Protein 9AU3 (pdb70)

Organism: Micromonospora echinospora (NCBI:txid1877)

Sequence (414 aa):
MIIANADGCCTTPYEVARGVTIVRGEGAYVYDAEGRGLIDLSNSFGSSVMLGHQDPVVTEAVLKTVRSGVPAAASLDLQNNHLAEQIAGDLPGDQRVAFFKTGTAATRAAASAARQVTGKRLIASCGYHGYDLMWEFTPPGQPNSEDVLHCYHLPELIDQVLDKHAHELAAVVIIAPDDYIHVSPEYIADLFERCERVGVVTIADEVKHGYRLRQGASVTEASVVADMYTYAKGISNGWPLSCVAGDERFLKPLAEFVVSTLTFEAPSFAAASATLDRLAELDVQAQLAIDGARFVSEAAKMISTRDLPIEMAGTGAAFQFVCAEEVEEVLLPHALAEGLILEPSDQQYPSACFRGEVVDDALERLDRALTTMAAARPDLVGREVTQLDRVNAAFCQMDGLPGRPDGWSLDQCVEYVTAQL

Solvent-accessible surface area: 17304 Å² total; per-residue (Å²): 231,168,114,104,131,62,124,73,87,32,34,35,84,30,4,146,79,55,83,60,94,113,18,89,18,6,46,6,47,13,71,170,49,82,18,0,0,3,0,0,1,40,32,0,26,9,0,4,0,26,104,10,95,68,4,48,88,28,5,66,140,21,88,177,76,57,52,93,37,57,53,26,124,128,46,20,88,82,0,20,106,31,0,21,65,47,8,63,66,98,12,100,28,16,12,22,49,67,12,16,38,0,0,93,3,0,0,19,0,0,29,125,44,39,70,84,118,21,0,2,0,0,2,98,6,8,169,37,111,0,3,88,42,28,25,20,54,97,69,10,88,50,49,0,1,3,0,1,0,1,29,61,7,2,58,77,8,17,123,117,44,24,128,80,3,0,0,0,0,0,16,2,3,49,21,46,15,49,58,129,47,0,7,41,0,0,65,58,0,78,168,75,67,10,13,2,0,0,6,0,20,40,2,1,0,1,54,62,50,0,0,5,0,38,131,10,104,5,88,11,38,0,1,0,0,12,41,0,0,3,12,44,92,69,4,0,0,0,0,0,55,98,148,4,12,143,22,7,79,158,76,95,74,127,102,4,55,32,3,32,0,0,8,0,0,10,12,0,4,62,40,0,61,125,62,84,0,13,51,53,3,52,111,11,0,40,97,0,13,53,55,0,41,118,36,8,83,113,62,78,10,4,8,64,32,19,28,79,2,6,9,0,4,10,5,12,7,118,94,0,23,115,17,0,11,66,38,0,21,76,46,3,0,0,1,4,46,48,23,0,3,5,0,1,6,39,4,77,45,151,25,0,61,31,0,12,96,37,0,42,115,0,0,67,55,0,22,82,60,91,90,95,2,61,43,95,138,17,67,74,92,17,102,6,56,10,1,26,62,3,2,42,0,0,36,10,106,14,129,84,41,48,36,100,92,0,41,107,24,1,60,84,78,98

Foldseek 3Di:
DPPPPCDDLFPDPLCPVFAWDAWFFQWTATPVGDTFGAQCLRVQLAFATPPPVLLVVLLVVLVVVVDFFPPPVVLVVVLQCLQQVQAPDGKGKDKDFAQLLAVVLLQVLLCVLLVAFAEEEEFARDDDQCRDDDFQPDQGPRRYGYQQLAVVSLVVCCVVDLVRHSAYEYADDDFLAHLLSVQSSVVVSVVSPHAYEHEQQNPAQQQALGRPNVVSVDHGQWYKYASNQASPGGMIMIMGDPSSCVVCPPVDDSRSGGPSRSSRRVSSSVVCVVLVQNVQQQVLFQVLQVLLQVLCVVQQFAWHWTDTRQWIDTQGAPVLVVLLQNLLVVLRYHATPLETTGGHSSSDDCVSVSSSVSSSRSSVVSCVVCVVRRNDYGDPVSRQSSCCSHGVGGRYADPPDDVVNRSVVSNVVD

B-factor: mean 28.52, std 14.92, range [12.67, 167.37]

Nearest PDB structures (foldseek):
  9au3-assembly1_A  TM=1.002E+00  e=7.439E-88  Micromonospora echinospora
  6cbn-assembly1_B  TM=9.440E-01  e=1.152E-38  Streptomyces fradiae
  5z8k-assembly1_A  TM=9.292E-01  e=4.100E-38  Micromonospora echinospora
  6ssd-assembly1_A  TM=8.854E-01  e=6.251E-24  Streptomyces kaniharaensis
  2cfb-assembly1_A-2  TM=8.916E-01  e=2.645E-23  Synechococcus elongatus

Radius of gyration: 21.33 Å; Cα contacts (8 Å, |Δi|>4): 852; chains: 1; bounding box: 62×54×46 Å

Structure (mmCIF, N/CA/C/O backbone):
data_9AU3
#
_entry.id   9AU3
#
_cell.length_a   75.142
_cell.length_b   103.052
_cell.length_c   104.133
_cell.angle_alpha   90.00
_cell.angle_beta   90.00
_cell.angle_gamma   90.00
#
_symmetry.space_group_name_H-M   'C 2 2 21'
#
loop_
_entity.id
_entity.type
_entity.pdbx_description
1 polymer "6'-epimerase, C-6' aminotransferas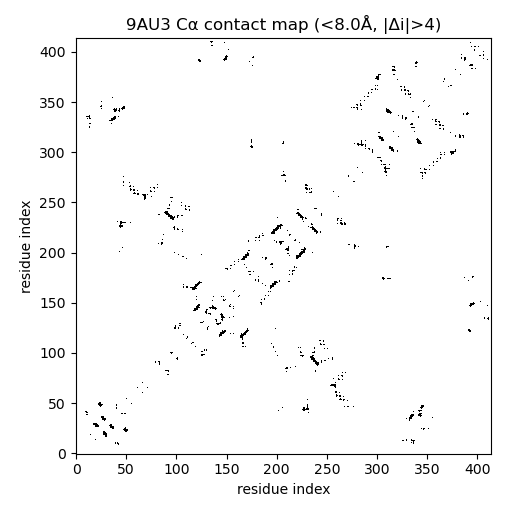e"
2 non-polymer "4'-DEOXY-4'-AMINOPYRIDOXAL-5'-PHOSPHATE"
3 non-polymer GENETICIN
4 non-polymer 'CHLORIDE ION'
5 water water
#
loop_
_atom_site.group_PDB
_atom_site.id
_atom_site.type_symbol
_atom_site.label_atom_id
_atom_site.label_alt_id
_atom_site.label_comp_id
_atom_site.label_asym_id
_atom_site.label_entity_id
_atom_site.label_seq_id
_atom_site.pdbx_PDB_ins_code
_atom_site.Cartn_x
_atom_site.Cartn_y
_atom_site.Cartn_z
_atom_site.occupancy
_atom_site.B_iso_or_equiv
_atom_site.auth_seq_id
_atom_site.auth_comp_id
_atom_site.auth_asym_id
_atom_site.auth_atom_id
_atom_site.pdbx_PDB_model_num
ATOM 1 N N . MET A 1 1 ? 55.082 26.662 10.002 1.00 67.23 1 MET A N 1
ATOM 2 C CA . MET A 1 1 ? 54.122 25.579 9.838 1.00 66.34 1 MET A CA 1
ATOM 3 C C . MET A 1 1 ? 52.741 26.202 9.729 1.00 59.13 1 MET A C 1
ATOM 4 O O . MET A 1 1 ? 52.613 27.426 9.802 1.00 60.41 1 MET A O 1
ATOM 9 N N . ILE A 1 2 ? 51.696 25.392 9.556 1.00 49.91 2 ILE A N 1
ATOM 10 C CA . ILE A 1 2 ? 50.385 25.998 9.361 1.00 41.94 2 ILE A CA 1
ATOM 11 C C . ILE A 1 2 ? 49.635 26.235 10.662 1.00 33.18 2 ILE A C 1
ATOM 12 O O . ILE A 1 2 ? 48.628 26.950 10.641 1.00 28.70 2 ILE A O 1
ATOM 17 N N . ILE A 1 3 ? 50.052 25.620 11.769 1.00 29.18 3 ILE A N 1
ATOM 18 C CA . ILE A 1 3 ? 49.421 25.901 13.056 1.00 27.27 3 ILE A CA 1
ATOM 19 C C . ILE A 1 3 ? 49.978 27.210 13.587 1.00 27.35 3 ILE A C 1
ATOM 20 O O . ILE A 1 3 ? 51.170 27.313 13.901 1.00 30.19 3 ILE A O 1
ATOM 25 N N . ALA A 1 4 ? 49.110 28.205 13.704 1.00 25.16 4 ALA A N 1
ATOM 26 C CA . ALA A 1 4 ? 49.554 29.545 14.046 1.00 25.66 4 ALA A CA 1
ATOM 27 C C . ALA A 1 4 ? 49.928 29.657 15.513 1.00 26.09 4 ALA A C 1
ATOM 28 O O . ALA A 1 4 ? 50.811 30.448 15.854 1.00 29.07 4 ALA A O 1
ATOM 30 N N . ASN A 1 5 ? 49.288 28.875 16.390 1.00 24.30 5 ASN A N 1
ATOM 31 C CA . ASN A 1 5 ? 49.483 29.052 17.827 1.00 24.58 5 ASN A CA 1
ATOM 32 C C . ASN A 1 5 ? 50.182 27.874 18.506 1.00 29.10 5 ASN A C 1
ATOM 33 O O . ASN A 1 5 ? 49.661 27.289 19.458 1.00 28.01 5 ASN A O 1
ATOM 38 N N . ALA A 1 6 ? 51.384 27.534 18.048 1.00 39.31 6 ALA A N 1
ATOM 39 C CA . ALA A 1 6 ? 52.175 26.485 18.681 1.00 49.18 6 ALA A CA 1
ATOM 40 C C . ALA A 1 6 ? 53.215 27.030 19.663 1.00 58.28 6 ALA A C 1
ATOM 41 O O . ALA A 1 6 ? 54.143 26.303 20.036 1.00 59.04 6 ALA A O 1
ATOM 43 N N . ASP A 1 7 ? 53.073 28.283 20.099 1.00 66.09 7 ASP A N 1
ATOM 44 C CA . ASP A 1 7 ? 54.022 28.956 20.978 1.00 73.20 7 ASP A CA 1
ATOM 45 C C . ASP A 1 7 ? 53.419 29.120 22.377 1.00 73.23 7 ASP A C 1
ATOM 46 O O . ASP A 1 7 ? 52.543 28.330 22.771 1.00 73.91 7 ASP A O 1
ATOM 51 N N . GLY A 1 8 ? 53.896 30.116 23.123 1.00 72.04 8 GLY A N 1
ATOM 52 C CA . GLY A 1 8 ? 53.312 30.466 24.408 1.00 70.51 8 GLY A CA 1
ATOM 53 C C . GLY A 1 8 ? 53.377 29.337 25.416 1.00 68.94 8 GLY A C 1
ATOM 54 O O . GLY A 1 8 ? 54.357 28.589 25.499 1.00 69.75 8 GLY A O 1
ATOM 55 N N . CYS A 1 9 ? 52.302 29.211 26.194 1.00 66.20 9 CYS A N 1
ATOM 56 C CA A CYS A 1 9 ? 52.175 28.194 27.232 0.57 64.45 9 CYS A CA 1
ATOM 57 C CA B CYS A 1 9 ? 52.175 28.190 27.227 0.43 64.66 9 CYS A CA 1
ATOM 58 C C . CYS A 1 9 ? 52.055 26.797 26.618 1.00 61.68 9 CYS A C 1
ATOM 59 O O . CYS A 1 9 ? 51.106 26.059 26.896 1.00 61.71 9 CYS A O 1
ATOM 64 N N . THR A 1 10 ? 53.004 26.417 25.769 1.00 55.46 10 THR A N 1
ATOM 65 C CA A THR A 1 10 ? 52.945 25.045 25.292 0.61 52.18 10 THR A CA 1
ATOM 66 C CA B THR A 1 10 ? 52.976 25.046 25.266 0.39 52.11 10 THR A CA 1
ATOM 67 C C . THR A 1 10 ? 53.999 24.215 26.019 1.00 48.04 10 THR A C 1
ATOM 68 O O . THR A 1 10 ? 55.167 24.627 26.110 1.00 46.09 10 THR A O 1
ATOM 75 N N . PRO A 1 11 ? 53.618 23.080 26.600 1.00 42.36 11 PRO A N 1
ATOM 76 C CA . PRO A 1 11 ? 54.564 22.298 27.403 1.00 38.21 11 PRO A CA 1
ATOM 77 C C . PRO A 1 11 ? 55.454 21.415 26.536 1.00 34.38 11 PRO A C 1
ATOM 78 O O . PRO A 1 11 ? 55.258 21.270 25.328 1.00 33.34 11 PRO A O 1
ATOM 82 N N . TYR A 1 12 ? 56.463 20.840 27.193 1.00 32.53 12 TYR A N 1
ATOM 83 C CA . TYR A 1 12 ? 57.394 19.867 26.617 1.00 31.87 12 TYR A CA 1
ATOM 84 C C . TYR A 1 12 ? 58.364 20.474 25.607 1.00 33.89 12 TYR A C 1
ATOM 85 O O . TYR A 1 12 ? 58.880 19.759 24.745 1.00 32.85 12 TYR A O 1
ATOM 94 N N . GLU A 1 13 ? 58.650 21.776 25.714 1.00 36.86 13 GLU A N 1
ATOM 95 C CA . GLU A 1 13 ? 59.564 22.419 24.770 1.00 41.60 13 GLU A CA 1
ATOM 96 C C . GLU A 1 13 ? 60.959 21.798 24.816 1.00 39.08 13 GLU A C 1
ATOM 97 O O . GLU A 1 13 ? 61.657 21.769 23.795 1.00 37.88 13 GLU A O 1
ATOM 103 N N . VAL A 1 14 ? 61.391 21.305 25.982 1.00 38.03 14 VAL A N 1
ATOM 104 C CA . VAL A 1 14 ? 62.718 20.696 26.073 1.00 38.65 14 VAL A CA 1
ATOM 105 C C . VAL A 1 14 ? 62.818 19.453 25.197 1.00 39.43 14 VAL A C 1
ATOM 106 O O . VAL A 1 14 ? 63.922 19.059 24.798 1.00 38.92 14 VAL A O 1
ATOM 110 N N . ALA A 1 15 ? 61.682 18.839 24.865 1.00 40.35 15 ALA A N 1
ATOM 111 C CA . ALA A 1 15 ? 61.642 17.566 24.161 1.00 43.49 15 ALA A CA 1
ATOM 112 C C . ALA A 1 15 ? 61.299 17.718 22.686 1.00 45.39 15 ALA A C 1
ATOM 113 O O . ALA A 1 15 ? 60.992 16.720 22.027 1.00 44.61 15 ALA A O 1
ATOM 115 N N . ARG A 1 16 ? 61.346 18.939 22.151 1.00 47.61 16 ARG A N 1
ATOM 116 C CA . ARG A 1 16 ? 60.976 19.156 20.757 1.00 50.91 16 ARG A CA 1
ATOM 117 C C . ARG A 1 16 ? 61.899 18.432 19.782 1.00 49.76 16 ARG A C 1
ATOM 118 O O . ARG A 1 16 ? 61.552 18.314 18.600 1.00 49.47 16 ARG A O 1
ATOM 126 N N . GLY A 1 17 ? 63.055 17.956 20.239 1.00 48.19 17 GLY A N 1
ATOM 127 C CA . GLY A 1 17 ? 63.962 17.158 19.441 1.00 46.41 17 GLY A CA 1
ATOM 128 C C . GLY A 1 17 ? 63.758 15.662 19.532 1.00 46.02 17 GLY A C 1
ATOM 129 O O . GLY A 1 17 ? 64.513 14.905 18.910 1.00 45.23 17 GLY A O 1
ATOM 130 N N . VAL A 1 18 ? 62.765 15.211 20.304 1.00 46.40 18 VAL A N 1
ATOM 131 C CA . VAL A 1 18 ? 62.371 13.810 20.390 1.00 45.55 18 VAL A CA 1
ATOM 132 C C . VAL A 1 18 ? 60.857 13.726 20.192 1.00 42.93 18 VAL A C 1
ATOM 133 O O . VAL A 1 18 ? 60.167 14.742 20.099 1.00 43.91 18 VAL A O 1
ATOM 137 N N . THR A 1 19 ? 60.342 12.496 20.127 1.00 40.16 19 THR A N 1
ATOM 138 C CA . THR A 1 19 ? 58.931 12.239 19.834 1.00 37.70 19 THR A CA 1
ATOM 139 C C . THR A 1 19 ? 58.305 11.462 20.985 1.00 33.88 19 THR A C 1
ATOM 140 O O . THR A 1 19 ? 58.668 10.305 21.221 1.00 34.55 19 THR A O 1
ATOM 144 N N . ILE A 1 20 ? 57.353 12.083 21.687 1.00 31.06 20 ILE A N 1
ATOM 145 C CA . ILE A 1 20 ? 56.682 11.470 22.833 1.00 29.32 20 ILE A CA 1
ATOM 146 C C . ILE A 1 20 ? 55.382 10.839 22.353 1.00 29.52 20 ILE A C 1
ATOM 147 O O . ILE A 1 20 ? 54.575 11.502 21.683 1.00 31.33 20 ILE A O 1
ATOM 152 N N . VAL A 1 21 ? 55.156 9.572 22.716 1.00 29.01 21 VAL A N 1
ATOM 153 C CA . VAL A 1 21 ? 54.046 8.825 22.123 1.00 30.46 21 VAL A CA 1
ATOM 154 C C . VAL A 1 21 ? 53.105 8.195 23.147 1.00 31.43 21 VAL A C 1
ATOM 155 O O . VAL A 1 21 ? 52.003 7.760 22.796 1.00 31.90 21 VAL A O 1
ATOM 159 N N . ARG A 1 22 ? 53.524 8.112 24.407 1.00 31.22 22 ARG A N 1
ATOM 160 C CA . ARG A 1 22 ? 52.713 7.443 25.414 1.00 31.38 22 ARG A CA 1
ATOM 161 C C . ARG A 1 22 ? 52.960 8.110 26.758 1.00 27.29 22 ARG A C 1
ATOM 162 O O . ARG A 1 22 ? 54.040 8.650 26.999 1.00 26.14 22 ARG A O 1
ATOM 170 N N . GLY A 1 23 ? 51.955 8.081 27.624 1.00 25.02 23 GLY A N 1
ATOM 171 C CA . GLY A 1 23 ? 52.128 8.498 29.010 1.00 23.99 23 GLY A CA 1
ATOM 172 C C . GLY A 1 23 ? 51.447 7.515 29.934 1.00 23.09 23 GLY A C 1
ATOM 173 O O . GLY A 1 23 ? 50.337 7.061 29.658 1.00 23.59 23 GLY A O 1
ATOM 174 N N . GLU A 1 24 ? 52.130 7.179 31.037 1.00 22.88 24 GLU A N 1
ATOM 175 C CA . GLU A 1 24 ? 51.585 6.252 32.029 1.00 24.15 24 GLU A CA 1
ATOM 176 C C . GLU A 1 24 ? 52.164 6.584 33.398 1.00 21.73 24 GLU A C 1
ATOM 177 O O . GLU A 1 24 ? 53.367 6.423 33.618 1.00 21.86 24 GLU A O 1
ATOM 183 N N . GLY A 1 25 ? 51.314 7.034 34.314 1.00 21.61 25 GLY A N 1
ATOM 184 C CA . GLY A 1 25 ? 51.783 7.314 35.668 1.00 20.62 25 GLY A CA 1
ATOM 185 C C . GLY A 1 25 ? 52.719 8.508 35.685 1.00 19.71 25 GLY A C 1
ATOM 186 O O . GLY A 1 25 ? 52.4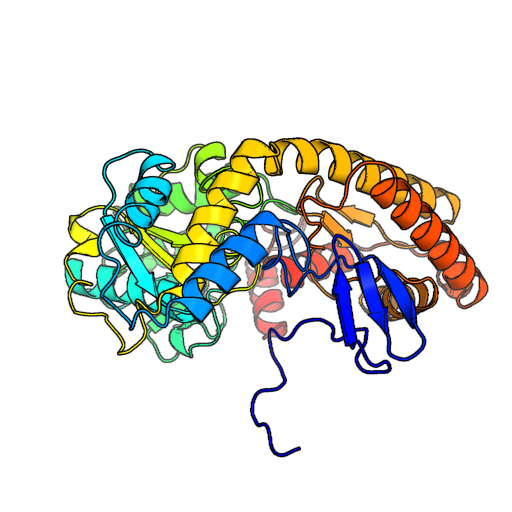08 9.581 35.150 1.00 19.51 25 GLY A O 1
ATOM 187 N N . ALA A 1 26 ? 53.886 8.327 36.311 1.00 19.31 26 ALA A N 1
ATOM 188 C CA . ALA A 1 26 ? 54.909 9.361 36.387 1.00 19.63 26 ALA A CA 1
ATOM 189 C C . ALA A 1 26 ? 55.760 9.456 35.127 1.00 19.23 26 ALA A C 1
ATOM 190 O O . ALA A 1 26 ? 56.641 10.322 35.060 1.00 20.28 26 ALA A O 1
ATOM 192 N N . TYR A 1 27 ? 55.528 8.597 34.136 1.00 20.75 27 TYR A N 1
ATOM 193 C CA . TYR A 1 27 ? 56.436 8.448 33.011 1.00 21.14 27 TYR A CA 1
ATOM 194 C C . TYR A 1 27 ? 55.748 8.782 31.699 1.00 21.54 27 TYR A C 1
ATOM 195 O O . TYR A 1 27 ? 54.543 8.566 31.531 1.00 22.82 27 TYR A O 1
ATOM 204 N N . VAL A 1 28 ? 56.535 9.299 30.761 1.00 21.49 28 VAL A N 1
ATOM 205 C CA . VAL A 1 28 ? 56.141 9.321 29.359 1.00 21.15 28 VAL A CA 1
ATOM 206 C C . VAL A 1 28 ? 57.189 8.533 28.583 1.00 21.97 28 VAL A C 1
ATOM 207 O O . VAL A 1 28 ? 58.304 8.307 29.063 1.00 21.83 28 VAL A O 1
ATOM 211 N N . TYR A 1 29 ? 56.818 8.094 27.381 1.00 23.61 29 TYR A N 1
ATOM 212 C CA . TYR A 1 29 ? 57.671 7.197 26.614 1.00 24.84 29 TYR A CA 1
ATOM 213 C C . TYR A 1 29 ? 57.877 7.762 25.222 1.00 25.55 29 TYR A C 1
ATOM 214 O O . TYR A 1 29 ? 56.930 8.250 24.604 1.00 27.52 29 TYR A O 1
ATOM 223 N N . ASP A 1 30 ? 59.118 7.718 24.742 1.00 25.53 30 ASP A N 1
ATOM 224 C CA . ASP A 1 30 ? 59.397 8.216 23.407 1.00 26.31 30 ASP A CA 1
ATOM 225 C C . ASP A 1 30 ? 59.205 7.117 22.363 1.00 26.21 30 ASP A C 1
ATOM 226 O O . ASP A 1 30 ? 58.907 5.961 22.678 1.00 24.75 30 ASP A O 1
ATOM 231 N N . ALA A 1 31 ? 59.379 7.494 21.094 1.00 27.61 31 ALA A N 1
ATOM 232 C CA . ALA A 1 31 ? 59.153 6.581 19.982 1.00 27.88 31 ALA A CA 1
ATOM 233 C C . ALA A 1 31 ? 60.118 5.406 19.980 1.00 27.67 31 ALA A C 1
ATOM 234 O O . ALA A 1 31 ? 59.839 4.395 19.325 1.00 29.57 31 ALA A O 1
ATOM 236 N N . GLU A 1 32 ? 61.245 5.513 20.678 1.00 26.46 32 GLU A N 1
ATOM 237 C CA . GLU A 1 32 ? 62.174 4.399 20.807 1.00 28.58 32 GLU A CA 1
ATOM 238 C C . GLU A 1 32 ? 61.924 3.569 22.058 1.00 26.15 32 GLU A C 1
ATOM 239 O O . GLU A 1 32 ? 62.730 2.689 22.377 1.00 25.35 32 GLU A O 1
ATOM 245 N N . GLY A 1 33 ? 60.833 3.833 22.771 1.00 25.18 33 GLY A N 1
ATOM 246 C CA . GLY A 1 33 ? 60.480 3.063 23.943 1.00 25.20 33 GLY A CA 1
ATOM 247 C C . GLY A 1 33 ? 61.137 3.494 25.236 1.00 26.35 33 GLY A C 1
ATOM 248 O O . GLY A 1 33 ? 60.916 2.844 26.269 1.00 27.26 33 GLY A O 1
ATOM 249 N N . ARG A 1 34 ? 61.941 4.554 25.221 1.00 25.55 34 ARG A N 1
ATOM 250 C CA . ARG A 1 34 ? 62.609 4.998 26.435 1.00 26.52 34 ARG A CA 1
ATOM 251 C C . ARG A 1 34 ? 61.607 5.682 27.359 1.00 25.07 34 ARG A C 1
ATOM 252 O O . ARG A 1 34 ? 60.807 6.513 26.920 1.00 25.61 34 ARG A O 1
ATOM 260 N N . GLY A 1 35 ? 61.662 5.344 28.644 1.00 25.48 35 GLY A N 1
ATOM 261 C CA . GLY A 1 35 ? 60.832 5.997 29.639 1.00 25.11 35 GLY A CA 1
ATOM 262 C C . GLY A 1 35 ? 61.511 7.227 30.219 1.00 24.08 35 GLY A C 1
ATOM 263 O O . GLY A 1 35 ? 62.702 7.212 30.530 1.00 26.16 35 GLY A O 1
ATOM 264 N N . LEU A 1 36 ? 60.730 8.291 30.372 1.00 21.78 36 LEU A N 1
ATOM 265 C CA . LEU A 1 36 ? 61.208 9.539 30.951 1.00 20.68 36 LEU A CA 1
ATOM 266 C C . LEU A 1 36 ? 60.313 9.919 32.115 1.00 20.95 36 LEU A C 1
ATOM 267 O O . LEU A 1 36 ? 59.085 9.872 32.002 1.00 21.10 36 LEU A O 1
ATOM 272 N N . ILE A 1 37 ? 60.926 10.301 33.230 1.00 19.21 37 ILE A N 1
ATOM 273 C CA . ILE A 1 37 ? 60.160 10.854 34.336 1.00 19.19 37 ILE A CA 1
ATOM 274 C C . ILE A 1 37 ? 59.679 12.240 33.940 1.00 19.07 37 ILE A C 1
ATOM 275 O O . ILE A 1 37 ? 60.465 13.088 33.508 1.00 19.36 37 ILE A O 1
ATOM 280 N N . ASP A 1 38 ? 58.382 12.462 34.049 1.00 18.51 38 ASP A N 1
ATOM 281 C CA . ASP A 1 38 ? 57.752 13.680 33.560 1.00 18.65 38 ASP A CA 1
ATOM 282 C C . ASP A 1 38 ? 57.532 14.629 34.730 1.00 18.59 38 ASP A C 1
ATOM 283 O O . ASP A 1 38 ? 56.715 14.351 35.612 1.00 20.01 38 ASP A O 1
ATOM 288 N N . LEU A 1 39 ? 58.252 15.753 34.740 1.00 17.36 39 LEU A N 1
ATOM 289 C CA . LEU A 1 39 ? 57.986 16.816 35.705 1.00 18.02 39 LEU A CA 1
ATOM 290 C C . LEU A 1 39 ? 57.305 18.020 35.057 1.00 17.23 39 LEU A C 1
ATOM 291 O O . LEU A 1 39 ? 57.140 19.061 35.709 1.00 17.84 39 LEU A O 1
ATOM 296 N N . SER A 1 40 ? 56.874 17.894 33.798 1.00 17.05 40 SER A N 1
ATOM 297 C CA . SER A 1 40 ? 55.972 18.888 33.226 1.00 18.37 40 SER A CA 1
ATOM 298 C C . SER A 1 40 ? 54.515 18.532 33.494 1.00 17.66 40 SER A C 1
ATOM 299 O O . SER A 1 40 ? 53.752 19.364 33.994 1.00 17.33 40 SER A O 1
ATOM 302 N N . ASN A 1 41 ? 54.116 17.298 33.174 1.00 17.45 41 ASN A N 1
ATOM 303 C CA . ASN A 1 41 ? 52.750 16.824 33.420 1.00 17.72 41 ASN A CA 1
ATOM 304 C C . ASN A 1 41 ? 51.726 17.746 32.767 1.00 18.94 41 ASN A C 1
ATOM 305 O O . ASN A 1 41 ? 50.740 18.172 33.374 1.00 18.24 41 ASN A O 1
ATOM 310 N N . SER A 1 42 ? 51.978 18.062 31.502 1.00 21.71 42 SER A N 1
ATOM 311 C CA . SER A 1 42 ? 51.162 19.029 30.769 1.00 25.00 42 SER A CA 1
ATOM 312 C C . SER A 1 42 ? 51.040 20.349 31.533 1.00 24.24 42 SER A C 1
ATOM 313 O O . SER A 1 42 ? 49.941 20.849 31.792 1.00 24.18 42 SER A O 1
ATOM 316 N N . PHE A 1 43 ? 52.197 20.911 31.903 1.00 24.53 43 PHE A N 1
ATOM 317 C CA . PHE A 1 43 ? 52.260 22.169 32.653 1.00 25.21 43 PHE A CA 1
ATOM 318 C C . PHE A 1 43 ? 51.439 22.093 33.940 1.00 23.41 43 PHE A C 1
ATOM 319 O O . PHE A 1 43 ? 50.774 23.052 34.333 1.00 24.12 43 PHE A O 1
ATOM 327 N N . GLY A 1 44 ? 51.457 20.935 34.592 1.00 19.08 44 GLY A N 1
ATOM 328 C CA . GLY A 1 44 ? 50.764 20.787 35.858 1.00 17.52 44 GLY A CA 1
ATOM 329 C C . GLY A 1 44 ? 49.292 20.451 35.764 1.00 16.75 44 GLY A C 1
ATOM 330 O O . GLY A 1 44 ? 48.615 20.424 36.795 1.00 17.94 44 GLY A O 1
ATOM 331 N N . SER A 1 45 ? 48.757 20.219 34.564 1.00 16.47 45 SER A N 1
ATOM 332 C CA A SER A 1 45 ? 47.361 19.806 34.444 0.46 16.28 45 SER A CA 1
ATOM 333 C CA B SER A 1 45 ? 47.364 19.819 34.457 0.54 16.24 45 SER A CA 1
ATOM 334 C C . SER A 1 45 ? 47.146 18.373 34.882 1.00 16.69 45 SER A C 1
ATOM 335 O O . SER A 1 45 ? 46.031 18.016 35.270 1.00 17.74 45 SER A O 1
ATOM 340 N N . VAL A 1 46 ? 48.180 17.549 34.831 1.00 17.24 46 VAL A N 1
ATOM 341 C CA . VAL A 1 46 ? 48.089 16.148 35.224 1.00 17.83 46 VAL A CA 1
ATOM 342 C C . VAL A 1 46 ? 48.571 16.070 36.674 1.00 18.67 46 VAL A C 1
ATOM 343 O O . VAL A 1 46 ? 49.769 15.959 36.966 1.00 20.14 46 VAL A O 1
ATOM 347 N N . MET A 1 47 ? 47.622 16.165 37.610 1.00 17.62 47 MET A N 1
ATOM 348 C CA . MET A 1 47 ? 47.919 16.074 39.042 1.00 17.99 47 MET A CA 1
ATOM 349 C C . MET A 1 47 ? 47.953 14.650 39.571 1.00 17.78 47 MET A C 1
ATOM 350 O O . MET A 1 47 ? 48.531 14.420 40.640 1.00 18.44 47 MET A O 1
ATOM 355 N N . LEU A 1 48 ? 47.324 13.698 38.879 1.00 18.82 48 LEU A N 1
ATOM 356 C CA . LEU A 1 48 ? 47.261 12.325 39.362 1.00 18.42 48 LEU A CA 1
ATOM 357 C C . LEU A 1 48 ? 48.266 11.418 38.686 1.00 21.03 48 LEU A C 1
ATOM 358 O O . LEU A 1 48 ? 48.664 10.412 39.275 1.00 24.82 48 LEU A O 1
ATOM 363 N N . GLY A 1 49 ? 48.682 11.755 37.472 1.00 20.37 49 GLY A N 1
ATOM 364 C CA . GLY A 1 49 ? 49.476 10.857 36.657 1.00 20.11 49 GLY A CA 1
ATOM 365 C C . GLY A 1 49 ? 48.771 10.566 35.350 1.00 18.65 49 GLY A C 1
ATOM 366 O O . GLY A 1 49 ? 47.534 10.624 35.273 1.00 18.83 49 GLY A O 1
ATOM 367 N N . HIS A 1 50 ? 49.539 10.258 34.311 1.00 18.42 50 HIS A N 1
ATOM 368 C CA . HIS A 1 50 ? 48.947 9.952 33.015 1.00 18.37 50 HIS A CA 1
ATOM 369 C C . HIS A 1 50 ? 48.169 8.645 33.078 1.00 20.56 50 HIS A C 1
ATOM 370 O O . HIS A 1 50 ? 48.585 7.684 33.725 1.00 21.81 50 HIS A O 1
ATOM 377 N N . GLN A 1 51 ? 47.039 8.603 32.372 1.00 21.92 51 GLN A N 1
ATOM 378 C CA . GLN A 1 51 ? 46.130 7.445 32.381 1.00 24.92 51 GLN A CA 1
ATOM 379 C C . GLN A 1 51 ? 45.818 6.962 33.795 1.00 23.27 51 GLN A C 1
ATOM 380 O O . GLN A 1 51 ? 45.910 5.766 34.084 1.00 25.14 51 GLN A O 1
ATOM 386 N N . ASP A 1 52 ? 45.449 7.874 34.684 1.00 20.82 52 ASP A N 1
ATOM 387 C CA . ASP A 1 52 ? 45.023 7.426 36.005 1.00 20.59 52 ASP A CA 1
ATOM 388 C C . ASP A 1 52 ? 43.885 6.423 35.829 1.00 20.92 52 ASP A C 1
ATOM 389 O O . ASP A 1 52 ? 42.929 6.705 35.096 1.00 21.29 52 ASP A O 1
ATOM 394 N N . PRO A 1 53 ? 43.962 5.240 36.438 1.00 22.32 53 PRO A N 1
ATOM 395 C CA . PRO A 1 53 ? 42.965 4.203 36.119 1.00 23.28 53 PRO A CA 1
ATOM 396 C C . PRO A 1 53 ? 41.543 4.587 36.479 1.00 23.18 53 PRO A C 1
ATOM 397 O O . PRO A 1 53 ? 40.607 4.215 35.754 1.00 23.08 53 PRO A O 1
ATOM 401 N N . VAL A 1 54 ? 41.350 5.345 37.559 1.00 23.59 54 VAL A N 1
ATOM 402 C CA . VAL A 1 54 ? 39.996 5.704 37.963 1.00 23.21 54 VAL A CA 1
ATOM 403 C C . VAL A 1 54 ? 39.434 6.804 37.072 1.00 21.42 54 VAL A C 1
ATOM 404 O O . VAL A 1 54 ? 38.278 6.728 36.623 1.00 21.59 54 VAL A O 1
ATOM 408 N N . VAL A 1 55 ? 40.240 7.828 36.781 1.00 21.06 55 VAL A N 1
ATOM 409 C CA . VAL A 1 55 ? 39.803 8.862 35.846 1.00 20.09 55 VAL A CA 1
ATOM 410 C C . VAL A 1 55 ? 39.505 8.246 34.486 1.00 20.38 55 VAL A C 1
ATOM 411 O O . VAL A 1 55 ? 38.480 8.549 33.862 1.00 20.39 55 VAL A O 1
ATOM 415 N N . THR A 1 56 ? 40.388 7.357 34.014 1.00 21.46 56 THR A N 1
ATOM 416 C CA . THR A 1 56 ? 40.212 6.769 32.687 1.00 23.15 56 THR A CA 1
ATOM 417 C C . THR A 1 56 ? 38.940 5.934 32.610 1.00 23.04 56 THR A C 1
ATOM 418 O O . THR A 1 56 ? 38.191 6.025 31.631 1.00 22.98 56 THR A O 1
ATOM 422 N N . GLU A 1 57 ? 38.670 5.119 33.633 1.00 23.88 57 GLU A N 1
ATOM 423 C CA . GLU A 1 57 ? 37.437 4.335 33.623 1.00 26.79 57 GLU A CA 1
ATOM 424 C C . GLU A 1 57 ? 36.200 5.225 33.610 1.00 24.58 57 GLU A C 1
ATOM 425 O O . GLU A 1 57 ? 35.226 4.934 32.906 1.00 25.35 57 GLU A O 1
ATOM 431 N N . ALA A 1 58 ? 36.217 6.320 34.370 1.00 21.72 58 ALA A N 1
ATOM 432 C CA . ALA A 1 58 ? 35.063 7.211 34.384 1.00 22.52 58 ALA A CA 1
ATOM 433 C C . ALA A 1 58 ? 34.853 7.851 33.018 1.00 21.91 58 ALA A C 1
ATOM 434 O O . ALA A 1 58 ? 33.721 7.929 32.520 1.00 21.59 58 ALA A O 1
ATOM 436 N N . VAL A 1 59 ? 35.938 8.292 32.381 1.00 21.40 59 VAL A N 1
ATOM 437 C CA . VAL A 1 59 ? 35.823 8.895 31.057 1.00 21.97 59 VAL A CA 1
ATOM 438 C C . VAL A 1 59 ? 35.332 7.869 30.047 1.00 23.13 59 VAL A C 1
ATOM 439 O O . VAL A 1 59 ? 34.431 8.145 29.245 1.00 23.57 59 VAL A O 1
ATOM 443 N N . LEU A 1 60 ? 35.912 6.666 30.073 1.00 25.37 60 LEU A N 1
ATOM 444 C CA . LEU A 1 60 ? 35.544 5.649 29.092 1.00 27.96 60 LEU A CA 1
ATOM 445 C C . LEU A 1 60 ? 34.071 5.281 29.198 1.00 28.17 60 LEU A C 1
ATOM 446 O O . LEU A 1 60 ? 33.386 5.132 28.179 1.00 28.69 60 LEU A O 1
ATOM 451 N N . LYS A 1 61 ? 33.567 5.105 30.423 1.00 27.68 61 LYS A N 1
ATOM 452 C CA . LYS A 1 61 ? 32.154 4.783 30.592 1.00 28.23 61 LYS A CA 1
ATOM 453 C C . LYS A 1 61 ? 31.280 5.908 30.054 1.00 26.40 61 LYS A C 1
ATOM 454 O O . LYS A 1 61 ? 30.242 5.665 29.424 1.00 27.58 61 LYS A O 1
ATOM 460 N N . THR A 1 62 ? 31.708 7.149 30.258 1.00 24.43 62 THR A N 1
ATOM 461 C CA . THR A 1 62 ? 30.942 8.287 29.775 1.00 23.03 62 THR A CA 1
ATOM 462 C C . THR A 1 62 ? 30.950 8.355 28.253 1.00 22.76 62 THR A C 1
ATOM 463 O O . THR A 1 62 ? 29.900 8.565 27.632 1.00 23.27 62 THR A O 1
ATOM 467 N N . VAL A 1 63 ? 32.117 8.156 27.635 1.00 23.11 63 VAL A N 1
ATOM 468 C CA . VAL A 1 63 ? 32.198 8.137 26.174 1.00 23.64 63 VAL A CA 1
ATOM 469 C C . VAL A 1 63 ? 31.332 7.022 25.600 1.00 25.24 63 VAL A C 1
ATOM 470 O O . VAL A 1 63 ? 30.591 7.225 24.630 1.00 25.78 63 VAL A O 1
ATOM 474 N N . ARG A 1 64 ? 31.397 5.834 26.200 1.00 26.45 64 ARG A N 1
ATOM 475 C CA . ARG A 1 64 ? 30.675 4.685 25.673 1.00 29.81 64 ARG A CA 1
ATOM 476 C C . ARG A 1 64 ? 29.172 4.797 25.869 1.00 29.99 64 ARG A C 1
ATOM 477 O O . ARG A 1 64 ? 28.422 4.114 25.167 1.00 32.93 64 ARG A O 1
ATOM 485 N N . SER A 1 65 ? 28.716 5.629 26.806 1.00 27.99 65 SER A N 1
ATOM 486 C CA . SER A 1 65 ? 27.288 5.880 26.942 1.00 27.23 65 SER A CA 1
ATOM 487 C C . SER A 1 65 ? 26.764 6.806 25.855 1.00 26.64 65 SER A C 1
ATOM 488 O O . SER A 1 65 ? 25.558 6.798 25.580 1.00 27.29 65 SER A O 1
ATOM 491 N N . GLY A 1 66 ? 27.634 7.616 25.254 1.00 26.68 66 GLY A N 1
ATOM 492 C CA . GLY A 1 66 ? 27.223 8.591 24.263 1.00 25.43 66 GLY A CA 1
ATOM 493 C C . GLY A 1 66 ? 26.341 9.702 24.776 1.00 24.54 66 GLY A C 1
ATOM 494 O O . GLY A 1 66 ? 25.753 10.429 23.967 1.00 23.22 66 GLY A O 1
ATOM 495 N N . VAL A 1 67 ? 26.245 9.872 26.091 1.00 25.03 67 VAL A N 1
ATOM 496 C CA . VAL A 1 67 ? 25.317 10.871 26.632 1.00 25.58 67 VAL A CA 1
ATOM 497 C C . VAL A 1 67 ? 25.706 12.256 26.121 1.00 24.21 67 VAL A C 1
ATOM 498 O O . VAL A 1 67 ? 26.893 12.636 26.181 1.00 24.01 67 VAL A O 1
ATOM 502 N N . PRO A 1 68 ? 24.779 13.029 25.575 1.00 23.33 68 PRO A N 1
ATOM 503 C CA . PRO A 1 68 ? 25.143 14.309 24.968 1.00 23.79 68 PRO A CA 1
ATOM 504 C C . PRO A 1 68 ? 25.342 15.400 26.010 1.00 22.52 68 PRO A C 1
ATOM 505 O O . PRO A 1 68 ? 25.139 15.209 27.211 1.00 23.79 68 PRO A O 1
ATOM 509 N N . ALA A 1 69 ? 25.793 16.551 25.523 1.00 22.04 69 ALA A N 1
ATOM 510 C CA . ALA A 1 69 ? 26.160 17.643 26.412 1.00 21.77 69 ALA A CA 1
ATOM 511 C C . ALA A 1 69 ? 24.931 18.174 27.139 1.00 22.24 69 ALA A C 1
ATOM 512 O O . ALA A 1 69 ? 23.835 18.240 26.576 1.00 24.60 69 ALA A O 1
ATOM 514 N N . ALA A 1 70 ? 25.119 18.530 28.409 1.00 23.27 70 ALA A N 1
ATOM 515 C CA . ALA A 1 70 ? 24.122 19.185 29.251 1.00 25.90 70 ALA A CA 1
ATOM 516 C C . ALA A 1 70 ? 23.014 18.258 29.737 1.00 28.81 70 ALA A C 1
ATOM 517 O O . ALA A 1 70 ? 22.011 18.743 30.281 1.00 33.05 70 ALA A O 1
ATOM 519 N N . ALA A 1 71 ? 23.163 16.941 29.574 1.00 27.06 71 ALA A N 1
ATOM 520 C CA . ALA A 1 71 ? 22.153 15.991 30.025 1.00 25.58 71 ALA A CA 1
ATOM 521 C C . ALA A 1 71 ? 22.433 15.415 31.404 1.00 27.29 71 ALA A C 1
ATOM 522 O O . ALA A 1 71 ? 21.504 14.921 32.050 1.00 30.11 71 ALA A O 1
ATOM 524 N N . SER A 1 72 ? 23.675 15.471 31.874 1.00 27.48 72 SER A N 1
ATOM 525 C CA . SER A 1 72 ? 24.057 14.809 33.121 1.00 29.12 72 SER A CA 1
ATOM 526 C C . SER A 1 72 ? 23.999 15.804 34.280 1.00 31.05 72 SER A C 1
ATOM 527 O O . SER A 1 72 ? 25.006 16.171 34.890 1.00 30.95 72 SER A O 1
ATOM 530 N N . LEU A 1 73 ? 22.766 16.220 34.586 1.00 34.64 73 LEU A N 1
ATOM 531 C CA . LEU A 1 73 ? 22.548 17.280 35.568 1.00 38.67 73 LEU A CA 1
ATOM 532 C C . LEU A 1 73 ? 23.077 16.892 36.942 1.00 35.15 73 LEU A C 1
ATOM 533 O O . LEU A 1 73 ? 23.673 17.721 37.641 1.00 34.42 73 LEU A O 1
ATOM 538 N N . ASP A 1 74 ? 22.862 15.639 37.352 1.00 33.93 74 ASP A N 1
ATOM 539 C CA . ASP A 1 74 ? 23.340 15.199 38.657 1.00 34.83 74 ASP A CA 1
ATOM 540 C C . ASP A 1 74 ? 24.856 15.305 38.745 1.00 30.50 74 ASP A C 1
ATOM 541 O O . ASP A 1 74 ? 25.392 15.808 39.737 1.00 30.48 74 ASP A O 1
ATOM 546 N N . LEU A 1 75 ? 25.561 14.860 37.703 1.00 27.52 75 LEU A N 1
ATOM 547 C CA . LEU A 1 75 ? 27.022 14.895 37.712 1.00 24.26 75 LEU A CA 1
ATOM 548 C C . LEU A 1 75 ? 27.549 16.325 37.724 1.00 23.10 75 LEU A C 1
ATOM 549 O O . LEU A 1 75 ? 28.486 16.644 38.466 1.00 22.04 75 LEU A O 1
ATOM 554 N N . GLN A 1 76 ? 26.960 17.198 36.911 1.00 24.41 76 GLN A N 1
ATOM 555 C CA . GLN A 1 76 ? 27.395 18.588 36.855 1.00 24.31 76 GLN A CA 1
ATOM 556 C C . GLN A 1 76 ? 27.190 19.273 38.199 1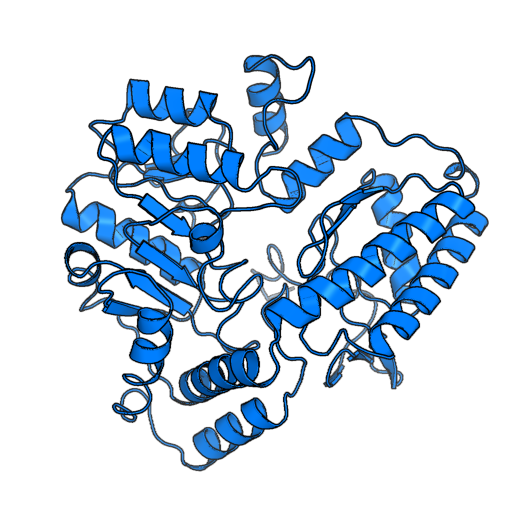.00 23.15 76 GLN A C 1
ATOM 557 O O . GLN A 1 76 ? 28.086 19.959 38.707 1.00 21.96 76 GLN A O 1
ATOM 563 N N . ASN A 1 77 ? 26.006 19.105 38.791 1.00 23.76 77 ASN A N 1
ATOM 564 C CA A ASN A 1 77 ? 25.763 19.712 40.094 0.59 23.52 77 ASN A CA 1
ATOM 565 C CA B ASN A 1 77 ? 25.744 19.693 40.103 0.41 22.63 77 ASN A CA 1
ATOM 566 C C . ASN A 1 77 ? 26.653 19.101 41.162 1.00 21.91 77 ASN A C 1
ATOM 567 O O . ASN A 1 77 ? 27.097 19.802 42.076 1.00 21.09 77 ASN A O 1
ATOM 576 N N . HIS A 1 78 ? 26.917 17.801 41.068 1.00 22.05 78 HIS A N 1
ATOM 577 C CA . HIS A 1 78 ? 27.778 17.164 42.050 1.00 20.90 78 HIS A CA 1
ATOM 578 C C . HIS A 1 78 ? 29.170 17.776 42.034 1.00 19.58 78 HIS A C 1
ATOM 579 O O . HIS A 1 78 ? 29.721 18.101 43.088 1.00 18.93 78 HIS A O 1
ATOM 586 N N . LEU A 1 79 ? 29.750 17.959 40.840 1.00 18.66 79 LEU A N 1
ATOM 587 C CA . LEU A 1 79 ? 31.073 18.577 40.752 1.00 16.78 79 LEU A CA 1
ATOM 588 C C . LEU A 1 79 ? 31.057 19.991 41.314 1.00 17.20 79 LEU A C 1
ATOM 589 O O . LEU A 1 79 ? 31.978 20.391 42.038 1.00 17.17 79 LEU A O 1
ATOM 594 N N . ALA A 1 80 ? 30.003 20.755 41.019 1.00 17.33 80 ALA A N 1
ATOM 595 C CA . ALA A 1 80 ? 29.892 22.095 41.584 1.00 17.41 80 ALA A CA 1
ATOM 596 C C . ALA A 1 80 ? 29.885 22.046 43.107 1.00 16.78 80 ALA A C 1
ATOM 597 O O . ALA A 1 80 ? 30.542 22.867 43.759 1.00 17.33 80 ALA A O 1
ATOM 599 N N . GLU A 1 81 ? 29.153 21.080 43.685 1.00 18.29 81 GLU A N 1
ATOM 600 C CA . GLU A 1 81 ? 29.129 20.909 45.138 1.00 19.10 81 GLU A CA 1
ATOM 601 C C . GLU A 1 81 ? 30.507 20.545 45.683 1.00 19.03 81 GLU A C 1
ATOM 602 O O . GLU A 1 81 ? 30.900 21.003 46.769 1.00 19.79 81 GLU A O 1
ATOM 608 N N . GLN A 1 82 ? 31.229 19.674 44.979 1.00 18.54 82 GLN A N 1
ATOM 609 C CA . GLN A 1 82 ? 32.568 19.294 45.420 1.00 18.61 82 GLN A CA 1
ATOM 610 C C . GLN A 1 82 ? 33.457 20.528 45.523 1.00 18.55 82 GLN A C 1
ATOM 611 O O . GLN A 1 82 ? 34.154 20.737 46.530 1.00 18.52 82 GLN A O 1
ATOM 617 N N . ILE A 1 83 ? 33.429 21.363 44.484 1.00 16.93 83 ILE A N 1
ATOM 618 C CA . ILE A 1 83 ? 34.273 22.551 44.426 1.00 16.01 83 ILE A CA 1
ATOM 619 C C . ILE A 1 83 ? 33.849 23.572 45.478 1.00 16.79 83 ILE A C 1
ATOM 620 O O . ILE A 1 83 ? 34.677 24.091 46.230 1.00 17.38 83 ILE A O 1
ATOM 625 N N . ALA A 1 84 ? 32.554 23.873 45.556 1.00 16.55 84 ALA A N 1
ATOM 626 C CA . ALA A 1 84 ? 32.100 24.880 46.506 1.00 17.40 84 ALA A CA 1
ATOM 627 C C . ALA A 1 84 ? 32.362 24.444 47.941 1.00 18.13 84 ALA A C 1
ATOM 628 O O . ALA A 1 84 ? 32.668 25.281 48.803 1.00 18.85 84 ALA A O 1
ATOM 630 N N . GLY A 1 85 ? 32.260 23.140 48.213 1.00 18.89 85 GLY A N 1
ATOM 631 C CA . GLY A 1 85 ? 32.417 22.645 49.570 1.00 19.67 85 GLY A CA 1
ATOM 632 C C . GLY A 1 85 ? 33.822 22.757 50.120 1.00 19.44 85 GLY A C 1
ATOM 633 O O . GLY A 1 85 ? 34.007 22.666 51.339 1.00 21.87 85 GLY A O 1
ATOM 634 N N . ASP A 1 86 ? 34.815 22.949 49.259 1.00 17.21 86 ASP A N 1
ATOM 635 C CA . ASP A 1 86 ? 36.192 23.113 49.701 1.00 17.34 86 ASP A CA 1
ATOM 636 C C . ASP A 1 86 ? 36.575 24.571 49.925 1.00 17.65 86 ASP A C 1
ATOM 637 O O . ASP A 1 86 ? 37.725 24.848 50.279 1.00 19.15 86 ASP A O 1
ATOM 642 N N . LEU A 1 87 ? 35.649 25.511 49.721 1.00 17.92 87 LEU A N 1
ATOM 643 C CA . LEU A 1 87 ? 35.917 26.930 49.915 1.00 17.09 87 LEU A CA 1
ATOM 644 C C . LEU A 1 87 ? 35.092 27.460 51.074 1.00 17.85 87 LEU A C 1
ATOM 645 O O . LEU A 1 87 ? 33.925 27.086 51.229 1.00 18.24 87 LEU A O 1
ATOM 650 N N . PRO A 1 88 ? 35.656 28.337 51.895 1.00 17.81 88 PRO A N 1
ATOM 651 C CA . PRO A 1 88 ? 34.871 28.886 53.007 1.00 18.67 88 PRO A CA 1
ATOM 652 C C . PRO A 1 88 ? 33.833 29.862 52.471 1.00 18.82 88 PRO A C 1
ATOM 653 O O . PRO A 1 88 ? 34.130 30.713 51.631 1.00 19.32 88 PRO A O 1
ATOM 657 N N . GLY A 1 89 ? 32.605 29.721 52.942 1.00 18.40 89 GLY A N 1
ATOM 658 C CA . GLY A 1 89 ? 31.524 30.572 52.497 1.00 19.91 89 GLY A CA 1
ATOM 659 C C . GLY A 1 89 ? 30.553 29.828 51.599 1.00 21.13 89 GLY A C 1
ATOM 660 O O . GLY A 1 89 ? 30.589 28.603 51.458 1.00 22.59 89 GLY A O 1
ATOM 661 N N . ASP A 1 90 ? 29.663 30.599 50.994 1.00 21.71 90 ASP A N 1
ATOM 662 C CA . ASP A 1 90 ? 28.574 30.071 50.178 1.00 23.26 90 ASP A CA 1
ATOM 663 C C . ASP A 1 90 ? 28.879 30.431 48.724 1.00 25.67 90 ASP A C 1
ATOM 664 O O . ASP A 1 90 ? 28.648 31.566 48.294 1.00 33.30 90 ASP A O 1
ATOM 669 N N . GLN A 1 91 ? 29.394 29.477 47.960 1.00 19.96 91 GLN A N 1
ATOM 670 C CA . GLN A 1 91 ? 29.753 29.756 46.575 1.00 18.08 91 GLN A CA 1
ATOM 671 C C . GLN A 1 91 ? 28.778 29.128 45.592 1.00 19.40 91 GLN A C 1
ATOM 672 O O . GLN A 1 91 ? 28.165 28.091 45.861 1.00 21.50 91 GLN A O 1
ATOM 678 N N . ARG A 1 92 ? 28.666 29.770 44.436 1.00 18.55 92 ARG A N 1
ATOM 679 C CA . ARG A 1 92 ? 28.132 29.164 43.228 1.00 17.35 92 ARG A CA 1
ATOM 680 C C . ARG A 1 92 ? 29.296 28.963 42.269 1.00 16.49 92 ARG A C 1
ATOM 681 O O . ARG A 1 92 ? 30.368 29.540 42.452 1.00 16.77 92 ARG A O 1
ATOM 689 N N . VAL A 1 93 ? 29.102 28.111 41.264 1.00 16.15 93 VAL A N 1
ATOM 690 C CA . VAL A 1 93 ? 30.192 27.709 40.374 1.00 16.65 93 VAL A CA 1
ATOM 691 C C . VAL A 1 93 ? 29.741 27.860 38.928 1.00 15.90 93 VAL A C 1
ATOM 692 O O . VAL A 1 93 ? 28.690 27.336 38.546 1.00 18.51 93 VAL A O 1
ATOM 696 N N . ALA A 1 94 ? 30.539 28.556 38.123 1.00 14.38 94 ALA A N 1
ATOM 697 C CA . ALA A 1 94 ? 30.302 28.668 36.686 1.00 15.24 94 ALA A CA 1
ATOM 698 C C . ALA A 1 94 ? 31.436 27.959 35.957 1.00 14.68 94 ALA A C 1
ATOM 699 O O . ALA A 1 94 ? 32.607 28.212 36.247 1.00 15.12 94 ALA A O 1
ATOM 701 N N . PHE A 1 95 ? 31.098 27.076 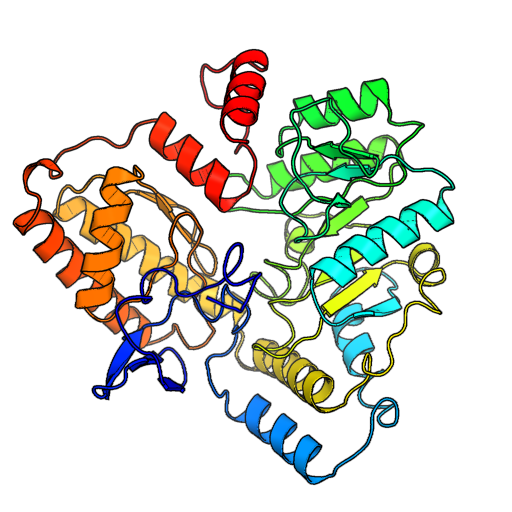35.021 1.00 14.58 95 PHE A N 1
ATOM 702 C CA . PHE A 1 95 ? 32.099 26.242 34.364 1.00 14.19 95 PHE A CA 1
ATOM 703 C C . PHE A 1 95 ? 32.511 26.804 33.012 1.00 14.24 95 PHE A C 1
ATOM 704 O O . PHE A 1 95 ? 31.683 27.348 32.274 1.00 15.00 95 PHE A O 1
ATOM 712 N N . PHE A 1 96 ? 33.797 26.638 32.692 1.00 13.75 96 PHE A N 1
ATOM 713 C CA . PHE A 1 96 ? 34.396 27.047 31.430 1.00 13.30 96 PHE A CA 1
ATOM 714 C C . PHE A 1 96 ? 35.317 25.929 30.961 1.00 12.67 96 PHE A C 1
ATOM 715 O O . PHE A 1 96 ? 35.415 24.870 31.595 1.00 13.56 96 PHE A O 1
ATOM 723 N N . LYS A 1 97 ? 35.987 26.142 29.826 1.00 13.41 97 LYS A N 1
ATOM 724 C CA . LYS A 1 97 ? 36.813 25.090 29.252 1.00 13.18 97 LYS A CA 1
ATOM 725 C C . LYS A 1 97 ? 38.312 25.337 29.377 1.00 14.19 97 LYS A C 1
ATOM 726 O O . LYS A 1 97 ? 39.086 24.388 29.206 1.00 18.02 97 LYS A O 1
ATOM 732 N N . THR A 1 98 ? 38.737 26.568 29.660 1.00 13.55 98 THR A N 1
ATOM 733 C CA . THR A 1 98 ? 40.145 26.901 29.857 1.00 13.30 98 THR A CA 1
ATOM 734 C C . THR A 1 98 ? 40.277 27.877 31.019 1.00 12.88 98 THR A C 1
ATOM 735 O O . THR A 1 98 ? 39.320 28.557 31.412 1.00 13.89 98 THR A O 1
ATOM 739 N N . GLY A 1 99 ? 41.490 27.952 31.567 1.00 13.40 99 GLY A N 1
ATOM 740 C CA . GLY A 1 99 ? 41.755 28.933 32.612 1.00 13.82 99 GLY A CA 1
ATOM 741 C C . GLY A 1 99 ? 41.567 30.365 32.142 1.00 14.28 99 GLY A C 1
ATOM 742 O O . GLY A 1 99 ? 41.051 31.206 32.888 1.00 14.67 99 GLY A O 1
ATOM 743 N N . THR A 1 100 ? 41.975 30.668 30.894 1.00 13.21 100 THR A N 1
ATOM 744 C CA . THR A 1 100 ? 41.797 32.016 30.360 1.00 13.05 100 THR A CA 1
ATOM 745 C C . THR A 1 100 ? 40.318 32.396 30.310 1.00 13.28 100 THR A C 1
ATOM 746 O O . THR A 1 100 ? 39.943 33.532 30.644 1.00 14.42 100 THR A O 1
ATOM 750 N N . ALA A 1 101 ? 39.458 31.460 29.905 1.00 13.12 101 ALA A N 1
ATOM 751 C CA . ALA A 1 101 ? 38.034 31.761 29.875 1.00 13.36 101 ALA A CA 1
ATOM 752 C C . ALA A 1 101 ? 37.525 32.040 31.283 1.00 13.85 101 ALA A C 1
ATOM 753 O O . ALA A 1 101 ? 36.745 32.971 31.498 1.00 14.08 101 ALA A O 1
ATOM 755 N N . ALA A 1 102 ? 37.997 31.271 32.264 1.00 13.65 102 ALA A N 1
ATOM 756 C CA . ALA A 1 102 ? 37.534 31.474 33.630 1.00 14.25 102 ALA A CA 1
ATOM 757 C C . ALA A 1 102 ? 37.985 32.824 34.189 1.00 13.58 102 ALA A C 1
ATOM 758 O O . ALA A 1 102 ? 37.208 33.513 34.863 1.00 13.85 102 ALA A O 1
ATOM 760 N N . THR A 1 103 ? 39.246 33.208 33.964 1.00 13.09 103 THR A N 1
ATOM 761 C CA . THR A 1 103 ? 39.706 34.471 34.533 1.00 13.43 103 THR A CA 1
ATOM 762 C C . THR A 1 103 ? 39.062 35.664 33.834 1.00 13.36 103 THR A C 1
ATOM 763 O O . THR A 1 103 ? 38.712 36.651 34.495 1.00 14.68 103 THR A O 1
ATOM 767 N N . ARG A 1 104 ? 38.883 35.602 32.502 1.00 13.41 104 ARG A N 1
ATOM 768 C CA . ARG A 1 104 ? 38.156 36.683 31.837 1.00 14.07 104 ARG A CA 1
ATOM 769 C C . ARG A 1 104 ? 36.710 36.747 32.324 1.00 13.51 104 ARG A C 1
ATOM 770 O O . ARG A 1 104 ? 36.155 37.837 32.496 1.00 15.37 104 ARG A O 1
ATOM 778 N N . ALA A 1 105 ? 36.081 35.592 32.557 1.00 13.66 105 ALA A N 1
ATOM 779 C CA . ALA A 1 105 ? 34.708 35.615 33.055 1.00 14.36 105 ALA A CA 1
ATOM 780 C C . ALA A 1 105 ? 34.636 36.209 34.456 1.00 14.56 105 ALA A C 1
ATOM 781 O O . ALA A 1 105 ? 33.717 36.973 34.758 1.00 15.83 105 ALA A O 1
ATOM 783 N N . ALA A 1 106 ? 35.580 35.857 35.334 1.00 14.28 106 ALA A N 1
ATOM 784 C CA . ALA A 1 106 ? 35.597 36.454 36.670 1.00 14.69 106 ALA A CA 1
ATOM 785 C C . ALA A 1 106 ? 35.743 37.970 36.587 1.00 15.44 106 ALA A C 1
ATOM 786 O O . ALA A 1 106 ? 35.044 38.715 37.293 1.00 14.78 106 ALA A O 1
ATOM 788 N N . ALA A 1 107 ? 36.635 38.450 35.710 1.00 15.25 107 ALA A N 1
ATOM 789 C CA . ALA A 1 107 ? 36.799 39.891 35.547 1.00 15.13 107 ALA A CA 1
ATOM 790 C C . ALA A 1 107 ? 35.528 40.524 35.008 1.00 15.56 107 ALA A C 1
ATOM 791 O O . ALA A 1 107 ? 35.124 41.601 35.464 1.00 16.30 107 ALA A O 1
ATOM 793 N N . SER A 1 108 ? 34.886 39.867 34.030 1.00 16.08 108 SER A N 1
ATOM 794 C CA . SER A 1 108 ? 33.630 40.370 33.480 1.00 16.35 108 SER A CA 1
ATOM 795 C C . SER A 1 108 ? 32.539 40.442 34.536 1.00 16.60 108 SER A C 1
ATOM 796 O O . SER A 1 108 ? 31.755 41.396 34.551 1.00 17.77 108 SER A O 1
ATOM 799 N N . ALA A 1 109 ? 32.455 39.431 35.407 1.00 17.10 109 ALA A N 1
ATOM 800 C CA . ALA A 1 109 ? 31.475 39.469 36.486 1.00 17.68 109 ALA A CA 1
ATOM 801 C C . ALA A 1 109 ? 31.698 40.679 37.381 1.00 16.58 109 ALA A C 1
ATOM 802 O O . ALA A 1 109 ? 30.740 41.367 37.755 1.00 17.84 109 ALA A O 1
ATOM 804 N N . ALA A 1 110 ? 32.955 40.944 37.755 1.00 15.88 110 ALA A N 1
ATOM 805 C CA . ALA A 1 110 ? 33.246 42.101 38.600 1.00 15.74 110 ALA A CA 1
ATOM 806 C C . ALA A 1 110 ? 32.858 43.401 37.909 1.00 17.29 110 ALA A C 1
ATOM 807 O O . ALA A 1 110 ? 32.300 44.305 38.540 1.00 19.11 110 ALA A O 1
ATOM 809 N N . ARG A 1 111 ? 33.144 43.510 36.608 1.00 17.08 111 ARG A N 1
ATOM 810 C CA . ARG A 1 111 ? 32.751 44.697 35.855 1.00 16.41 111 ARG A CA 1
ATOM 811 C C . ARG A 1 111 ? 31.233 44.854 35.823 1.00 17.86 111 ARG A C 1
ATOM 812 O O . ARG A 1 111 ? 30.714 45.961 36.005 1.00 19.91 111 ARG A O 1
ATOM 820 N N . GLN A 1 112 ? 30.502 43.752 35.612 1.00 18.89 112 GLN A N 1
ATOM 821 C CA . GLN A 1 112 ? 29.041 43.829 35.592 1.00 20.11 112 GLN A CA 1
ATOM 822 C C . GLN A 1 112 ? 28.476 44.297 36.930 1.00 20.43 112 GLN A C 1
ATOM 823 O O . GLN A 1 112 ? 27.583 45.152 36.970 1.00 22.38 112 GLN A O 1
ATOM 829 N N . VAL A 1 113 ? 28.984 43.757 38.037 1.00 20.00 113 VAL A N 1
ATOM 830 C CA . VAL A 1 113 ? 28.426 44.083 39.346 1.00 21.57 113 VAL A CA 1
ATOM 831 C C . VAL A 1 113 ? 28.772 45.514 39.740 1.00 23.33 113 VAL A C 1
ATOM 832 O O . VAL A 1 113 ? 27.921 46.261 40.242 1.00 25.00 113 VAL A O 1
ATOM 836 N N . THR A 1 114 ? 30.032 45.912 39.549 1.00 22.22 114 THR A N 1
ATOM 837 C CA . THR A 1 114 ? 30.484 47.212 40.039 1.00 22.02 114 THR A CA 1
ATOM 838 C C . THR A 1 114 ? 30.171 48.349 39.078 1.00 22.78 114 THR A C 1
ATOM 839 O O . THR A 1 114 ? 30.167 49.512 39.498 1.00 24.43 114 THR A O 1
ATOM 843 N N . GLY A 1 115 ? 29.940 48.046 37.801 1.00 22.16 115 GLY A N 1
ATOM 844 C CA . GLY A 1 115 ? 29.826 49.080 36.797 1.00 23.31 115 GLY A CA 1
ATOM 845 C C . GLY A 1 115 ? 31.115 49.804 36.487 1.00 23.95 115 GLY A C 1
ATOM 846 O O . GLY A 1 115 ? 31.078 50.846 35.822 1.00 26.20 115 GLY A O 1
ATOM 847 N N . LYS A 1 116 ? 32.252 49.297 36.955 1.00 21.83 116 LYS A N 1
ATOM 848 C CA . LYS A 1 116 ? 33.553 49.886 36.687 1.00 22.55 116 LYS A CA 1
ATOM 849 C C . LYS A 1 116 ? 34.301 49.026 35.679 1.00 21.66 116 LYS A C 1
ATOM 850 O O . LYS A 1 116 ? 33.937 47.879 35.418 1.00 22.43 116 LYS A O 1
ATOM 856 N N . ARG A 1 117 ? 35.365 49.586 35.114 1.00 21.61 117 ARG A N 1
ATOM 857 C CA . ARG A 1 117 ? 36.072 48.918 34.028 1.00 21.94 117 ARG A CA 1
ATOM 858 C C . ARG A 1 117 ? 37.502 48.526 34.367 1.00 21.40 117 ARG A C 1
ATOM 859 O O . ARG A 1 117 ? 37.926 47.414 34.038 1.00 21.26 117 ARG A O 1
ATOM 867 N N . LEU A 1 118 ? 38.255 49.401 35.026 1.00 20.20 118 LEU A N 1
ATOM 868 C CA . LEU A 1 118 ? 39.672 49.161 35.255 1.00 20.84 118 LEU A CA 1
ATOM 869 C C . LEU A 1 118 ? 39.871 47.949 36.162 1.00 20.42 118 LEU A C 1
ATOM 870 O O . LEU A 1 118 ? 39.137 47.753 37.134 1.00 22.08 118 LEU A O 1
ATOM 875 N N . ILE A 1 119 ? 40.872 47.132 35.840 1.00 18.82 119 ILE A N 1
ATOM 876 C CA . ILE A 1 119 ? 41.237 45.961 36.636 1.00 19.14 119 ILE A CA 1
ATOM 877 C C . ILE A 1 119 ? 42.720 46.056 36.945 1.00 18.84 119 ILE A C 1
ATOM 878 O O . ILE A 1 119 ? 43.514 46.424 36.071 1.00 20.60 119 ILE A O 1
ATOM 883 N N . ALA A 1 120 ? 43.100 45.724 38.181 1.00 18.83 120 ALA A N 1
ATOM 884 C CA . ALA A 1 120 ? 44.506 45.609 38.547 1.00 19.27 120 ALA A CA 1
ATOM 885 C C . ALA A 1 120 ? 44.862 44.139 38.700 1.00 17.41 120 ALA A C 1
ATOM 886 O O . ALA A 1 120 ? 44.012 43.315 39.052 1.00 17.10 120 ALA A O 1
ATOM 888 N N . SER A 1 121 ? 46.128 43.809 38.434 1.00 17.16 121 SER A N 1
ATOM 889 C CA . SER A 1 121 ? 46.493 42.407 38.300 1.00 16.66 121 SER A CA 1
ATOM 890 C C . SER A 1 121 ? 47.903 42.148 38.819 1.00 17.35 121 SER A C 1
ATOM 891 O O . SER A 1 121 ? 48.802 42.977 38.650 1.00 18.45 121 SER A O 1
ATOM 894 N N . CYS A 1 122 ? 48.089 40.973 39.420 1.00 16.99 122 CYS A N 1
ATOM 895 C CA . CYS A 1 122 ? 49.411 40.397 39.651 1.00 16.49 122 CYS A CA 1
ATOM 896 C C . CYS A 1 122 ? 49.419 39.006 39.042 1.00 16.47 122 CYS A C 1
ATOM 897 O O . CYS A 1 122 ? 48.520 38.204 39.316 1.00 17.40 122 CYS A O 1
ATOM 900 N N . GLY A 1 123 ? 50.432 38.715 38.234 1.00 16.25 123 GLY A N 1
ATOM 901 C CA . GLY A 1 123 ? 50.612 37.390 37.669 1.00 16.03 123 GLY A CA 1
ATOM 902 C C . GLY A 1 123 ? 50.002 37.245 36.281 1.00 16.24 123 GLY A C 1
ATOM 903 O O . GLY A 1 123 ? 49.414 38.167 35.703 1.00 16.33 123 GLY A O 1
ATOM 904 N N . TYR A 1 124 ? 50.145 36.030 35.762 1.00 15.86 124 TYR A N 1
ATOM 905 C CA . TYR A 1 124 ? 49.659 35.666 34.437 1.00 15.54 124 TYR A CA 1
ATOM 906 C C . TYR A 1 124 ? 48.283 35.022 34.574 1.00 15.44 124 TYR A C 1
ATOM 907 O O . TYR A 1 124 ? 48.117 34.060 35.329 1.00 17.56 124 TYR A O 1
ATOM 916 N N . HIS A 1 125 ? 47.303 35.526 33.823 1.00 15.60 125 HIS A N 1
ATOM 917 C CA . HIS A 1 125 ? 45.945 34.993 33.908 1.00 14.65 125 HIS A CA 1
ATOM 918 C C . HIS A 1 125 ? 45.459 34.354 32.619 1.00 14.49 125 HIS A C 1
ATOM 919 O O . HIS A 1 125 ? 44.283 33.979 32.545 1.00 14.50 125 HIS A O 1
ATOM 926 N N . GLY A 1 126 ? 46.320 34.212 31.611 1.00 15.27 126 GLY A N 1
ATOM 927 C CA . GLY A 1 126 ? 45.935 33.538 30.393 1.00 15.52 126 GLY A CA 1
ATOM 928 C C . GLY A 1 126 ? 46.306 34.344 29.170 1.00 15.72 126 GLY A C 1
ATOM 929 O O . GLY A 1 126 ? 46.946 35.398 29.254 1.00 16.37 126 GLY A O 1
ATOM 930 N N . TYR A 1 127 ? 45.889 33.845 28.007 1.00 14.69 127 TYR A N 1
ATOM 931 C CA . TYR A 1 127 ? 46.424 34.342 26.737 1.00 15.87 127 TYR A CA 1
ATOM 932 C C . TYR A 1 127 ? 45.653 35.538 26.183 1.00 16.96 127 TYR A C 1
ATOM 933 O O . TYR A 1 127 ? 46.135 36.192 25.251 1.00 17.75 127 TYR A O 1
ATOM 942 N N . ASP A 1 128 ? 44.452 35.799 26.688 1.00 14.88 128 ASP A N 1
ATOM 943 C CA . ASP A 1 128 ? 43.618 36.875 26.164 1.00 14.58 128 ASP A CA 1
ATOM 944 C C . ASP A 1 128 ? 44.362 38.208 26.222 1.00 16.55 128 ASP A C 1
ATOM 945 O O . ASP A 1 128 ? 45.177 38.449 27.120 1.00 17.66 128 ASP A O 1
ATOM 950 N N . LEU A 1 129 ? 44.064 39.095 25.260 1.00 16.55 129 LEU A N 1
ATOM 951 C CA . LEU A 1 129 ? 44.715 40.403 25.248 1.00 18.09 129 LEU A CA 1
ATOM 952 C C . LEU A 1 129 ? 44.469 41.194 26.529 1.00 18.05 129 LEU A C 1
ATOM 953 O O . LEU A 1 129 ? 45.272 42.057 26.881 1.00 18.39 129 LEU A O 1
ATOM 958 N N . MET A 1 130 ? 43.373 40.925 27.239 1.00 16.64 130 MET A N 1
ATOM 959 C CA . MET A 1 130 ? 43.156 41.603 28.509 1.00 16.49 130 MET A CA 1
ATOM 960 C C . MET A 1 130 ? 44.243 41.289 29.522 1.00 15.86 130 MET A C 1
ATOM 961 O O . MET A 1 130 ? 44.472 42.089 30.439 1.00 18.15 130 MET A O 1
ATOM 966 N N . TRP A 1 131 ? 44.952 40.175 29.355 1.00 16.16 131 TRP A N 1
ATOM 967 C CA . TRP A 1 131 ? 45.987 39.775 30.296 1.00 15.89 131 TRP A CA 1
ATOM 968 C C . TRP A 1 131 ? 47.393 40.079 29.794 1.00 17.03 131 TRP A C 1
ATOM 969 O O . TRP A 1 131 ? 48.371 39.718 30.465 1.00 17.56 131 TRP A O 1
ATOM 980 N N . GLU A 1 132 ? 47.515 40.760 28.658 1.00 17.36 132 GLU A N 1
ATOM 981 C CA . GLU A 1 132 ? 48.824 41.100 28.118 1.00 18.45 132 GLU A CA 1
ATOM 982 C C . GLU A 1 132 ? 49.529 42.090 29.045 1.00 18.49 132 GLU A C 1
ATOM 983 O O . GLU A 1 132 ? 48.970 43.120 29.423 1.00 19.08 132 GLU A O 1
ATOM 989 N N . PHE A 1 133 ? 50.766 41.776 29.409 1.00 17.81 133 PHE A N 1
ATOM 990 C CA . PHE A 1 133 ? 51.494 42.592 30.371 1.00 19.86 133 PHE A CA 1
ATOM 991 C C . PHE A 1 133 ? 51.940 43.904 29.734 1.00 20.71 133 PHE A C 1
ATOM 992 O O . PHE A 1 133 ? 52.467 43.927 28.615 1.00 21.22 133 PHE A O 1
ATOM 1000 N N . THR A 1 134 ? 51.763 44.994 30.466 1.00 20.58 134 THR A N 1
ATOM 1001 C CA . THR A 1 134 ? 52.298 46.301 30.118 1.00 20.57 134 THR A CA 1
ATOM 1002 C C . THR A 1 134 ? 53.056 46.826 31.329 1.00 21.26 134 THR A C 1
ATOM 1003 O O . THR A 1 134 ? 52.897 46.301 32.439 1.00 21.18 134 THR A O 1
ATOM 1007 N N . PRO A 1 135 ? 53.909 47.835 31.154 1.00 22.28 135 PRO A N 1
ATOM 1008 C CA . PRO A 1 135 ? 54.725 48.325 32.280 1.00 23.48 135 PRO A CA 1
ATOM 1009 C C . PRO A 1 135 ? 53.858 48.889 33.391 1.00 22.97 135 PRO A C 1
ATOM 1010 O O . PRO A 1 135 ? 52.701 49.275 33.153 1.00 22.61 135 PRO A O 1
ATOM 1014 N N . PRO A 1 136 ? 54.384 48.927 34.619 1.00 23.71 136 PRO A N 1
ATOM 1015 C CA . PRO A 1 136 ? 53.640 49.500 35.747 1.00 24.84 136 PRO A CA 1
ATOM 1016 C C . PRO A 1 136 ? 53.047 50.862 35.416 1.00 25.96 136 PRO A C 1
ATOM 1017 O O . PRO A 1 136 ? 53.708 51.729 34.837 1.00 26.91 136 PRO A O 1
ATOM 1021 N N . GLY A 1 137 ? 51.785 51.045 35.795 1.00 25.86 137 GLY A N 1
ATOM 1022 C CA . GLY A 1 137 ? 51.104 52.307 35.607 1.00 26.26 137 GLY A CA 1
ATOM 1023 C C . GLY A 1 137 ? 50.558 52.549 34.218 1.00 26.19 137 GLY A C 1
ATOM 1024 O O . GLY A 1 137 ? 49.949 53.601 33.984 1.00 27.45 137 GLY A O 1
ATOM 1025 N N . GLN A 1 138 ? 50.750 51.616 33.291 1.00 23.63 138 GLN A N 1
ATOM 1026 C CA . GLN A 1 138 ? 50.273 51.772 31.923 1.00 23.50 138 GLN A CA 1
ATOM 1027 C C . GLN A 1 138 ? 49.155 50.775 31.661 1.00 22.13 138 GLN A C 1
ATOM 1028 O O . GLN A 1 138 ? 49.421 49.568 31.561 1.00 22.16 138 GLN A O 1
ATOM 1034 N N . PRO A 1 139 ? 47.901 51.207 31.577 1.00 21.67 139 PRO A N 1
ATOM 1035 C CA . PRO A 1 139 ? 46.820 50.251 31.321 1.00 21.77 139 PRO A CA 1
ATOM 1036 C C . PRO A 1 139 ? 46.972 49.662 29.929 1.00 20.46 139 PRO A C 1
ATOM 1037 O O . PRO A 1 139 ? 47.358 50.354 28.982 1.00 22.83 139 PRO A O 1
ATOM 1041 N N . ASN A 1 140 ? 46.693 48.366 29.813 1.00 19.50 140 ASN A N 1
ATOM 1042 C CA . ASN A 1 140 ? 46.784 47.706 28.516 1.00 19.09 140 ASN A CA 1
ATOM 1043 C C . ASN A 1 140 ? 45.538 48.020 27.686 1.00 19.97 140 ASN A C 1
ATOM 1044 O O . ASN A 1 140 ? 44.686 48.820 28.082 1.00 20.37 140 ASN A O 1
ATOM 1049 N N . SER A 1 141 ? 45.410 47.368 26.526 1.00 19.17 141 SER A N 1
ATOM 1050 C CA . SER A 1 141 ? 44.348 47.712 25.582 1.00 19.21 141 SER A CA 1
ATOM 1051 C C . SER A 1 141 ? 42.962 47.388 26.110 1.00 20.50 141 SER A C 1
ATOM 1052 O O . SER A 1 141 ? 41.972 47.886 25.557 1.00 21.82 141 SER A O 1
ATOM 1055 N N . GLU A 1 142 ? 42.868 46.569 27.158 1.00 18.93 142 GLU A N 1
ATOM 1056 C CA . GLU A 1 142 ? 41.598 46.201 27.759 1.00 18.83 142 GLU A CA 1
ATOM 1057 C C . GLU A 1 142 ? 41.452 46.773 29.164 1.00 18.38 142 GLU A C 1
ATOM 1058 O O . GLU A 1 142 ? 40.659 46.257 29.958 1.00 19.69 142 GLU A O 1
ATOM 1064 N N . ASP A 1 143 ? 42.237 47.805 29.497 1.00 18.95 143 ASP A N 1
ATOM 1065 C CA . ASP A 1 143 ? 42.101 48.540 30.758 1.00 19.06 143 ASP A CA 1
ATOM 1066 C C . ASP A 1 143 ? 42.496 47.696 31.971 1.00 18.49 143 ASP A C 1
ATOM 1067 O O . ASP A 1 143 ? 41.845 47.734 33.022 1.00 19.27 143 ASP A O 1
ATOM 1072 N N . VAL A 1 144 ? 43.591 46.957 31.834 1.00 19.04 144 VAL A N 1
ATOM 1073 C CA . VAL A 1 144 ? 44.161 46.178 32.927 1.00 18.61 144 VAL A CA 1
ATOM 1074 C C . VAL A 1 144 ? 45.528 46.754 33.262 1.00 19.10 144 VAL A C 1
ATOM 1075 O O . VAL A 1 144 ? 46.349 46.974 32.363 1.00 19.86 144 VAL A O 1
ATOM 1079 N N . LEU A 1 145 ? 45.758 47.005 34.553 1.00 18.72 145 LEU A N 1
ATOM 1080 C CA . LEU A 1 145 ? 47.022 47.494 35.084 1.00 19.05 145 LEU A CA 1
ATOM 1081 C C . LEU A 1 145 ? 47.743 46.341 35.772 1.00 18.96 145 LEU A C 1
ATOM 1082 O O . LEU A 1 145 ? 47.114 45.507 36.433 1.00 20.97 145 LEU A O 1
ATOM 1087 N N . HIS A 1 146 ? 49.065 46.299 35.624 1.00 19.14 146 HIS A N 1
ATOM 1088 C CA . HIS A 1 146 ? 49.878 45.195 36.128 1.00 18.85 146 HIS A CA 1
ATOM 1089 C C . HIS A 1 146 ? 50.807 45.683 37.230 1.00 18.68 146 HIS A C 1
ATOM 1090 O O . HIS A 1 146 ? 51.496 46.695 37.061 1.00 20.25 146 HIS A O 1
ATOM 1097 N N . CYS A 1 147 ? 50.821 44.965 38.360 1.00 18.08 147 CYS A N 1
ATOM 1098 C CA . CYS A 1 147 ? 51.520 45.419 39.556 1.00 19.11 147 CYS A CA 1
ATOM 1099 C C . CYS A 1 147 ? 52.682 44.525 39.956 1.00 19.24 147 CYS A C 1
ATOM 1100 O O . CYS A 1 147 ? 53.393 44.850 40.920 1.00 20.20 147 CYS A O 1
ATOM 1103 N N . TYR A 1 148 ? 52.890 43.410 39.255 1.00 19.36 148 TYR A N 1
ATOM 1104 C CA . TYR A 1 148 ? 54.113 42.617 39.373 1.00 18.47 148 TYR A CA 1
ATOM 1105 C C . TYR A 1 148 ? 54.355 42.112 40.790 1.00 18.93 148 TYR A C 1
ATOM 1106 O O . TYR A 1 148 ? 55.500 41.907 41.194 1.00 20.40 148 TYR A O 1
ATOM 1115 N N . HIS A 1 149 ? 53.272 41.865 41.531 1.00 18.38 149 HIS A N 1
ATOM 1116 C CA . HIS A 1 149 ? 53.306 41.328 42.890 1.00 18.74 149 HIS A CA 1
ATOM 1117 C C . HIS A 1 149 ? 53.956 42.259 43.901 1.00 19.04 149 HIS A C 1
ATOM 1118 O O . HIS A 1 149 ? 54.218 41.826 45.022 1.00 20.70 149 HIS A O 1
ATOM 1125 N N . LEU A 1 150 ? 54.211 43.534 43.550 1.00 20.20 150 LEU A N 1
ATOM 1126 C CA . LEU A 1 150 ? 54.889 44.414 44.509 1.00 21.34 150 LEU A CA 1
ATOM 1127 C C . LEU A 1 150 ? 53.861 45.191 45.325 1.00 23.07 150 LEU A C 1
ATOM 1128 O O . LEU A 1 150 ? 52.994 45.860 44.741 1.00 23.55 150 LEU A O 1
ATOM 1133 N N . PRO A 1 151 ? 53.929 45.144 46.659 1.00 23.14 151 PRO A N 1
ATOM 1134 C CA . PRO A 1 151 ? 52.974 45.927 47.458 1.00 25.17 151 PRO A CA 1
ATOM 1135 C C . PRO A 1 151 ? 53.019 47.415 47.164 1.00 27.03 151 PRO A C 1
ATOM 1136 O O . PRO A 1 151 ? 51.966 48.062 47.192 1.00 27.82 151 PRO A O 1
ATOM 1140 N N . GLU A 1 152 ? 54.194 47.977 46.841 1.00 27.88 152 GLU A N 1
ATOM 1141 C CA . GLU A 1 152 ? 54.242 49.402 46.524 1.00 30.90 152 GLU A CA 1
ATOM 1142 C C . GLU A 1 152 ? 53.537 49.713 45.210 1.00 28.66 152 GLU A C 1
ATOM 1143 O O . GLU A 1 152 ? 52.963 50.794 45.068 1.00 29.67 152 GLU A O 1
ATOM 1149 N N . LEU A 1 153 ? 53.553 48.788 44.246 1.00 25.97 153 LEU A N 1
ATOM 1150 C CA . LEU A 1 153 ? 52.841 49.051 42.999 1.00 25.54 153 LEU A CA 1
ATOM 1151 C C . LEU A 1 153 ? 51.342 48.854 43.161 1.00 25.81 153 LEU A C 1
ATOM 1152 O O . LEU A 1 153 ? 50.555 49.574 42.537 1.00 25.90 153 LEU A O 1
ATOM 1157 N N . ILE A 1 154 ? 50.930 47.895 43.990 1.00 26.25 154 ILE A N 1
ATOM 1158 C CA . ILE A 1 154 ? 49.525 47.807 44.373 1.00 26.16 154 ILE A CA 1
ATOM 1159 C C . ILE A 1 154 ? 49.089 49.102 45.050 1.00 28.23 154 ILE A C 1
ATOM 1160 O O . ILE A 1 154 ? 48.032 49.660 44.742 1.00 29.47 154 ILE A O 1
ATOM 1165 N N . ASP A 1 155 ? 49.921 49.621 45.955 1.00 29.78 155 ASP A N 1
ATOM 1166 C CA . ASP A 1 155 ? 49.575 50.861 46.646 1.00 32.67 155 ASP A CA 1
ATOM 1167 C C . ASP A 1 155 ? 49.421 52.027 45.678 1.00 32.73 155 ASP A C 1
ATOM 1168 O O . ASP A 1 155 ? 48.526 52.863 45.848 1.00 33.08 155 ASP A O 1
ATOM 1173 N N . GLN A 1 156 ? 50.289 52.115 44.667 1.00 32.73 156 GLN A N 1
ATOM 1174 C CA . GLN A 1 156 ? 50.158 53.187 43.682 1.00 34.93 156 GLN A CA 1
ATOM 1175 C C . GLN A 1 156 ? 48.842 53.083 42.929 1.00 32.86 156 GLN A C 1
ATOM 1176 O O . GLN A 1 156 ? 48.139 54.083 42.743 1.00 33.39 156 GLN A O 1
ATOM 1182 N N . VAL A 1 157 ? 48.492 51.879 42.478 1.00 30.66 157 VAL A N 1
ATOM 1183 C CA . VAL A 1 157 ? 47.261 51.740 41.710 1.00 29.10 157 VAL A CA 1
ATOM 1184 C C . VAL A 1 157 ? 46.053 52.035 42.588 1.00 29.34 157 VAL A C 1
ATOM 1185 O O . VAL A 1 157 ? 45.082 52.653 42.139 1.00 29.37 157 VAL A O 1
ATOM 1189 N N . LEU A 1 158 ? 46.112 51.642 43.867 1.00 28.92 158 LEU A N 1
ATOM 1190 C CA . LEU A 1 158 ? 45.027 51.955 44.787 1.00 30.48 158 LEU A CA 1
ATOM 1191 C C . LEU A 1 158 ? 44.980 53.448 45.097 1.00 33.63 158 LEU A C 1
ATOM 1192 O O . LEU A 1 158 ? 43.896 54.034 45.179 1.00 32.89 158 LEU A O 1
ATOM 1197 N N . ASP A 1 159 ? 46.144 54.081 45.272 1.00 37.49 159 ASP A N 1
ATOM 1198 C CA . ASP A 1 159 ? 46.171 55.524 45.499 1.00 41.88 159 ASP A CA 1
ATOM 1199 C C . ASP A 1 159 ? 45.536 56.283 44.338 1.00 42.30 159 ASP A C 1
ATOM 1200 O O . ASP A 1 159 ? 44.773 57.233 44.551 1.00 41.79 159 ASP A O 1
ATOM 1205 N N . LYS A 1 160 ? 45.832 55.873 43.104 1.00 41.71 160 LYS A N 1
ATOM 1206 C CA . LYS A 1 160 ? 45.331 56.570 41.926 1.00 42.74 160 LYS A CA 1
ATOM 1207 C C . LYS A 1 160 ? 43.945 56.108 41.491 1.00 40.95 160 LYS A C 1
ATOM 1208 O O . LYS A 1 160 ? 43.185 56.911 40.937 1.00 41.03 160 LYS A O 1
ATOM 1214 N N . HIS A 1 161 ? 43.587 54.840 41.725 1.00 38.55 161 HIS A N 1
ATOM 1215 C CA . HIS A 1 161 ? 42.398 54.277 41.094 1.00 37.93 161 HIS A CA 1
ATOM 1216 C C . HIS A 1 161 ? 41.485 53.467 42.010 1.00 37.94 161 HIS A C 1
ATOM 1217 O O . HIS A 1 161 ? 40.568 52.819 41.496 1.00 37.85 161 HIS A O 1
ATOM 1224 N N . ALA A 1 162 ? 41.695 53.466 43.333 1.00 39.44 162 ALA A N 1
ATOM 1225 C CA . ALA A 1 162 ? 40.900 52.585 44.197 1.00 40.67 162 ALA A CA 1
ATOM 1226 C C . ALA A 1 162 ? 39.406 52.729 43.934 1.00 42.12 162 ALA A C 1
ATOM 1227 O O . ALA A 1 162 ? 38.678 51.730 43.866 1.00 42.32 162 ALA A O 1
ATOM 1229 N N . HIS A 1 163 ? 38.940 53.968 43.755 1.00 43.70 163 HIS A N 1
ATOM 1230 C CA . HIS A 1 163 ? 37.537 54.273 43.493 1.00 47.53 163 HIS A CA 1
ATOM 1231 C C . HIS A 1 163 ? 37.080 53.822 42.114 1.00 44.90 163 HIS A C 1
ATOM 1232 O O . HIS A 1 163 ? 35.874 53.835 41.843 1.00 45.05 163 HIS A O 1
ATOM 1239 N N . GLU A 1 164 ? 38.008 53.425 41.249 1.00 41.83 164 GLU A N 1
ATOM 1240 C CA . GLU A 1 164 ? 37.738 53.159 39.846 1.00 38.38 164 GLU A CA 1
ATOM 1241 C C . GLU A 1 164 ? 37.870 51.689 39.484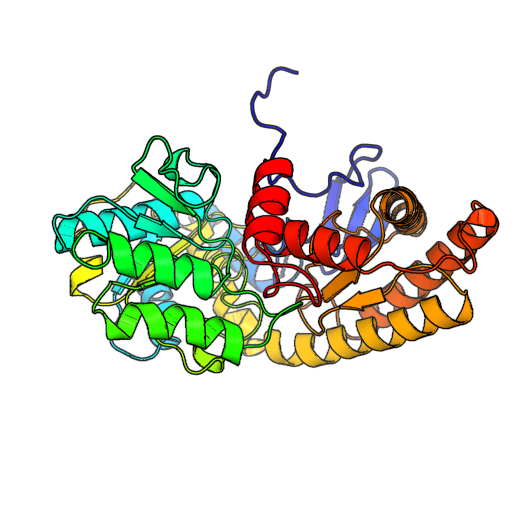 1.00 31.51 164 GLU A C 1
ATOM 1242 O O . GLU A 1 164 ? 37.534 51.312 38.355 1.00 30.19 164 GLU A O 1
ATOM 1248 N N . LEU A 1 165 ? 38.365 50.854 40.392 1.00 28.60 165 LEU A N 1
ATOM 1249 C CA . LEU A 1 165 ? 38.736 49.490 40.048 1.00 25.07 165 LEU A CA 1
ATOM 1250 C C . LEU A 1 165 ? 37.529 48.574 40.175 1.00 22.52 165 LEU A C 1
ATOM 1251 O O . LEU A 1 165 ? 36.878 48.538 41.224 1.00 23.34 165 LEU A O 1
ATOM 1256 N N . ALA A 1 166 ? 37.253 47.815 39.113 1.00 20.92 166 ALA A N 1
ATOM 1257 C CA . ALA A 1 166 ? 36.250 46.761 39.204 1.00 20.54 166 ALA A CA 1
ATOM 1258 C C . ALA A 1 166 ? 36.736 45.617 40.082 1.00 19.06 166 ALA A C 1
ATOM 1259 O O . ALA A 1 166 ? 35.943 45.012 40.811 1.00 19.45 166 ALA A O 1
ATOM 1261 N N . ALA A 1 167 ? 38.031 45.306 40.029 1.00 18.66 167 ALA A N 1
ATOM 1262 C CA . ALA A 1 167 ? 38.564 44.182 40.788 1.00 17.86 167 ALA A CA 1
ATOM 1263 C C . ALA A 1 167 ? 40.083 44.192 40.718 1.00 17.77 167 ALA A C 1
ATOM 1264 O O . ALA A 1 167 ? 40.682 44.841 39.852 1.00 19.10 167 ALA A O 1
ATOM 1266 N N . VAL A 1 168 ? 40.696 43.462 41.651 1.00 15.99 168 VAL A N 1
ATOM 1267 C CA A VAL A 1 168 ? 42.097 43.063 41.567 0.48 16.45 168 VAL A CA 1
ATOM 1268 C CA B VAL A 1 168 ? 42.093 43.064 41.555 0.52 16.70 168 VAL A CA 1
ATOM 1269 C C . VAL A 1 168 ? 42.127 41.548 41.419 1.00 16.71 168 VAL A C 1
ATOM 1270 O O . VAL A 1 168 ? 41.396 40.839 42.121 1.00 18.09 168 VAL A O 1
ATOM 1277 N N . ILE A 1 169 ? 42.939 41.052 40.487 1.00 15.33 169 ILE A N 1
ATOM 1278 C CA . ILE A 1 169 ? 43.088 39.616 40.270 1.00 14.23 169 ILE A CA 1
ATOM 1279 C C . ILE A 1 169 ? 44.539 39.246 40.544 1.00 15.15 169 ILE A C 1
ATOM 1280 O O . ILE A 1 169 ? 45.460 39.829 39.953 1.00 16.55 169 ILE A O 1
ATOM 1285 N N . ILE A 1 170 ? 44.747 38.321 41.481 1.00 14.12 170 ILE A N 1
ATOM 1286 C CA . ILE A 1 170 ? 46.087 37.954 41.939 1.00 15.42 170 ILE A CA 1
ATOM 1287 C C . ILE A 1 170 ? 46.274 36.458 41.753 1.00 15.41 170 ILE A C 1
ATOM 1288 O O . ILE A 1 170 ? 45.490 35.656 42.283 1.00 15.63 170 ILE A O 1
ATOM 1293 N N . ALA A 1 171 ? 47.309 36.080 40.994 1.00 15.20 171 ALA A N 1
ATOM 1294 C CA . ALA A 1 171 ? 47.759 34.693 40.945 1.00 16.26 171 ALA A CA 1
ATOM 1295 C C . ALA A 1 171 ? 48.762 34.488 42.073 1.00 16.28 171 ALA A C 1
ATOM 1296 O O . ALA A 1 171 ? 49.846 35.092 42.041 1.00 18.20 171 ALA A O 1
ATOM 1298 N N . PRO A 1 172 ? 48.449 33.697 43.091 1.00 16.37 172 PRO A N 1
ATOM 1299 C CA . PRO A 1 172 ? 49.380 33.551 44.211 1.00 17.17 172 PRO A CA 1
ATOM 1300 C C . PRO A 1 172 ? 50.561 32.683 43.807 1.00 17.48 172 PRO A C 1
ATOM 1301 O O . PRO A 1 172 ? 50.513 31.910 42.852 1.00 18.06 172 PRO A O 1
ATOM 1305 N N . ASP A 1 173 ? 51.645 32.832 44.550 1.00 17.17 173 ASP A N 1
ATOM 1306 C CA A ASP A 1 173 ? 52.817 31.985 44.372 0.66 16.88 173 ASP A CA 1
ATOM 1307 C CA B ASP A 1 173 ? 52.795 31.955 44.392 0.34 17.17 173 ASP A CA 1
ATOM 1308 C C . ASP A 1 173 ? 53.606 31.995 45.671 1.00 16.98 173 ASP A C 1
ATOM 1309 O O . ASP A 1 173 ? 53.591 32.986 46.399 1.00 19.49 173 ASP A O 1
ATOM 1318 N N . TYR A 1 174 ? 54.303 30.890 45.941 1.00 16.59 174 TYR A N 1
ATOM 1319 C CA . TYR A 1 174 ? 54.943 30.730 47.243 1.00 17.78 174 TYR A CA 1
ATOM 1320 C C . TYR A 1 174 ? 56.355 30.170 47.158 1.00 17.00 174 TYR A C 1
ATOM 1321 O O . TYR A 1 174 ? 56.925 29.799 48.202 1.00 18.06 174 TYR A O 1
ATOM 1330 N N . ILE A 1 175 ? 56.953 30.112 45.971 1.00 17.84 175 ILE A N 1
ATOM 1331 C CA . ILE A 1 175 ? 58.332 29.646 45.868 1.00 17.90 175 ILE A CA 1
ATOM 1332 C C . ILE A 1 175 ? 59.304 30.711 46.354 1.00 18.62 175 ILE A C 1
ATOM 1333 O O . ILE A 1 175 ? 60.240 30.425 47.114 1.00 19.94 175 ILE A O 1
ATOM 1338 N N . HIS A 1 176 ? 59.097 31.953 45.922 1.00 18.76 176 HIS A N 1
ATOM 1339 C CA . HIS A 1 176 ? 60.035 33.033 46.176 1.00 19.54 176 HIS A CA 1
ATOM 1340 C C . HIS A 1 176 ? 59.515 34.076 47.148 1.00 20.36 176 HIS A C 1
ATOM 1341 O O . HIS A 1 176 ? 60.275 34.982 47.517 1.00 22.35 176 HIS A O 1
ATOM 1348 N N . VAL A 1 177 ? 58.244 33.988 47.548 1.00 19.44 177 VAL A N 1
ATOM 1349 C CA . VAL A 1 177 ? 57.647 34.860 48.549 1.00 19.88 177 VAL A CA 1
ATOM 1350 C C . VAL A 1 177 ? 56.847 33.981 49.498 1.00 19.62 177 VAL A C 1
ATOM 1351 O O . VAL A 1 177 ? 56.510 32.837 49.183 1.00 20.49 177 VAL A O 1
ATOM 1355 N N . SER A 1 178 ? 56.524 34.542 50.664 1.00 20.23 178 SER A N 1
ATOM 1356 C CA . SER A 1 178 ? 55.827 33.813 51.718 1.00 20.59 178 SER A CA 1
ATOM 1357 C C . SER A 1 178 ? 54.315 33.905 51.550 1.00 19.59 178 SER A C 1
ATOM 1358 O O . SER A 1 178 ? 53.803 34.782 50.849 1.00 19.14 178 SER A O 1
ATOM 1361 N N . PRO A 1 179 ? 53.561 33.011 52.203 1.00 19.49 179 PRO A N 1
ATOM 1362 C CA . PRO A 1 179 ? 52.096 33.179 52.228 1.00 19.82 179 PRO A CA 1
ATOM 1363 C C . PRO A 1 179 ? 51.668 34.516 52.809 1.00 18.70 179 PRO A C 1
ATOM 1364 O O . PRO A 1 179 ? 50.678 35.102 52.351 1.00 19.23 179 PRO A O 1
ATOM 1368 N N . GLU A 1 180 ? 52.399 35.017 53.812 1.00 20.18 180 GLU A N 1
ATOM 1369 C CA . GLU A 1 180 ? 52.076 36.308 54.410 1.00 21.54 180 GLU A CA 1
ATOM 1370 C C . GLU A 1 180 ? 52.245 37.442 53.404 1.00 20.25 180 GLU A C 1
ATOM 1371 O O . GLU A 1 180 ? 51.456 38.395 53.386 1.00 20.71 180 GLU A O 1
ATOM 1377 N N . TYR A 1 181 ? 53.277 37.359 52.563 1.00 19.13 181 TYR A N 1
ATOM 1378 C CA . TYR A 1 181 ? 53.477 38.346 51.512 1.00 18.98 181 TYR A CA 1
ATOM 1379 C C . TYR A 1 181 ? 52.288 38.362 50.556 1.00 19.27 181 TYR A C 1
ATOM 1380 O O . TYR A 1 181 ? 51.779 39.431 50.192 1.00 19.39 181 TYR A O 1
ATOM 1389 N N . ILE A 1 182 ? 51.831 37.177 50.141 1.00 17.67 182 ILE A N 1
ATOM 1390 C CA . ILE A 1 182 ? 50.684 37.085 49.234 1.00 18.12 182 ILE A CA 1
ATOM 1391 C C . ILE A 1 182 ? 49.437 37.624 49.917 1.00 17.76 182 ILE A C 1
ATOM 1392 O O . ILE A 1 182 ? 48.663 38.390 49.320 1.00 18.50 182 ILE A O 1
ATOM 1397 N N . ALA A 1 183 ? 49.223 37.241 51.183 1.00 17.62 183 ALA A N 1
ATOM 1398 C CA . ALA A 1 183 ? 48.037 37.705 51.900 1.00 18.48 183 ALA A CA 1
ATOM 1399 C C . ALA A 1 183 ? 47.997 39.224 51.965 1.00 19.67 183 ALA A C 1
ATOM 1400 O O . ALA A 1 183 ? 46.929 39.831 51.830 1.00 20.15 183 ALA A O 1
ATOM 1402 N N . ASP A 1 184 ? 49.159 39.856 52.153 1.00 19.55 184 ASP A N 1
ATOM 1403 C CA . ASP A 1 184 ? 49.219 41.311 52.219 1.00 20.62 184 ASP A CA 1
ATOM 1404 C C . ASP A 1 184 ? 48.738 41.958 50.917 1.00 21.13 184 ASP A C 1
ATOM 1405 O O . ASP A 1 184 ? 48.106 43.022 50.947 1.00 21.02 184 ASP A O 1
ATOM 1410 N N . LEU A 1 185 ? 49.027 41.340 49.763 1.00 19.07 185 LEU A N 1
ATOM 1411 C CA . LEU A 1 185 ? 48.544 41.895 48.498 1.00 18.83 185 LEU A CA 1
ATOM 1412 C C . LEU A 1 185 ? 47.019 41.917 48.471 1.00 20.33 185 LEU A C 1
ATOM 1413 O O . LEU A 1 185 ? 46.407 42.918 48.077 1.00 21.42 185 LEU A O 1
ATOM 1418 N N . PHE A 1 186 ? 46.387 40.815 48.889 1.00 18.98 186 PHE A N 1
ATOM 1419 C CA . PHE A 1 186 ? 44.929 40.771 48.943 1.00 18.85 186 PHE A CA 1
ATOM 1420 C C . PHE A 1 186 ? 44.390 41.755 49.967 1.00 18.75 186 PHE A C 1
ATOM 1421 O O . PHE A 1 186 ? 43.404 42.453 49.709 1.00 19.69 186 PHE A O 1
ATOM 1429 N N . GLU A 1 187 ? 45.003 41.799 51.153 1.00 19.74 187 GLU A N 1
ATOM 1430 C CA . GLU A 1 187 ? 44.449 42.622 52.225 1.00 22.24 187 GLU A CA 1
ATOM 1431 C C . GLU A 1 187 ? 44.488 44.109 51.894 1.00 21.66 187 GLU A C 1
ATOM 1432 O O . GLU A 1 187 ? 43.561 44.849 52.244 1.00 22.19 187 GLU A O 1
ATOM 1438 N N . ARG A 1 188 ? 45.547 44.571 51.227 1.00 20.13 188 ARG A N 1
ATOM 1439 C CA . ARG A 1 188 ? 45.601 45.978 50.832 1.00 22.61 188 ARG A CA 1
ATOM 1440 C C . ARG A 1 188 ? 44.400 46.355 49.973 1.00 22.45 188 ARG A C 1
ATOM 1441 O O . ARG A 1 188 ? 43.868 47.466 50.085 1.00 23.32 188 ARG A O 1
ATOM 1449 N N . CYS A 1 189 ? 43.959 45.440 49.111 1.00 21.98 189 CYS A N 1
ATOM 1450 C CA . CYS A 1 189 ? 42.822 45.709 48.242 1.00 22.92 189 CYS A CA 1
ATOM 1451 C C . CYS A 1 189 ? 41.504 45.611 49.000 1.00 22.46 189 CYS A C 1
ATOM 1452 O O . CYS A 1 189 ? 40.608 46.442 48.800 1.00 22.09 189 CYS A O 1
ATOM 1455 N N . GLU A 1 190 ? 41.366 44.595 49.860 1.00 23.56 190 GLU A N 1
ATOM 1456 C CA . GLU A 1 190 ? 40.171 44.460 50.692 1.00 25.88 190 GLU A CA 1
ATOM 1457 C C . GLU A 1 190 ? 39.912 45.723 51.500 1.00 24.59 190 GLU A C 1
ATOM 1458 O O . GLU A 1 190 ? 38.761 46.158 51.640 1.00 25.23 190 GLU A O 1
ATOM 1464 N N . ARG A 1 191 ? 40.968 46.301 52.078 1.00 23.30 191 ARG A N 1
ATOM 1465 C CA . ARG A 1 191 ? 40.785 47.416 53.001 1.00 25.84 191 ARG A CA 1
ATOM 1466 C C . ARG A 1 191 ? 40.193 48.638 52.326 1.00 23.94 191 ARG A C 1
ATOM 1467 O O . ARG A 1 191 ? 39.550 49.458 52.987 1.00 25.38 191 ARG A O 1
ATOM 1475 N N . VAL A 1 192 ? 40.404 48.790 51.022 1.00 23.54 192 VAL A N 1
ATOM 1476 C CA . VAL A 1 192 ? 39.832 49.903 50.284 1.00 24.41 192 VAL A CA 1
ATOM 1477 C C . VAL A 1 192 ? 38.553 49.506 49.556 1.00 24.99 192 VAL A C 1
ATOM 1478 O O . VAL A 1 192 ? 38.015 50.297 48.774 1.00 28.03 192 VAL A O 1
ATOM 1482 N N . GLY A 1 193 ? 38.061 48.288 49.785 1.00 23.16 193 GLY A N 1
ATOM 1483 C CA . GLY A 1 193 ? 36.772 47.880 49.267 1.00 23.17 193 GLY A CA 1
ATOM 1484 C C . GLY A 1 193 ? 36.759 47.373 47.846 1.00 23.77 193 GLY A C 1
ATOM 1485 O O . GLY A 1 193 ? 35.701 47.385 47.214 1.00 26.47 193 GLY A O 1
ATOM 1486 N N . VAL A 1 194 ? 37.888 46.925 47.323 1.00 22.48 194 VAL A N 1
ATOM 1487 C CA . VAL A 1 194 ? 37.967 46.471 45.938 1.00 22.54 194 VAL A CA 1
ATOM 1488 C C . VAL A 1 194 ? 37.721 44.968 45.885 1.00 20.36 194 VAL A C 1
ATOM 1489 O O . VAL A 1 194 ? 38.264 44.205 46.698 1.00 21.86 194 VAL A O 1
ATOM 1493 N N . VAL A 1 195 ? 36.909 44.539 44.910 1.00 18.47 195 VAL A N 1
ATOM 1494 C CA . VAL A 1 195 ? 36.650 43.116 44.698 1.00 17.29 195 VAL A CA 1
ATOM 1495 C C . VAL A 1 195 ? 37.953 42.368 44.428 1.00 17.59 195 VAL A C 1
ATOM 1496 O O . VAL A 1 195 ? 38.833 42.847 43.695 1.00 17.41 195 VAL A O 1
ATOM 1500 N N . THR A 1 196 ? 38.088 41.180 45.019 1.00 16.69 196 THR A N 1
ATOM 1501 C CA . THR A 1 196 ? 39.280 40.362 44.827 1.00 17.09 196 THR A CA 1
ATOM 1502 C C . THR A 1 196 ? 38.963 39.053 44.112 1.00 16.52 196 THR A C 1
ATOM 1503 O O . THR A 1 196 ? 37.947 38.399 44.394 1.00 17.26 196 THR A O 1
ATOM 1507 N N . ILE A 1 197 ? 39.859 38.674 43.198 1.00 15.22 197 ILE A N 1
ATOM 1508 C CA . ILE A 1 197 ? 39.809 37.395 42.499 1.00 14.13 197 ILE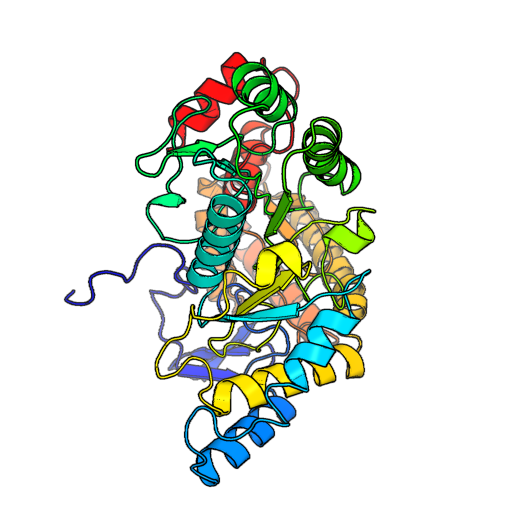 A CA 1
ATOM 1509 C C . ILE A 1 197 ? 41.113 36.673 42.785 1.00 13.94 197 ILE A C 1
ATOM 1510 O O . ILE A 1 197 ? 42.191 37.195 42.468 1.00 15.09 197 ILE A O 1
ATOM 1515 N N . ALA A 1 198 ? 41.024 35.496 43.400 1.00 14.06 198 ALA A N 1
ATOM 1516 C CA . ALA A 1 198 ? 42.196 34.647 43.603 1.00 14.00 198 ALA A CA 1
ATOM 1517 C C . ALA A 1 198 ? 42.294 33.733 42.389 1.00 13.67 198 ALA A C 1
ATOM 1518 O O . ALA A 1 198 ? 41.436 32.866 42.184 1.00 14.37 198 ALA A O 1
ATOM 1520 N N . ASP A 1 199 ? 43.315 33.949 41.557 1.00 13.72 199 ASP A N 1
ATOM 1521 C CA . ASP A 1 199 ? 43.501 33.129 40.360 1.00 14.10 199 ASP A CA 1
ATOM 1522 C C . ASP A 1 199 ? 44.265 31.872 40.756 1.00 14.68 199 ASP A C 1
ATOM 1523 O O . ASP A 1 199 ? 45.503 31.853 40.796 1.00 14.91 199 ASP A O 1
ATOM 1528 N N . GLU A 1 200 ? 43.505 30.817 41.063 1.00 14.16 200 GLU A N 1
ATOM 1529 C CA . GLU A 1 200 ? 44.030 29.532 41.498 1.00 13.42 200 GLU A CA 1
ATOM 1530 C C . GLU A 1 200 ? 44.180 28.547 40.338 1.00 14.34 200 GLU A C 1
ATOM 1531 O O . GLU A 1 200 ? 44.218 27.334 40.561 1.00 14.59 200 GLU A O 1
ATOM 1537 N N . VAL A 1 201 ? 44.290 29.040 39.099 1.00 14.18 201 VAL A N 1
ATOM 1538 C CA . VAL A 1 201 ? 44.362 28.126 37.963 1.00 15.17 201 VAL A CA 1
ATOM 1539 C C . VAL A 1 201 ? 45.570 27.210 38.085 1.00 16.47 201 VAL A C 1
ATOM 1540 O O . VAL A 1 201 ? 45.489 26.018 37.777 1.00 16.54 201 VAL A O 1
ATOM 1544 N N . LYS A 1 202 ? 46.702 27.745 38.555 1.00 15.81 202 LYS A N 1
ATOM 1545 C CA . LYS A 1 202 ? 47.909 26.937 38.695 1.00 15.76 202 LYS A CA 1
ATOM 1546 C C . LYS A 1 202 ? 47.920 26.140 39.999 1.00 15.61 202 LYS A C 1
ATOM 1547 O O . LYS A 1 202 ? 48.230 24.946 39.990 1.00 16.85 202 LYS A O 1
ATOM 1553 N N . HIS A 1 203 ? 47.579 26.773 41.130 1.00 15.05 203 HIS A N 1
ATOM 1554 C CA . HIS A 1 203 ? 47.817 26.146 42.427 1.00 16.04 203 HIS A CA 1
ATOM 1555 C C . HIS A 1 203 ? 46.592 25.505 43.056 1.00 15.34 203 HIS A C 1
ATOM 1556 O O . HIS A 1 203 ? 46.747 24.750 44.024 1.00 16.11 203 HIS A O 1
ATOM 1563 N N . GLY A 1 204 ? 45.401 25.766 42.535 1.00 15.94 204 GLY A N 1
ATOM 1564 C CA . GLY A 1 204 ? 44.210 25.197 43.133 1.00 15.57 204 GLY A CA 1
ATOM 1565 C C . GLY A 1 204 ? 44.213 23.692 42.990 1.00 17.19 204 GLY A C 1
ATOM 1566 O O . GLY A 1 204 ? 44.383 23.168 41.879 1.00 19.39 204 GLY A O 1
ATOM 1567 N N . TYR A 1 205 ? 44.055 22.988 44.110 1.00 15.11 205 TYR A N 1
ATOM 1568 C CA . TYR A 1 205 ? 44.096 21.529 44.196 1.00 15.14 205 TYR A CA 1
ATOM 1569 C C . TYR A 1 205 ? 45.488 20.945 44.003 1.00 16.46 205 TYR A C 1
ATOM 1570 O O . TYR A 1 205 ? 45.628 19.714 44.011 1.00 18.64 205 TYR A O 1
ATOM 1579 N N . ARG A 1 206 ? 46.521 21.774 43.867 1.00 17.17 206 ARG A N 1
ATOM 1580 C CA . ARG A 1 206 ? 47.895 21.297 43.796 1.00 17.67 206 ARG A CA 1
ATOM 1581 C C . ARG A 1 206 ? 48.567 21.322 45.164 1.00 18.32 206 ARG A C 1
ATOM 1582 O O . ARG A 1 206 ? 49.209 20.348 45.559 1.00 19.28 206 ARG A O 1
ATOM 1590 N N . LEU A 1 207 ? 48.429 22.429 45.894 1.00 18.84 207 LEU A N 1
ATOM 1591 C CA . LEU A 1 207 ? 49.107 22.592 47.176 1.00 18.84 207 LEU A CA 1
ATOM 1592 C C . LEU A 1 207 ? 48.273 22.078 48.346 1.00 18.85 207 LEU A C 1
ATOM 1593 O O . LEU A 1 207 ? 48.841 21.696 49.380 1.00 21.17 207 LEU A O 1
ATOM 1598 N N . ARG A 1 208 ? 46.948 22.054 48.193 1.00 18.94 208 ARG A N 1
ATOM 1599 C CA . ARG A 1 208 ? 46.023 21.501 49.178 1.00 17.93 208 ARG A CA 1
ATOM 1600 C C . ARG A 1 208 ? 44.714 21.202 48.452 1.00 17.71 208 ARG A C 1
ATOM 1601 O O . ARG A 1 208 ? 44.566 21.514 47.274 1.00 17.15 208 ARG A O 1
ATOM 1609 N N . GLN A 1 209 ? 43.763 20.582 49.162 1.00 17.05 209 GLN A N 1
ATOM 1610 C CA . GLN A 1 209 ? 42.475 20.196 48.572 1.00 17.28 209 GLN A CA 1
ATOM 1611 C C . GLN A 1 209 ? 41.528 21.401 48.583 1.00 18.00 209 GLN A C 1
ATOM 1612 O O . GLN A 1 209 ? 40.588 21.507 49.376 1.00 19.58 209 GLN A O 1
ATOM 1618 N N . GLY A 1 210 ? 41.799 22.324 47.672 1.00 16.31 210 GLY A N 1
ATOM 1619 C CA . GLY A 1 210 ? 41.082 23.580 47.588 1.00 15.99 210 GLY A CA 1
ATOM 1620 C C . GLY A 1 210 ? 42.029 24.678 47.137 1.00 15.60 210 GLY A C 1
ATOM 1621 O O . GLY A 1 210 ? 43.042 24.408 46.495 1.00 15.54 210 GLY A O 1
ATOM 1622 N N . ALA A 1 211 ? 41.681 25.918 47.476 1.00 15.47 211 ALA A N 1
ATOM 1623 C CA . ALA A 1 211 ? 42.468 27.070 47.060 1.00 15.08 211 ALA A CA 1
ATOM 1624 C C . ALA A 1 211 ? 43.719 27.203 47.914 1.00 15.13 211 ALA A C 1
ATOM 1625 O O . ALA A 1 211 ? 43.671 27.071 49.139 1.00 16.17 211 ALA A O 1
ATOM 1627 N N . SER A 1 212 ? 44.848 27.489 47.265 1.00 14.72 212 SER A N 1
ATOM 1628 C CA . SER A 1 212 ? 46.066 27.707 48.038 1.00 15.12 212 SER A CA 1
ATOM 1629 C C . SER A 1 212 ? 45.912 28.882 48.997 1.00 16.05 212 SER A C 1
ATOM 1630 O O . SER A 1 212 ? 46.382 28.821 50.139 1.00 17.29 212 SER A O 1
ATOM 1633 N N . VAL A 1 213 ? 45.213 29.942 48.575 1.00 16.10 213 VAL A N 1
ATOM 1634 C CA . VAL A 1 213 ? 45.156 31.147 49.404 1.00 16.03 213 VAL A CA 1
ATOM 1635 C C . VAL A 1 213 ? 44.424 30.904 50.718 1.00 16.32 213 VAL A C 1
ATOM 1636 O O . VAL A 1 213 ? 44.630 31.655 51.678 1.00 16.93 213 VAL A O 1
ATOM 1640 N N . THR A 1 214 ? 43.556 29.886 50.783 1.00 16.00 214 THR A N 1
ATOM 1641 C CA . THR A 1 214 ? 42.855 29.585 52.030 1.00 17.53 214 THR A CA 1
ATOM 1642 C C . THR A 1 214 ? 43.847 29.312 53.155 1.00 18.83 214 THR A C 1
ATOM 1643 O O . THR A 1 214 ? 43.641 29.745 54.296 1.00 19.29 214 THR A O 1
ATOM 1647 N N . GLU A 1 215 ? 44.933 28.601 52.849 1.00 20.61 215 GLU A N 1
ATOM 1648 C CA . GLU A 1 215 ? 45.937 28.285 53.857 1.00 22.88 215 GLU A CA 1
ATOM 1649 C C . GLU A 1 215 ? 46.829 29.476 54.168 1.00 22.08 215 GLU A C 1
ATOM 1650 O O . GLU A 1 215 ? 47.496 29.482 55.209 1.00 24.99 215 GLU A O 1
ATOM 1656 N N . ALA A 1 216 ? 46.819 30.493 53.315 1.00 21.23 216 ALA A N 1
ATOM 1657 C CA . ALA A 1 216 ? 47.478 31.768 53.577 1.00 22.08 216 ALA A CA 1
ATOM 1658 C C . ALA A 1 216 ? 46.587 32.728 54.356 1.00 21.65 216 ALA A C 1
ATOM 1659 O O . ALA A 1 216 ? 46.904 33.918 54.447 1.00 22.06 216 ALA A O 1
ATOM 1661 N N . SER A 1 217 ? 45.468 32.238 54.895 1.00 19.71 217 SER A N 1
ATOM 1662 C CA . SER A 1 217 ? 44.542 33.042 55.693 1.00 20.32 217 SER A CA 1
ATOM 1663 C C . SER A 1 217 ? 43.869 34.138 54.875 1.00 20.70 217 SER A C 1
ATOM 1664 O O . SER A 1 217 ? 43.567 35.215 55.395 1.00 22.48 217 SER A O 1
ATOM 1667 N N . VAL A 1 218 ? 43.634 33.857 53.594 1.00 18.45 218 VAL A N 1
ATOM 1668 C CA . VAL A 1 218 ? 43.002 34.781 52.663 1.00 18.50 218 VAL A CA 1
ATOM 1669 C C . VAL A 1 218 ? 41.648 34.210 52.282 1.00 17.93 218 VAL A C 1
ATOM 1670 O O . VAL A 1 218 ? 41.496 32.989 52.160 1.00 18.36 218 VAL A O 1
ATOM 1674 N N . VAL A 1 219 ? 40.666 35.089 52.100 1.00 16.71 219 VAL A N 1
ATOM 1675 C CA . VAL A 1 219 ? 39.442 34.754 51.388 1.00 16.77 219 VAL A CA 1
ATOM 1676 C C . VAL A 1 219 ? 39.292 35.759 50.252 1.00 18.63 219 VAL A C 1
ATOM 1677 O O . VAL A 1 219 ? 39.764 36.898 50.341 1.00 21.69 219 VAL A O 1
ATOM 1681 N N . ALA A 1 220 ? 38.666 35.327 49.165 1.00 16.11 220 ALA A N 1
ATOM 1682 C CA . ALA A 1 220 ? 38.467 36.186 48.006 1.00 17.08 220 ALA A CA 1
ATOM 1683 C C . ALA A 1 220 ? 37.009 36.125 47.581 1.00 17.27 220 ALA A C 1
ATOM 1684 O O . ALA A 1 220 ? 36.282 35.190 47.930 1.00 18.07 220 ALA A O 1
ATOM 1686 N N . ASP A 1 221 ? 36.580 37.139 46.825 1.00 16.53 221 ASP A N 1
ATOM 1687 C CA . ASP A 1 221 ? 35.209 37.158 46.330 1.00 16.98 221 ASP A CA 1
ATOM 1688 C C . ASP A 1 221 ? 34.977 36.099 45.269 1.00 16.77 221 ASP A C 1
ATOM 1689 O O . ASP A 1 221 ? 33.868 35.547 45.177 1.00 17.00 221 ASP A O 1
ATOM 1694 N N . MET A 1 222 ? 35.989 35.827 44.447 1.00 15.26 222 MET A N 1
ATOM 1695 C CA . MET A 1 222 ? 35.914 34.782 43.436 1.00 14.92 222 MET A CA 1
ATOM 1696 C C . MET A 1 222 ? 37.247 34.060 43.373 1.00 14.00 222 MET A C 1
ATOM 1697 O O . MET A 1 222 ? 38.299 34.639 43.663 1.00 15.79 222 MET A O 1
ATOM 1702 N N . TYR A 1 223 ? 37.185 32.792 42.975 1.00 14.44 223 TYR A N 1
ATOM 1703 C CA . TYR A 1 223 ? 38.346 31.931 42.773 1.00 13.79 223 TYR A CA 1
ATOM 1704 C C . TYR A 1 223 ? 38.227 31.301 41.396 1.00 13.48 223 TYR A C 1
ATOM 1705 O O . TYR A 1 223 ? 37.127 30.952 40.964 1.00 15.03 223 TYR A O 1
ATOM 1714 N N . THR A 1 224 ? 39.347 31.160 40.696 1.00 13.26 224 THR A N 1
ATOM 1715 C CA . THR A 1 224 ? 39.346 30.485 39.401 1.00 13.26 224 THR A CA 1
ATOM 1716 C C . THR A 1 224 ? 40.240 29.255 39.478 1.00 13.66 224 THR A C 1
ATOM 1717 O O . THR A 1 224 ? 41.340 29.312 40.041 1.00 14.73 224 THR A O 1
ATOM 1721 N N . TYR A 1 225 ? 39.771 28.144 38.915 1.00 13.05 225 TYR A N 1
ATOM 1722 C CA . TYR A 1 225 ? 40.515 26.892 38.917 1.00 13.37 225 TYR A CA 1
ATOM 1723 C C . TYR A 1 225 ? 40.590 26.356 37.495 1.00 13.36 225 TYR A C 1
ATOM 1724 O O . TYR A 1 225 ? 39.703 26.618 36.676 1.00 14.00 225 TYR A O 1
ATOM 1733 N N . ALA A 1 226 ? 41.623 25.553 37.221 1.00 13.74 226 ALA A N 1
ATOM 1734 C CA . ALA A 1 226 ? 41.656 24.756 35.992 1.00 14.37 226 ALA A CA 1
ATOM 1735 C C . ALA A 1 226 ? 42.615 23.563 36.088 1.00 16.77 226 ALA A C 1
ATOM 1736 O O . ALA A 1 226 ? 42.185 22.404 36.018 1.00 18.94 226 ALA A O 1
ATOM 1738 N N . LYS A 1 227 ? 43.917 23.824 36.240 1.00 18.60 227 LYS A N 1
ATOM 1739 C CA . LYS A 1 227 ? 44.912 22.757 36.106 1.00 18.78 227 LYS A CA 1
ATOM 1740 C C . LYS A 1 227 ? 44.688 21.621 37.101 1.00 19.91 227 LYS A C 1
ATOM 1741 O O . LYS A 1 227 ? 44.813 20.446 36.746 1.00 22.01 227 LYS A O 1
ATOM 1747 N N . GLY A 1 228 ? 44.365 21.944 38.353 1.00 19.56 228 GLY A N 1
ATOM 1748 C CA . GLY A 1 228 ? 44.333 20.899 39.363 1.00 20.13 228 GLY A CA 1
ATOM 1749 C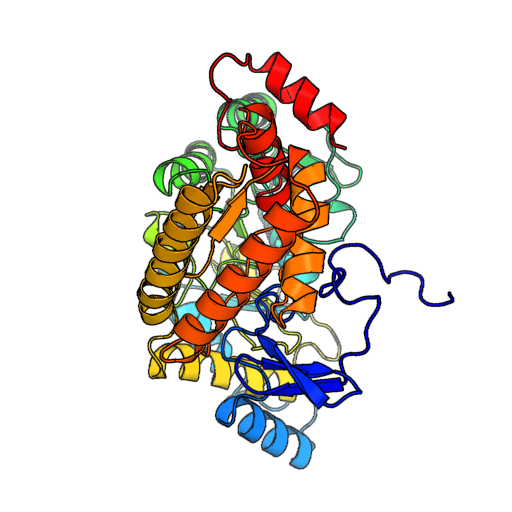 C . GLY A 1 228 ? 43.109 20.013 39.342 1.00 19.66 228 GLY A C 1
ATOM 1750 O O . GLY A 1 228 ? 43.121 18.937 39.946 1.00 21.42 228 GLY A O 1
ATOM 1751 N N . ILE A 1 229 ? 42.051 20.416 38.640 1.00 17.88 229 ILE A N 1
ATOM 1752 C CA . ILE A 1 229 ? 40.751 19.811 38.884 1.00 17.34 229 ILE A CA 1
ATOM 1753 C C . ILE A 1 229 ? 40.403 18.664 37.948 1.00 17.40 229 ILE A C 1
ATOM 1754 O O . ILE A 1 229 ? 39.439 17.939 38.231 1.00 18.20 229 ILE A O 1
ATOM 1759 N N . SER A 1 230 ? 41.149 18.455 36.853 1.00 17.27 230 SER A N 1
ATOM 1760 C CA . SER A 1 230 ? 40.611 17.575 35.822 1.00 18.07 230 SER A CA 1
ATOM 1761 C C . SER A 1 230 ? 41.629 16.660 35.152 1.00 17.28 230 SER A C 1
ATOM 1762 O O . SER A 1 230 ? 41.285 16.014 34.153 1.00 17.26 230 SER A O 1
ATOM 1765 N N . ASN A 1 231 ? 42.853 16.580 35.667 1.00 16.33 231 ASN A N 1
ATOM 1766 C CA . ASN A 1 231 ? 43.858 15.620 35.203 1.00 16.23 231 ASN A CA 1
ATOM 1767 C C . ASN A 1 231 ? 44.086 15.651 33.693 1.00 16.76 231 ASN A C 1
ATOM 1768 O O . ASN A 1 231 ? 44.243 14.609 33.056 1.00 18.31 231 ASN A O 1
ATOM 1773 N N . GLY A 1 232 ? 44.123 16.850 33.114 1.00 17.89 232 GLY A N 1
ATOM 1774 C CA . GLY A 1 232 ? 44.421 17.001 31.701 1.00 18.55 232 GLY A CA 1
ATOM 1775 C C . GLY A 1 232 ? 43.217 17.112 30.792 1.00 17.80 232 GLY A C 1
ATOM 1776 O O . GLY A 1 232 ? 43.392 17.196 29.569 1.00 17.96 232 GLY A O 1
ATOM 1777 N N . TRP A 1 233 ? 42.002 17.105 31.345 1.00 17.36 233 TRP A N 1
ATOM 1778 C CA . TRP A 1 233 ? 40.779 17.300 30.577 1.00 16.68 233 TRP A CA 1
ATOM 1779 C C . TRP A 1 233 ? 40.370 18.769 30.633 1.00 15.85 233 TRP A C 1
ATOM 1780 O O . TRP A 1 233 ? 40.607 19.444 31.642 1.00 17.37 233 TRP A O 1
ATOM 1791 N N . PRO A 1 234 ? 39.802 19.317 29.549 1.00 15.96 234 PRO A N 1
ATOM 1792 C CA . PRO A 1 234 ? 39.598 20.772 29.471 1.00 16.62 234 PRO A CA 1
ATOM 1793 C C . PRO A 1 234 ? 38.387 21.254 30.254 1.00 17.49 234 PRO A C 1
ATOM 1794 O O . PRO A 1 234 ? 37.281 21.358 29.710 1.00 17.63 234 PRO A O 1
ATOM 1798 N N . LEU A 1 235 ? 38.592 21.570 31.531 1.00 16.41 235 LEU A N 1
ATOM 1799 C CA . LEU A 1 235 ? 37.515 22.098 32.349 1.00 15.44 235 LEU A CA 1
ATOM 1800 C C . LEU A 1 235 ? 38.104 23.094 33.334 1.00 14.70 235 LEU A C 1
ATOM 1801 O O . LEU A 1 235 ? 39.191 22.884 33.882 1.00 17.04 235 LEU A O 1
ATOM 1806 N N . SER A 1 236 ? 37.383 24.180 33.552 1.00 14.04 236 SER A N 1
ATOM 1807 C CA . SER A 1 236 ? 37.794 25.218 34.485 1.00 13.58 236 SER A CA 1
ATOM 1808 C C . SER A 1 236 ? 36.546 25.784 35.142 1.00 13.15 236 SER A C 1
ATOM 1809 O O . SER A 1 236 ? 35.418 25.449 34.766 1.00 14.43 236 SER A O 1
ATOM 1812 N N . CYS A 1 237 ? 36.736 26.661 36.127 1.00 13.46 237 CYS A N 1
ATOM 1813 C CA . CYS A 1 237 ? 35.552 27.260 36.727 1.00 14.57 237 CYS A CA 1
ATOM 1814 C C . CYS A 1 237 ? 35.878 28.583 37.399 1.00 13.27 237 CYS A C 1
ATOM 1815 O O . CYS A 1 237 ? 37.033 28.876 37.725 1.00 14.03 237 CYS A O 1
ATOM 1818 N N . VAL A 1 238 ? 34.825 29.375 37.599 1.00 13.89 238 VAL A N 1
ATOM 1819 C CA . VAL A 1 238 ? 34.794 30.473 38.563 1.00 14.00 238 VAL A CA 1
ATOM 1820 C C . VAL A 1 238 ? 33.929 30.000 39.724 1.00 13.88 238 VAL A C 1
ATOM 1821 O O . VAL A 1 238 ? 32.784 29.586 39.518 1.00 15.11 238 VAL A O 1
ATOM 1825 N N . ALA A 1 239 ? 34.462 30.042 40.942 1.00 14.44 239 ALA A N 1
ATOM 1826 C CA . ALA A 1 239 ? 33.678 29.736 42.131 1.00 15.25 239 ALA A CA 1
ATOM 1827 C C . ALA A 1 239 ? 33.674 30.983 42.993 1.00 15.69 239 ALA A C 1
ATOM 1828 O O . ALA A 1 239 ? 34.737 31.540 43.268 1.00 17.04 239 ALA A O 1
ATOM 1830 N N . GLY A 1 240 ? 32.495 31.432 43.410 1.00 16.52 240 GLY A N 1
ATOM 1831 C CA . GLY A 1 240 ? 32.480 32.675 44.157 1.00 17.70 240 GLY A CA 1
ATOM 1832 C C . GLY A 1 240 ? 31.114 33.013 44.709 1.00 18.28 240 GLY A C 1
ATOM 1833 O O . GLY A 1 240 ? 30.133 32.275 44.547 1.00 18.33 240 GLY A O 1
ATOM 1834 N N . ASP A 1 241 ? 31.064 34.174 45.344 1.00 18.54 241 ASP A N 1
ATOM 1835 C CA . ASP A 1 241 ? 29.860 34.593 46.039 1.00 19.52 241 ASP A CA 1
ATOM 1836 C C . ASP A 1 241 ? 28.731 34.820 45.035 1.00 20.66 241 ASP A C 1
ATOM 1837 O O . ASP A 1 241 ? 28.955 35.192 43.878 1.00 20.73 241 ASP A O 1
ATOM 1842 N N . GLU A 1 242 ? 27.504 34.565 45.491 1.00 21.31 242 GLU A N 1
ATOM 1843 C CA . GLU A 1 242 ? 26.336 34.580 44.611 1.00 24.01 242 GLU A CA 1
ATOM 1844 C C . GLU A 1 242 ? 26.209 35.891 43.845 1.00 22.28 242 GLU A C 1
ATOM 1845 O O . GLU A 1 242 ? 25.819 35.896 42.674 1.00 22.54 242 GLU A O 1
ATOM 1851 N N . ARG A 1 243 ? 26.511 37.015 44.498 1.00 21.46 243 ARG A N 1
ATOM 1852 C CA . ARG A 1 243 ? 26.385 38.325 43.866 1.00 24.40 243 ARG A CA 1
ATOM 1853 C C . ARG A 1 243 ? 27.225 38.424 42.599 1.00 21.52 243 ARG A C 1
ATOM 1854 O O . ARG A 1 243 ? 26.818 39.067 41.624 1.00 22.16 243 ARG A O 1
ATOM 1862 N N . PHE A 1 244 ? 28.386 37.780 42.586 1.00 19.51 244 PHE A N 1
ATOM 1863 C CA . PHE A 1 244 ? 29.281 37.833 41.440 1.00 20.32 244 PHE A CA 1
ATOM 1864 C C . PHE A 1 244 ? 29.009 36.733 40.433 1.00 20.91 244 PHE A C 1
ATOM 1865 O O . PHE A 1 244 ? 29.317 36.899 39.247 1.00 23.24 244 PHE A O 1
ATOM 1873 N N . LEU A 1 245 ? 28.412 35.632 40.866 1.00 19.31 245 LEU A N 1
ATOM 1874 C CA . LEU A 1 245 ? 28.177 34.514 39.968 1.00 19.43 245 LEU A CA 1
ATOM 1875 C C . LEU A 1 245 ? 26.865 34.645 39.203 1.00 20.69 245 LEU A C 1
ATOM 1876 O O . LEU A 1 245 ? 26.745 34.104 38.096 1.00 22.28 245 LEU A O 1
ATOM 1881 N N . LYS A 1 246 ? 25.880 35.352 39.759 1.00 22.21 246 LYS A N 1
ATOM 1882 C CA . LYS A 1 246 ? 24.625 35.564 39.039 1.00 24.48 246 LYS A CA 1
ATOM 1883 C C . LYS A 1 246 ? 24.814 36.229 37.675 1.00 24.53 246 LYS A C 1
ATOM 1884 O O . LYS A 1 246 ? 24.149 35.798 36.713 1.00 24.47 246 LYS A O 1
ATOM 1890 N N . PRO A 1 247 ? 25.685 37.233 37.508 1.00 25.17 247 PRO A N 1
ATOM 1891 C CA . PRO A 1 247 ? 25.914 37.797 36.166 1.00 25.86 247 PRO A CA 1
ATOM 1892 C C . PRO A 1 247 ? 26.524 36.824 35.163 1.00 23.54 247 PRO A C 1
ATOM 1893 O O . PRO A 1 247 ? 26.569 37.150 33.968 1.00 24.22 247 PRO A O 1
ATOM 1897 N N . LEU A 1 248 ? 26.998 35.656 35.587 1.00 21.02 248 LEU A N 1
ATOM 1898 C CA . LEU A 1 248 ? 27.553 34.676 34.661 1.00 20.59 248 LEU A CA 1
ATOM 1899 C C . LEU A 1 248 ? 26.522 33.647 34.195 1.00 21.49 248 LEU A C 1
ATOM 1900 O O . LEU A 1 248 ? 26.895 32.662 33.543 1.00 19.98 248 LEU A O 1
ATOM 1905 N N . ALA A 1 249 ? 25.235 33.885 34.466 1.00 22.22 249 ALA A N 1
ATOM 1906 C CA . ALA A 1 249 ? 24.196 32.896 34.175 1.00 22.34 249 ALA A CA 1
ATOM 1907 C C . ALA A 1 249 ? 24.179 32.487 32.705 1.00 22.66 249 ALA A C 1
ATOM 1908 O O . ALA A 1 249 ? 23.914 31.322 32.383 1.00 23.41 249 ALA A O 1
ATOM 1910 N N . GLU A 1 250 ? 24.446 33.426 31.796 1.00 23.22 250 GLU A N 1
ATOM 1911 C CA . GLU A 1 250 ? 24.381 33.169 30.363 1.00 24.78 250 GLU A CA 1
ATOM 1912 C C . GLU A 1 250 ? 25.752 32.949 29.739 1.00 21.77 250 GLU A C 1
ATOM 1913 O O . GLU A 1 250 ? 25.863 32.927 28.507 1.00 22.69 250 GLU A O 1
ATOM 1919 N N . PHE A 1 251 ? 26.797 32.780 30.555 1.00 18.56 251 PHE A N 1
ATOM 1920 C CA . PHE A 1 251 ? 28.159 32.588 30.047 1.00 17.13 251 PHE A CA 1
ATOM 1921 C C . PHE A 1 251 ? 28.356 31.105 29.729 1.00 17.59 251 PHE A C 1
ATOM 1922 O O . PHE A 1 251 ? 29.089 30.374 30.402 1.00 18.64 251 PHE A O 1
ATOM 1930 N N . VAL A 1 252 ? 27.677 30.658 28.671 1.00 17.74 252 VAL A N 1
ATOM 1931 C CA A VAL A 1 252 ? 27.638 29.245 28.319 0.59 19.04 252 VAL A CA 1
ATOM 1932 C CA B VAL A 1 252 ? 27.594 29.246 28.310 0.41 18.37 252 VAL A CA 1
ATOM 1933 C C . VAL A 1 252 ? 28.010 29.063 26.856 1.00 18.17 252 VAL A C 1
ATOM 1934 O O . VAL A 1 252 ? 27.652 29.878 25.998 1.00 19.57 252 VAL A O 1
ATOM 1941 N N . SER A 1 253 ? 28.737 27.985 26.586 1.00 17.23 253 SER A N 1
ATOM 1942 C CA . SER A 1 253 ? 29.069 27.528 25.247 1.00 17.02 253 SER A CA 1
ATOM 1943 C C . SER A 1 253 ? 28.313 26.237 24.976 1.00 17.37 253 SER A C 1
ATOM 1944 O O . SER A 1 253 ? 27.848 25.558 25.897 1.00 18.92 253 SER A O 1
ATOM 1947 N N . THR A 1 254 ? 28.210 25.897 23.690 1.00 17.61 254 THR A N 1
ATOM 1948 C CA . THR A 1 254 ? 27.536 24.666 23.289 1.00 19.65 254 THR A CA 1
ATOM 1949 C C . THR A 1 254 ? 28.047 23.456 24.061 1.00 18.97 254 THR A C 1
ATOM 1950 O O . THR A 1 254 ? 27.261 22.584 24.453 1.00 20.08 254 THR A O 1
ATOM 1954 N N . LEU A 1 255 ? 29.360 23.381 24.297 1.00 17.50 255 LEU A N 1
ATOM 1955 C CA . LEU A 1 255 ? 29.961 22.226 24.958 1.00 18.07 255 LEU A CA 1
ATOM 1956 C C . LEU A 1 255 ? 30.481 22.540 26.359 1.00 17.28 255 LEU A C 1
ATOM 1957 O O . LEU A 1 255 ? 31.339 21.810 26.875 1.00 17.86 255 LEU A O 1
ATOM 1962 N N . THR A 1 256 ? 29.962 23.592 27.005 1.00 16.73 256 THR A N 1
ATOM 1963 C CA . THR A 1 256 ? 30.326 23.831 28.402 1.00 16.94 256 THR A CA 1
ATOM 1964 C C . THR A 1 256 ? 30.132 22.572 29.230 1.00 17.20 256 THR A C 1
ATOM 1965 O O . THR A 1 256 ? 30.950 22.253 30.107 1.00 18.01 256 THR A O 1
ATOM 1969 N N . PHE A 1 257 ? 29.062 21.835 28.953 1.00 17.90 257 PHE A N 1
ATOM 1970 C CA . PHE A 1 257 ? 28.670 20.679 29.743 1.00 18.08 257 PHE A CA 1
ATOM 1971 C C . PHE A 1 257 ? 28.831 19.360 28.986 1.00 19.67 257 PHE A C 1
ATOM 1972 O O . PHE A 1 257 ? 28.082 18.407 29.231 1.00 21.28 257 PHE A O 1
ATOM 1980 N N . GLU A 1 258 ? 29.797 19.276 28.065 1.00 19.50 258 GLU A N 1
ATOM 1981 C CA . GLU A 1 258 ? 30.149 17.955 27.552 1.00 19.02 258 GLU A CA 1
ATOM 1982 C C . GLU A 1 258 ? 30.557 17.042 28.709 1.00 18.46 258 GLU A C 1
ATOM 1983 O O . GLU A 1 258 ? 31.225 17.457 29.669 1.00 19.19 258 GLU A O 1
ATOM 1989 N N . ALA A 1 259 ? 30.114 15.805 28.637 1.00 18.00 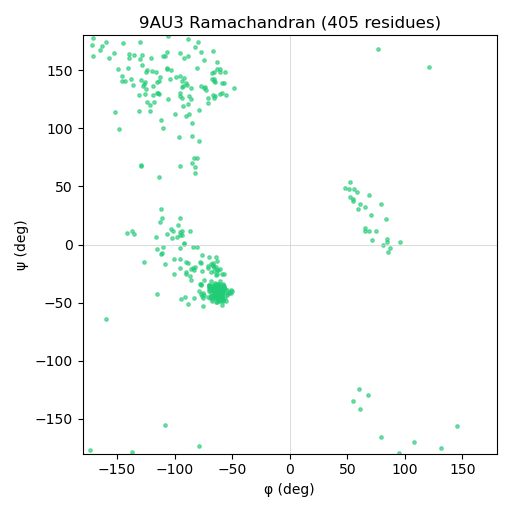259 ALA A N 1
ATOM 1990 C CA . ALA A 1 259 ? 30.163 14.906 29.790 1.00 16.83 259 ALA A CA 1
ATOM 1991 C C . ALA A 1 259 ? 31.544 14.350 30.124 1.00 17.19 259 ALA A C 1
ATOM 1992 O O . ALA A 1 259 ? 31.875 14.265 31.318 1.00 17.09 259 ALA A O 1
ATOM 1994 N N . PRO A 1 260 ? 32.365 13.935 29.141 1.00 17.59 260 PRO A N 1
ATOM 1995 C CA . PRO A 1 260 ? 33.665 13.339 29.506 1.00 17.48 260 PRO A CA 1
ATOM 1996 C C . PRO A 1 260 ? 34.501 14.191 30.449 1.00 16.54 260 PRO A C 1
ATOM 1997 O O . PRO A 1 260 ? 35.081 13.651 31.407 1.00 17.06 260 PRO A O 1
ATOM 2001 N N . SER A 1 261 ? 34.564 15.512 30.237 1.00 16.73 261 SER A N 1
ATOM 2002 C CA . SER A 1 261 ? 35.401 16.336 31.109 1.00 16.40 261 SER A CA 1
ATOM 2003 C C . SER A 1 261 ? 34.822 16.437 32.512 1.00 15.74 261 SER A C 1
ATOM 2004 O O . SER A 1 261 ? 35.575 16.512 33.489 1.00 16.66 261 SER A O 1
ATOM 2007 N N . PHE A 1 262 ? 33.490 16.456 32.639 1.00 16.05 262 PHE A N 1
ATOM 2008 C CA . PHE A 1 262 ? 32.890 16.452 33.974 1.00 16.29 262 PHE A CA 1
ATOM 2009 C C . PHE A 1 262 ? 33.166 15.143 34.697 1.00 17.06 262 PHE A C 1
ATOM 2010 O O . PHE A 1 262 ? 33.431 15.140 35.906 1.00 17.90 262 PHE A O 1
ATOM 2018 N N . ALA A 1 263 ? 33.095 14.019 33.984 1.00 17.51 263 ALA A N 1
ATOM 2019 C CA . ALA A 1 263 ? 33.405 12.741 34.612 1.00 17.54 263 ALA A CA 1
ATOM 2020 C C . ALA A 1 263 ? 34.853 12.707 35.075 1.00 16.95 263 ALA A C 1
ATOM 2021 O O . ALA A 1 263 ? 35.156 12.239 36.183 1.00 17.86 263 ALA A O 1
ATOM 2023 N N . ALA A 1 264 ? 35.765 13.210 34.241 1.00 16.43 264 ALA A N 1
ATOM 2024 C CA . ALA A 1 264 ? 37.178 13.266 34.606 1.00 16.83 264 ALA A CA 1
ATOM 2025 C C . ALA A 1 264 ? 37.402 14.143 35.829 1.00 16.37 264 ALA A C 1
ATOM 2026 O O . ALA A 1 264 ? 38.131 13.760 36.754 1.00 17.30 264 ALA A O 1
ATOM 2028 N N . ALA A 1 265 ? 36.762 15.313 35.867 1.00 15.56 265 ALA A N 1
ATOM 2029 C CA . ALA A 1 265 ? 37.001 16.244 36.964 1.00 15.33 265 ALA A CA 1
ATOM 2030 C C . ALA A 1 265 ? 36.449 15.719 38.282 1.00 15.53 265 ALA A C 1
ATOM 2031 O O . ALA A 1 265 ? 37.101 15.838 39.322 1.00 16.07 265 ALA A O 1
ATOM 2033 N N . SER A 1 266 ? 35.237 15.174 38.272 1.00 16.17 266 SER A N 1
ATOM 2034 C CA . SER A 1 266 ? 34.665 14.672 39.516 1.00 16.49 266 SER A CA 1
ATOM 2035 C C . SER A 1 266 ? 35.487 13.506 40.061 1.00 17.28 266 SER A C 1
ATOM 2036 O O . SER A 1 266 ? 35.751 13.432 41.269 1.00 17.33 266 SER A O 1
ATOM 2039 N N . ALA A 1 267 ? 35.938 12.610 39.170 1.00 18.12 267 ALA A N 1
ATOM 2040 C CA . ALA A 1 267 ? 36.826 11.519 39.566 1.00 18.03 267 ALA A CA 1
ATOM 2041 C C . ALA A 1 267 ? 38.170 12.041 40.062 1.00 17.79 267 ALA A C 1
ATOM 2042 O O . ALA A 1 267 ? 38.736 11.499 41.022 1.00 18.30 267 ALA A O 1
ATOM 2044 N N . THR A 1 268 ? 38.702 13.081 39.415 1.00 16.51 268 THR A N 1
ATOM 2045 C CA . THR A 1 268 ? 39.990 13.625 39.839 1.00 15.89 268 THR A CA 1
ATOM 2046 C C . THR A 1 268 ? 39.906 14.151 41.261 1.00 16.01 268 THR A C 1
ATOM 2047 O O . THR A 1 268 ? 40.762 13.841 42.096 1.00 16.23 268 THR A O 1
ATOM 2051 N N . LEU A 1 269 ? 38.881 14.955 41.565 1.00 15.55 269 LEU A N 1
ATOM 2052 C CA . LEU A 1 269 ? 38.795 15.505 42.916 1.00 16.14 269 LEU A CA 1
ATOM 2053 C C . LEU A 1 269 ? 38.662 14.393 43.948 1.00 17.34 269 LEU A C 1
ATOM 2054 O O . LEU A 1 269 ? 39.259 14.469 45.028 1.00 16.82 269 LEU A O 1
ATOM 2059 N N . ASP A 1 270 ? 37.878 13.353 43.638 1.00 17.84 270 ASP A N 1
ATOM 2060 C CA . ASP A 1 270 ? 37.745 12.241 44.574 1.00 19.22 270 ASP A CA 1
ATOM 2061 C C . ASP A 1 270 ? 39.084 11.540 44.766 1.00 19.24 270 ASP A C 1
ATOM 2062 O O . ASP A 1 270 ? 39.459 11.184 45.892 1.00 19.66 270 ASP A O 1
ATOM 2067 N N . ARG A 1 271 ? 39.817 11.323 43.671 1.00 18.14 271 ARG A N 1
ATOM 2068 C CA . ARG A 1 271 ? 41.093 10.614 43.759 1.00 19.11 271 ARG A CA 1
ATOM 2069 C C . ARG A 1 271 ? 42.148 11.431 44.499 1.00 18.50 271 ARG A C 1
ATOM 2070 O O . ARG A 1 271 ? 42.959 10.868 45.244 1.00 19.21 271 ARG A O 1
ATOM 2078 N N . LEU A 1 272 ? 42.166 12.751 44.297 1.00 17.76 272 LEU A N 1
ATOM 2079 C CA . LEU A 1 272 ? 43.095 13.602 45.039 1.00 17.09 272 LEU A CA 1
ATOM 2080 C C . LEU A 1 272 ? 42.873 13.462 46.536 1.00 17.98 272 LEU A C 1
ATOM 2081 O O . LEU A 1 272 ? 43.836 13.413 47.315 1.00 18.79 272 LEU A O 1
ATOM 2086 N N . ALA A 1 273 ? 41.608 13.413 46.958 1.00 18.40 273 ALA A N 1
ATOM 2087 C CA . ALA A 1 273 ? 41.290 13.214 48.369 1.00 19.13 273 ALA A CA 1
ATOM 2088 C C . ALA A 1 273 ? 41.658 11.805 48.822 1.00 20.23 273 ALA A C 1
ATOM 2089 O O . ALA A 1 273 ? 42.283 11.621 49.874 1.00 21.43 273 ALA A O 1
ATOM 2091 N N . GLU A 1 274 ? 41.290 10.796 48.030 1.00 21.28 274 GLU A N 1
ATOM 2092 C CA . GLU A 1 274 ? 41.488 9.408 48.438 1.00 23.13 274 GLU A CA 1
ATOM 2093 C C . GLU A 1 274 ? 42.968 9.069 48.597 1.00 23.53 274 GLU A C 1
ATOM 2094 O O . GLU A 1 274 ? 43.346 8.322 49.512 1.00 26.00 274 GLU A O 1
ATOM 2100 N N . LEU A 1 275 ? 43.819 9.606 47.726 1.00 22.89 275 LEU A N 1
ATOM 2101 C CA . LEU A 1 275 ? 45.247 9.317 47.739 1.00 22.49 275 LEU A CA 1
ATOM 2102 C C . LEU A 1 275 ? 46.048 10.353 48.517 1.00 21.02 275 LEU A C 1
ATOM 2103 O O . LEU A 1 275 ? 47.287 10.342 48.462 1.00 22.00 275 LEU A O 1
ATOM 2108 N N . ASP A 1 276 ? 45.363 11.257 49.214 1.00 21.57 276 ASP A N 1
ATOM 2109 C CA . ASP A 1 276 ? 45.977 12.257 50.086 1.00 21.72 276 ASP A CA 1
ATOM 2110 C C . ASP A 1 276 ? 47.078 13.002 49.315 1.00 18.76 276 ASP A C 1
ATOM 2111 O O . ASP A 1 276 ? 48.211 13.166 49.768 1.00 19.07 276 ASP A O 1
ATOM 2116 N N . VAL A 1 277 ? 46.737 13.440 48.096 1.00 17.89 277 VAL A N 1
ATOM 2117 C CA . VAL A 1 277 ? 47.780 13.723 47.111 1.00 16.31 277 VAL A CA 1
ATOM 2118 C C . VAL A 1 277 ? 48.624 14.926 47.506 1.00 16.14 277 VAL A C 1
ATOM 2119 O O . VAL A 1 277 ? 49.856 14.888 47.405 1.00 17.79 277 VAL A O 1
ATOM 2123 N N . GLN A 1 278 ? 47.987 16.024 47.911 1.00 16.27 278 GLN A N 1
ATOM 2124 C CA . GLN A 1 278 ? 48.755 17.243 48.153 1.00 16.19 278 GLN A CA 1
ATOM 2125 C C . GLN A 1 278 ? 49.652 17.104 49.378 1.00 16.13 278 GLN A C 1
ATOM 2126 O O . GLN A 1 278 ? 50.804 17.561 49.362 1.00 17.00 278 GLN A O 1
ATOM 2132 N N . ALA A 1 279 ? 49.157 16.453 50.433 1.00 17.28 279 ALA A N 1
ATOM 2133 C CA . ALA A 1 279 ? 49.987 16.229 51.614 1.00 18.34 279 ALA A CA 1
ATOM 2134 C C . ALA A 1 279 ? 51.142 15.292 51.302 1.00 18.37 279 ALA A C 1
ATOM 2135 O O . ALA A 1 279 ? 52.263 15.488 51.795 1.00 19.55 279 ALA A O 1
ATOM 2137 N N . GLN A 1 280 ? 50.890 14.255 50.501 1.00 18.33 280 GLN A N 1
ATOM 2138 C CA . GLN A 1 280 ? 51.966 13.324 50.177 1.00 18.34 280 GLN A CA 1
ATOM 2139 C C . GLN A 1 280 ? 52.993 13.982 49.264 1.00 17.37 280 GLN A C 1
ATOM 2140 O O . GLN A 1 280 ? 54.195 13.745 49.407 1.00 17.79 280 GLN A O 1
ATOM 2146 N N . LEU A 1 281 ? 52.544 14.839 48.339 1.00 17.31 281 LEU A N 1
ATOM 2147 C CA . LEU A 1 281 ? 53.480 15.581 47.499 1.00 17.77 281 LEU A CA 1
ATOM 2148 C C . LEU A 1 281 ? 54.329 16.533 48.322 1.00 17.43 281 LEU A C 1
ATOM 2149 O O . LEU A 1 281 ? 55.506 16.745 48.013 1.00 17.83 281 LEU A O 1
ATOM 2154 N N . ALA A 1 282 ? 53.743 17.156 49.349 1.00 17.67 282 ALA A N 1
ATOM 2155 C CA . ALA A 1 282 ? 54.546 18.010 50.216 1.00 17.86 282 ALA A CA 1
ATOM 2156 C C . ALA A 1 282 ? 55.728 17.234 50.794 1.00 18.27 282 ALA A C 1
ATOM 2157 O O . ALA A 1 282 ? 56.846 17.759 50.884 1.00 20.56 282 ALA A O 1
ATOM 2159 N N . ILE A 1 283 ? 55.512 15.961 51.135 1.00 17.88 283 ILE A N 1
ATOM 2160 C CA . ILE A 1 283 ? 56.573 15.126 51.704 1.00 19.29 283 ILE A CA 1
ATOM 2161 C C . ILE A 1 283 ? 57.557 14.682 50.627 1.00 19.53 283 ILE A C 1
ATOM 2162 O O . ILE A 1 283 ? 58.776 14.854 50.762 1.00 19.30 283 ILE A O 1
ATOM 2167 N N . ASP A 1 284 ? 57.046 14.096 49.545 1.00 18.27 284 ASP A N 1
ATOM 2168 C CA . ASP A 1 284 ? 57.922 13.533 48.518 1.00 18.76 284 ASP A CA 1
ATOM 2169 C C . ASP A 1 284 ? 58.680 14.623 47.770 1.00 17.96 284 ASP A C 1
ATOM 2170 O O . ASP A 1 284 ? 59.876 14.468 47.489 1.00 18.14 284 ASP A O 1
ATOM 2175 N N . GLY A 1 285 ? 58.009 15.730 47.441 1.00 18.25 285 GLY A N 1
ATOM 2176 C CA . GLY A 1 285 ? 58.709 16.839 46.813 1.00 18.61 285 GLY A CA 1
ATOM 2177 C C . GLY A 1 285 ? 59.774 17.438 47.714 1.00 18.31 285 GLY A C 1
ATOM 2178 O O . GLY A 1 285 ? 60.850 17.821 47.249 1.00 18.71 285 GLY A O 1
ATOM 2179 N N . ALA A 1 286 ? 59.490 17.533 49.014 1.00 18.18 286 ALA A N 1
ATOM 2180 C CA . ALA A 1 286 ? 60.506 18.034 49.937 1.00 18.89 286 ALA A CA 1
ATOM 2181 C C . ALA A 1 286 ? 61.739 17.141 49.925 1.00 19.32 286 ALA A C 1
ATOM 2182 O O . ALA A 1 286 ? 62.875 17.636 49.923 1.00 19.50 286 ALA A O 1
ATOM 2184 N N . ARG A 1 287 ? 61.538 15.822 49.895 1.00 19.07 287 ARG A N 1
ATOM 2185 C CA . ARG A 1 287 ? 62.680 14.920 49.841 1.00 19.84 287 ARG A CA 1
ATOM 2186 C C . ARG A 1 287 ? 63.451 15.093 48.543 1.00 19.03 287 ARG A C 1
ATOM 2187 O O . ARG A 1 287 ? 64.685 15.147 48.553 1.00 19.18 287 ARG A O 1
ATOM 2195 N N . PHE A 1 288 ? 62.742 15.179 47.414 1.00 18.83 288 PHE A N 1
ATOM 2196 C CA . PHE A 1 288 ? 63.418 15.396 46.137 1.00 18.98 288 PHE A CA 1
ATOM 2197 C C . PHE A 1 288 ? 64.249 16.674 46.165 1.00 17.88 288 PHE A C 1
ATOM 2198 O O . PHE A 1 288 ? 65.427 16.675 45.781 1.00 17.71 288 PHE A O 1
ATOM 2206 N N . VAL A 1 289 ? 63.655 17.778 46.626 1.00 18.88 289 VAL A N 1
ATOM 2207 C CA . VAL A 1 289 ? 64.338 19.068 46.570 1.00 18.53 289 VAL A CA 1
ATOM 2208 C C . VAL A 1 289 ? 65.549 19.089 47.503 1.00 18.36 289 VAL A C 1
ATOM 2209 O O . VAL A 1 289 ? 66.598 19.652 47.168 1.00 18.65 289 VAL A O 1
ATOM 2213 N N . SER A 1 290 ? 65.428 18.484 48.686 1.00 19.35 290 SER A N 1
ATOM 2214 C CA . SER A 1 290 ? 66.539 18.492 49.623 1.00 19.72 290 SER A CA 1
ATOM 2215 C C . SER A 1 290 ? 67.698 17.677 49.059 1.00 19.04 290 SER A C 1
ATOM 2216 O O . SER A 1 290 ? 68.857 18.112 49.082 1.00 19.10 290 SER A O 1
ATOM 2219 N N . GLU A 1 291 ? 67.397 16.497 48.524 1.00 19.11 291 GLU A N 1
ATOM 2220 C CA . GLU A 1 291 ? 68.452 15.659 47.973 1.00 19.53 291 GLU A CA 1
ATOM 2221 C C . GLU A 1 291 ? 69.032 16.260 46.697 1.00 18.04 291 GLU A C 1
ATOM 2222 O O . GLU A 1 291 ? 70.236 16.153 46.451 1.00 18.98 291 GLU A O 1
ATOM 2228 N N . ALA A 1 292 ? 68.195 16.885 45.864 1.00 17.72 292 ALA A N 1
ATOM 2229 C CA . ALA A 1 292 ? 68.708 17.579 44.689 1.00 17.64 292 ALA A CA 1
ATOM 2230 C C . ALA A 1 292 ? 69.687 18.676 45.083 1.00 17.92 292 ALA A C 1
ATOM 2231 O O . ALA A 1 292 ? 70.760 18.813 44.482 1.00 18.31 292 ALA A O 1
ATOM 2233 N N . ALA A 1 293 ? 69.350 19.450 46.118 1.00 17.74 293 ALA A N 1
ATOM 2234 C CA . ALA A 1 293 ? 70.250 20.502 46.575 1.00 17.60 293 ALA A CA 1
ATOM 2235 C C . ALA A 1 293 ? 71.572 19.923 47.053 1.00 17.76 293 ALA A C 1
ATOM 2236 O O . ALA A 1 293 ? 72.642 20.490 46.789 1.00 18.31 293 ALA A O 1
ATOM 2238 N N . LYS A 1 294 ? 71.521 18.777 47.735 1.00 18.22 294 LYS A N 1
ATOM 2239 C CA . LYS A 1 294 ? 72.752 18.151 48.205 1.00 18.56 294 LYS A CA 1
ATOM 2240 C C . LYS A 1 294 ? 73.625 17.695 47.038 1.00 19.13 294 LYS A C 1
ATOM 2241 O O . LYS A 1 294 ? 74.844 17.907 47.048 1.00 20.13 294 LYS A O 1
ATOM 2247 N N . MET A 1 295 ? 73.016 17.086 46.017 1.00 20.08 295 MET A N 1
ATOM 2248 C CA . MET A 1 295 ? 73.772 16.621 44.857 1.00 21.85 295 MET A CA 1
ATOM 2249 C C . MET A 1 295 ? 74.393 17.787 44.104 1.00 20.55 295 MET A C 1
ATOM 2250 O O . MET A 1 295 ? 75.524 17.687 43.616 1.00 22.59 295 MET A O 1
ATOM 2255 N N . ILE A 1 296 ? 73.641 18.877 43.941 1.00 20.19 296 ILE A N 1
ATOM 2256 C CA . ILE A 1 296 ? 74.194 20.064 43.293 1.00 20.11 296 ILE A CA 1
ATOM 2257 C C . ILE A 1 296 ? 75.399 20.569 44.074 1.00 20.76 296 ILE A C 1
ATOM 2258 O O . ILE A 1 296 ? 76.432 20.937 43.501 1.00 21.64 296 ILE A O 1
ATOM 2263 N N . SER A 1 297 ? 75.291 20.570 45.399 1.00 20.15 297 SER A N 1
ATOM 2264 C CA . SER A 1 297 ? 76.374 21.071 46.234 1.00 19.97 297 SER A CA 1
ATOM 2265 C C . SER A 1 297 ? 77.644 20.245 46.064 1.00 21.65 297 SER A C 1
ATOM 2266 O O . SER A 1 297 ? 78.748 20.795 45.942 1.00 20.98 297 SER A O 1
ATOM 2269 N N . THR A 1 298 ? 77.518 18.916 46.076 1.00 22.83 298 THR A N 1
ATOM 2270 C CA . THR A 1 298 ? 78.721 18.098 45.995 1.00 23.85 298 THR A CA 1
ATOM 2271 C C . THR A 1 298 ? 79.399 18.207 44.640 1.00 25.35 298 THR A C 1
ATOM 2272 O O . THR A 1 298 ? 80.606 17.966 44.540 1.00 26.35 298 THR A O 1
ATOM 2276 N N . ARG A 1 299 ? 78.663 18.580 43.606 1.00 25.96 299 ARG A N 1
ATOM 2277 C CA . ARG A 1 299 ? 79.253 18.759 42.291 1.00 28.47 299 ARG A CA 1
ATOM 2278 C C . ARG A 1 299 ? 79.641 20.197 42.001 1.00 28.54 299 ARG A C 1
ATOM 2279 O O . ARG A 1 299 ? 80.225 20.462 40.941 1.00 29.70 299 ARG A O 1
ATOM 2287 N N . ASP A 1 300 ? 79.355 21.117 42.921 1.00 28.74 300 ASP A N 1
ATOM 2288 C CA . ASP A 1 300 ? 79.765 22.512 42.805 1.00 28.52 300 ASP A CA 1
ATOM 2289 C C . ASP A 1 300 ? 79.210 23.151 41.537 1.00 27.18 300 ASP A C 1
ATOM 2290 O O . ASP A 1 300 ? 79.911 23.848 40.804 1.00 30.54 300 ASP A O 1
ATOM 2295 N N . LEU A 1 301 ? 77.929 22.907 41.279 1.00 25.56 301 LEU A N 1
ATOM 2296 C CA . LEU A 1 301 ? 77.352 23.503 40.091 1.00 25.55 301 LEU A CA 1
ATOM 2297 C C . LEU A 1 301 ? 76.495 24.708 40.470 1.00 24.74 301 LEU A C 1
ATOM 2298 O O . LEU A 1 301 ? 75.937 24.760 41.575 1.00 25.92 301 LEU A O 1
ATOM 2303 N N . PRO A 1 302 ? 76.388 25.704 39.568 1.00 25.74 302 PRO A N 1
ATOM 2304 C CA . PRO A 1 302 ? 75.706 26.986 39.867 1.00 25.24 302 PRO A CA 1
ATOM 2305 C C . PRO A 1 302 ? 74.190 26.905 39.721 1.00 24.37 302 PRO A C 1
ATOM 2306 O O . PRO A 1 302 ? 73.560 27.516 38.848 1.00 25.34 302 PRO A O 1
ATOM 2310 N N . ILE A 1 303 ? 73.580 26.120 40.601 1.00 23.31 303 ILE A N 1
ATOM 2311 C CA . ILE A 1 303 ? 72.137 25.927 40.645 1.00 22.87 303 ILE A CA 1
ATOM 2312 C C . ILE A 1 303 ? 71.723 25.958 42.107 1.00 22.49 303 ILE A C 1
ATOM 2313 O O . ILE A 1 303 ? 72.450 25.463 42.971 1.00 24.71 303 ILE A O 1
ATOM 2318 N N . GLU A 1 304 ? 70.571 26.557 42.384 1.00 22.43 304 GLU A N 1
ATOM 2319 C CA . GLU A 1 304 ? 69.974 26.558 43.713 1.00 22.06 304 GLU A CA 1
ATOM 2320 C C . GLU A 1 304 ? 68.552 26.036 43.614 1.00 21.68 304 GLU A C 1
ATOM 2321 O O . GLU A 1 304 ? 67.831 26.358 42.671 1.00 23.02 304 GLU A O 1
ATOM 2327 N N . MET A 1 305 ? 68.144 25.222 44.577 1.00 19.95 305 MET A N 1
ATOM 2328 C CA . MET A 1 305 ? 66.744 24.820 44.651 1.00 19.20 305 MET A CA 1
ATOM 2329 C C . MET A 1 305 ? 65.918 25.846 45.415 1.00 20.36 305 MET A C 1
ATOM 2330 O O . MET A 1 305 ? 66.325 26.312 46.483 1.00 23.59 305 MET A O 1
ATOM 2335 N N . ALA A 1 306 ? 64.758 26.183 44.872 1.00 17.96 306 ALA A N 1
ATOM 2336 C CA . ALA A 1 306 ? 63.797 27.034 45.553 1.00 18.10 306 ALA A CA 1
ATOM 2337 C C . ALA A 1 306 ? 62.454 26.322 45.617 1.00 17.68 306 ALA A C 1
ATOM 2338 O O . ALA A 1 306 ? 62.103 25.545 44.725 1.00 18.83 306 ALA A O 1
ATOM 2340 N N . GLY A 1 307 ? 61.703 26.589 46.683 1.00 17.82 307 GLY A N 1
ATOM 2341 C CA . GLY A 1 307 ? 60.427 25.930 46.886 1.00 19.29 307 GLY A CA 1
ATOM 2342 C C . GLY A 1 307 ? 60.590 24.528 47.443 1.00 18.98 307 GLY A C 1
ATOM 2343 O O . GLY A 1 307 ? 61.657 24.123 47.914 1.00 21.57 307 GLY A O 1
ATOM 2344 N N . THR A 1 308 ? 59.502 23.769 47.378 1.00 17.53 308 THR A N 1
ATOM 2345 C CA . THR A 1 308 ? 59.446 22.458 48.017 1.00 18.61 308 THR A CA 1
ATOM 2346 C C . THR A 1 308 ? 58.154 21.784 47.577 1.00 17.97 308 THR A C 1
ATOM 2347 O O . THR A 1 308 ? 57.316 22.393 46.910 1.00 19.22 308 THR A O 1
ATOM 2351 N N . GLY A 1 309 ? 58.018 20.508 47.930 1.00 17.40 309 GLY A N 1
ATOM 2352 C CA . GLY A 1 309 ? 56.744 19.817 47.760 1.00 17.67 309 GLY A CA 1
ATOM 2353 C C . GLY A 1 309 ? 56.287 19.770 46.308 1.00 17.53 309 GLY A C 1
ATOM 2354 O O . GLY A 1 309 ? 56.996 19.294 45.407 1.00 18.03 309 GLY A O 1
ATOM 2355 N N . ALA A 1 310 ? 55.077 20.267 46.062 1.00 17.18 310 ALA A N 1
ATOM 2356 C CA . ALA A 1 310 ? 54.477 20.234 44.738 1.00 16.91 310 ALA A CA 1
ATOM 2357 C C . ALA A 1 310 ? 54.915 21.386 43.848 1.00 16.54 310 ALA A C 1
ATOM 2358 O O . ALA A 1 310 ? 54.479 21.449 42.691 1.00 17.28 310 ALA A O 1
ATOM 2360 N N . ALA A 1 311 ? 55.740 22.312 44.342 1.00 16.61 311 ALA A N 1
ATOM 2361 C CA . ALA A 1 311 ? 56.092 23.489 43.544 1.00 17.11 311 ALA A CA 1
ATOM 2362 C C . ALA A 1 311 ? 57.511 23.912 43.910 1.00 17.11 311 ALA A C 1
ATOM 2363 O O . ALA A 1 311 ? 57.726 24.575 44.931 1.00 17.90 311 ALA A O 1
ATOM 2365 N N . PHE A 1 312 ? 58.469 23.523 43.077 1.00 16.46 312 PHE A N 1
ATOM 2366 C CA . PHE A 1 312 ? 59.871 23.848 43.309 1.00 16.64 312 PHE A CA 1
ATOM 2367 C C . PHE A 1 312 ? 60.519 24.209 41.982 1.00 16.74 312 PHE A C 1
ATOM 2368 O O . PHE A 1 312 ? 59.988 23.911 40.914 1.00 17.37 312 PHE A O 1
ATOM 2376 N N . GLN A 1 313 ? 61.681 24.839 42.054 1.00 17.19 313 GLN A N 1
ATOM 2377 C CA . GLN A 1 313 ? 62.326 25.368 40.861 1.00 18.07 313 GLN A CA 1
ATOM 2378 C C . GLN A 1 313 ? 63.836 25.209 40.960 1.00 17.99 313 GLN A C 1
ATOM 2379 O O . GLN A 1 313 ? 64.416 25.386 42.035 1.00 19.17 313 GLN A O 1
ATOM 2385 N N . PHE A 1 314 ? 64.467 24.867 39.829 1.00 17.31 314 PHE A N 1
ATOM 2386 C CA . PHE A 1 314 ? 65.924 24.899 39.688 1.00 18.07 314 PHE A CA 1
ATOM 2387 C C . PHE A 1 314 ? 66.303 26.323 39.307 1.00 19.24 314 PHE A C 1
ATOM 2388 O O . PHE A 1 314 ? 66.095 26.742 38.162 1.00 22.35 314 PHE A O 1
ATOM 2396 N N . VAL A 1 315 ? 66.841 27.075 40.260 1.00 19.93 315 VAL A N 1
ATOM 2397 C CA . VAL A 1 315 ? 67.189 28.476 40.045 1.00 19.78 315 VAL A CA 1
ATOM 2398 C C . VAL A 1 315 ? 68.612 28.545 39.508 1.00 21.82 315 VAL A C 1
ATOM 2399 O O . VAL A 1 315 ? 69.552 28.083 40.159 1.00 21.86 315 VAL A O 1
ATOM 2403 N N . CYS A 1 316 ? 68.774 29.122 38.323 1.00 23.14 316 CYS A N 1
ATOM 2404 C CA . CYS A 1 316 ? 70.097 29.260 37.736 1.00 24.72 316 CYS A CA 1
ATOM 2405 C C . CYS A 1 316 ? 70.013 30.275 36.607 1.00 26.40 316 CYS A C 1
ATOM 2406 O O . CYS A 1 316 ? 68.927 30.654 36.159 1.00 28.29 316 CYS A O 1
ATOM 2409 N N . ALA A 1 317 ? 71.180 30.700 36.141 1.00 28.05 317 ALA A N 1
ATOM 2410 C CA . ALA A 1 317 ? 71.245 31.578 34.984 1.00 30.12 317 ALA A CA 1
ATOM 2411 C C . ALA A 1 317 ? 70.684 30.863 33.758 1.00 31.50 317 ALA A C 1
ATOM 2412 O O . ALA A 1 317 ? 70.736 29.636 33.648 1.00 30.06 317 ALA A O 1
ATOM 2414 N N . GLU A 1 318 ? 70.125 31.646 32.831 1.00 33.89 318 GLU A N 1
ATOM 2415 C CA . GLU A 1 318 ? 69.614 31.063 31.594 1.00 36.83 318 GLU A CA 1
ATOM 2416 C C . GLU A 1 318 ? 70.674 30.217 30.901 1.00 36.86 318 GLU A C 1
ATOM 2417 O O . GLU A 1 318 ? 70.378 29.122 30.411 1.00 35.62 318 GLU A O 1
ATOM 2423 N N . GLU A 1 319 ? 71.922 30.697 30.883 1.00 38.16 319 GLU A N 1
ATOM 2424 C CA . GLU A 1 319 ? 73.013 29.959 30.253 1.00 40.10 319 GLU A CA 1
ATOM 2425 C C . GLU A 1 319 ? 73.241 28.603 30.910 1.00 36.41 319 GLU A C 1
ATOM 2426 O O . GLU A 1 319 ? 73.610 27.638 30.231 1.00 37.48 319 GLU A O 1
ATOM 2432 N N . VAL A 1 320 ? 73.037 28.508 32.223 1.00 31.57 320 VAL A N 1
ATOM 2433 C CA . VAL A 1 320 ? 73.192 27.232 32.910 1.00 28.29 320 VAL A CA 1
ATOM 2434 C C . VAL A 1 320 ? 71.975 26.341 32.696 1.00 26.31 320 VAL A C 1
ATOM 2435 O O . VAL A 1 320 ? 72.105 25.125 32.502 1.00 26.27 320 VAL A O 1
ATOM 2439 N N . GLU A 1 321 ? 70.779 26.927 32.724 1.00 25.36 321 GLU A N 1
ATOM 2440 C CA . GLU A 1 321 ? 69.572 26.137 32.519 1.00 25.40 321 GLU A CA 1
ATOM 2441 C C . GLU A 1 321 ? 69.579 25.478 31.146 1.00 26.16 321 GLU A C 1
ATOM 2442 O O . GLU A 1 321 ? 69.104 24.346 30.990 1.00 26.17 321 GLU A O 1
ATOM 2448 N N . GLU A 1 322 ? 70.124 26.174 30.139 1.00 26.21 322 GLU A N 1
ATOM 2449 C CA . GLU A 1 322 ? 70.200 25.630 28.784 1.00 29.12 322 GLU A CA 1
ATOM 2450 C C . GLU A 1 322 ? 71.127 24.430 28.687 1.00 27.74 322 GLU A C 1
ATOM 2451 O O . GLU A 1 322 ? 71.077 23.714 27.681 1.00 28.20 322 GLU A O 1
ATOM 2457 N N . VAL A 1 323 ? 72.000 24.226 29.670 1.00 25.43 323 VAL A N 1
ATOM 2458 C CA . VAL A 1 323 ? 72.782 22.996 29.750 1.00 24.59 323 VAL A CA 1
ATOM 2459 C C . VAL A 1 323 ? 72.067 21.949 30.591 1.00 23.95 323 VAL A C 1
ATOM 2460 O O . VAL A 1 323 ? 71.990 20.777 30.211 1.00 24.97 323 VAL A O 1
ATOM 2464 N N . LEU A 1 324 ? 71.542 22.365 31.750 1.00 23.20 324 LEU A N 1
ATOM 2465 C CA . LEU A 1 324 ? 70.866 21.438 32.651 1.00 23.98 324 LEU A CA 1
ATOM 2466 C C . LEU A 1 324 ? 69.744 20.690 31.946 1.00 22.70 324 LEU A C 1
ATOM 2467 O O . LEU A 1 324 ? 69.636 19.464 32.055 1.00 25.00 324 LEU A O 1
ATOM 2472 N N . LEU A 1 325 ? 68.890 21.415 31.224 1.00 23.10 325 LEU A N 1
ATOM 2473 C CA . LEU A 1 325 ? 67.693 20.783 30.674 1.00 23.88 325 LEU A CA 1
ATOM 2474 C C . LEU A 1 325 ? 68.006 19.688 29.665 1.00 24.24 325 LEU A C 1
ATOM 2475 O O . LEU A 1 325 ? 67.455 18.582 29.802 1.00 23.95 325 LEU A O 1
ATOM 2480 N N . PRO A 1 326 ? 68.860 19.906 28.651 1.00 24.64 326 PRO A N 1
ATOM 2481 C CA . PRO A 1 326 ? 69.226 18.792 27.754 1.00 26.37 326 PRO A CA 1
ATOM 2482 C C . PRO A 1 326 ? 69.945 17.654 28.459 1.00 26.25 326 PRO A C 1
ATOM 2483 O O . PRO A 1 326 ? 69.761 16.485 28.096 1.00 26.22 326 PRO A O 1
ATOM 2487 N N . HIS A 1 327 ? 70.785 17.961 29.448 1.00 24.91 327 HIS A N 1
ATOM 2488 C CA . HIS A 1 327 ? 71.476 16.896 30.162 1.00 25.10 327 HIS A CA 1
ATOM 2489 C C . HIS A 1 327 ? 70.502 16.049 30.968 1.00 23.72 327 HIS A C 1
ATOM 2490 O O . HIS A 1 327 ? 70.653 14.824 31.041 1.00 24.56 327 HIS A O 1
ATOM 2497 N N . ALA A 1 328 ? 69.488 16.682 31.566 1.00 21.90 328 ALA A N 1
ATOM 2498 C CA . ALA A 1 328 ? 68.450 15.924 32.259 1.00 22.27 328 ALA A CA 1
ATOM 2499 C C . ALA A 1 328 ? 67.638 15.081 31.282 1.00 22.54 328 ALA A C 1
ATOM 2500 O O . ALA A 1 328 ? 67.347 13.911 31.557 1.00 22.32 328 ALA A O 1
ATOM 2502 N N . LEU A 1 329 ? 67.282 15.654 30.125 1.00 23.09 329 LEU A N 1
ATOM 2503 C CA . LEU A 1 329 ? 66.538 14.907 29.119 1.00 25.05 329 LEU A CA 1
ATOM 2504 C C . LEU A 1 329 ? 67.308 13.673 28.667 1.00 25.10 329 LEU A C 1
ATOM 2505 O O . LEU A 1 329 ? 66.723 12.595 28.505 1.00 24.96 329 LEU A O 1
ATOM 2510 N N . ALA A 1 330 ? 68.626 13.810 28.476 1.00 24.76 330 ALA A N 1
ATOM 2511 C CA . ALA A 1 330 ? 69.437 12.673 28.049 1.00 26.20 330 ALA A CA 1
ATOM 2512 C C . ALA A 1 330 ? 69.436 11.553 29.081 1.00 27.19 330 ALA A C 1
ATOM 2513 O O . ALA A 1 330 ? 69.658 10.390 28.729 1.00 28.92 330 ALA A O 1
ATOM 2515 N N . GLU A 1 331 ? 69.195 11.878 30.351 1.00 25.58 331 GLU A N 1
ATOM 2516 C CA . GLU A 1 331 ? 69.090 10.873 31.400 1.00 25.88 331 GLU A CA 1
ATOM 2517 C C . GLU A 1 331 ? 67.650 10.455 31.675 1.00 25.46 331 GLU A C 1
ATOM 2518 O O . GLU A 1 331 ? 67.396 9.764 32.666 1.00 27.51 331 GLU A O 1
ATOM 2524 N N . GLY A 1 332 ? 66.711 10.854 30.825 1.00 24.94 332 GLY A N 1
ATOM 2525 C CA . GLY A 1 332 ? 65.330 10.452 31.004 1.00 23.92 332 GLY A CA 1
ATOM 2526 C C . GLY A 1 332 ? 64.556 11.232 32.044 1.00 22.24 332 GLY A C 1
ATOM 2527 O O . GLY A 1 332 ? 63.704 10.657 32.725 1.00 22.32 332 GLY A O 1
ATOM 2528 N N . LEU A 1 333 ? 64.829 12.529 32.188 1.00 21.28 333 LEU A N 1
ATOM 2529 C CA . LEU A 1 333 ? 64.132 13.397 33.129 1.00 21.07 333 LEU A CA 1
ATOM 2530 C C . LEU A 1 333 ? 63.688 14.653 32.386 1.00 21.69 333 LEU A C 1
ATOM 2531 O O . LEU A 1 333 ? 64.533 15.414 31.896 1.00 22.12 333 LEU A O 1
ATOM 2536 N N . ILE A 1 334 ? 62.372 14.848 32.272 1.00 20.17 334 ILE A N 1
ATOM 2537 C CA . ILE A 1 334 ? 61.794 16.009 31.592 1.00 20.88 334 ILE A CA 1
ATOM 2538 C C . ILE A 1 334 ? 61.533 17.127 32.594 1.00 20.83 334 ILE A C 1
ATOM 2539 O O . ILE A 1 334 ? 60.704 16.977 33.502 1.00 19.89 334 ILE A O 1
ATOM 2544 N N . LEU A 1 335 ? 62.184 18.273 32.381 1.00 21.87 335 LEU A N 1
ATOM 2545 C CA . LEU A 1 335 ? 61.999 19.463 33.198 1.00 21.66 335 LEU A CA 1
ATOM 2546 C C . LEU A 1 335 ? 61.420 20.586 32.344 1.00 22.26 335 LEU A C 1
ATOM 2547 O O . LEU A 1 335 ? 61.705 20.677 31.147 1.00 23.23 335 LEU A O 1
ATOM 2552 N N . GLU A 1 336 ? 60.608 21.459 32.975 1.00 23.99 336 GLU A N 1
ATOM 2553 C CA . GLU A 1 336 ? 60.139 22.624 32.230 1.00 24.49 336 GLU A CA 1
ATOM 2554 C C . GLU A 1 336 ? 61.124 23.777 32.421 1.00 25.14 336 GLU A C 1
ATOM 2555 O O . GLU A 1 336 ? 61.619 23.989 33.536 1.00 24.87 336 GLU A O 1
ATOM 2561 N N . PRO A 1 337 ? 61.445 24.543 31.379 1.00 26.53 337 PRO A N 1
ATOM 2562 C CA . PRO A 1 337 ? 62.351 25.681 31.551 1.00 28.20 337 PRO A CA 1
ATOM 2563 C C . PRO A 1 337 ? 61.630 26.892 32.121 1.00 27.93 337 PRO A C 1
ATOM 2564 O O . PRO A 1 337 ? 60.424 27.077 31.934 1.00 27.70 337 PRO A O 1
ATOM 2568 N N . SER A 1 338 ? 62.400 27.714 32.839 1.00 27.69 338 SER A N 1
ATOM 2569 C CA . SER A 1 338 ? 61.964 29.045 33.265 1.00 29.05 338 SER A CA 1
ATOM 2570 C C . SER A 1 338 ? 60.652 28.991 34.035 1.00 26.21 338 SER A C 1
ATOM 2571 O O . SER A 1 338 ? 59.780 29.849 33.883 1.00 27.26 338 SER A O 1
ATOM 2574 N N . ASP A 1 339 ? 60.516 27.969 34.872 1.00 22.84 339 ASP A N 1
ATOM 2575 C CA . ASP A 1 339 ? 59.274 27.716 35.584 1.00 19.75 339 ASP A CA 1
ATOM 2576 C C . ASP A 1 339 ? 59.579 26.771 36.733 1.00 19.33 339 ASP A C 1
ATOM 2577 O O . ASP A 1 339 ? 60.689 26.234 36.851 1.00 20.27 339 ASP A O 1
ATOM 2582 N N . GLN A 1 340 ? 58.579 26.589 37.590 1.00 18.48 340 GLN A N 1
ATOM 2583 C CA . GLN A 1 340 ? 58.603 25.478 38.522 1.00 17.17 340 GLN A CA 1
ATOM 2584 C C . GLN A 1 340 ? 58.485 24.157 37.768 1.00 18.00 340 GLN A C 1
ATOM 2585 O O . GLN A 1 340 ? 58.137 24.107 36.583 1.00 19.20 340 GLN A O 1
ATOM 2591 N N . GLN A 1 341 ? 58.766 23.076 38.479 1.00 17.53 341 GLN A N 1
ATOM 2592 C CA . GLN A 1 341 ? 58.386 21.742 38.051 1.00 17.68 341 GLN A CA 1
ATOM 2593 C C . GLN A 1 341 ? 57.019 21.391 38.642 1.00 17.03 341 GLN A C 1
ATOM 2594 O O . GLN A 1 341 ? 56.567 21.986 39.630 1.00 17.62 341 GLN A O 1
ATOM 2600 N N . TYR A 1 342 ? 56.365 20.401 38.035 1.00 17.12 342 TYR A N 1
ATOM 2601 C CA . TYR A 1 342 ? 54.980 20.049 38.360 1.00 17.07 342 TYR A CA 1
ATOM 2602 C C . TYR A 1 342 ? 54.839 18.556 38.638 1.00 16.44 342 TYR A C 1
ATOM 2603 O O . TYR A 1 342 ? 54.174 17.838 37.886 1.00 18.51 342 TYR A O 1
ATOM 2612 N N . PRO A 1 343 ? 55.408 18.058 39.738 1.00 15.77 343 PRO A N 1
ATOM 2613 C CA . PRO A 1 343 ? 55.216 16.639 40.069 1.00 15.71 343 PRO A CA 1
ATOM 2614 C C . PRO A 1 343 ? 53.741 16.316 40.280 1.00 16.68 343 PRO A C 1
ATOM 2615 O O . PRO A 1 343 ? 52.949 17.159 40.718 1.00 17.36 343 PRO A O 1
ATOM 2619 N N . SER A 1 344 ? 53.372 15.083 39.944 1.00 17.43 344 SER A N 1
ATOM 2620 C CA . SER A 1 344 ? 52.018 14.563 40.117 1.00 17.23 344 SER A CA 1
ATOM 2621 C C . SER A 1 344 ? 51.977 13.594 41.292 1.00 16.74 344 SER A C 1
ATOM 2622 O O . SER A 1 344 ? 52.991 13.310 41.927 1.00 17.17 344 SER A O 1
ATOM 2625 N N . ALA A 1 345 ? 50.780 13.059 41.563 1.00 16.88 345 ALA A N 1
ATOM 2626 C CA . ALA A 1 345 ? 50.621 12.060 42.621 1.00 17.76 345 ALA A CA 1
ATOM 2627 C C . ALA A 1 345 ? 51.509 10.840 42.412 1.00 18.48 345 ALA A C 1
ATOM 2628 O O . ALA A 1 345 ? 51.842 10.154 43.387 1.00 19.84 345 ALA A O 1
ATOM 2630 N N . CYS A 1 346 ? 51.902 10.545 41.171 1.00 18.51 346 CYS A N 1
ATOM 2631 C CA . CYS A 1 346 ? 52.770 9.401 40.931 1.00 18.27 346 CYS A CA 1
ATOM 2632 C C . CYS A 1 346 ? 54.220 9.660 41.318 1.00 19.09 346 CYS A C 1
ATOM 2633 O O . CYS A 1 346 ? 55.019 8.719 41.307 1.00 19.91 346 CYS A O 1
ATOM 2636 N N . PHE A 1 347 ? 54.575 10.904 41.648 1.00 18.28 347 PHE A N 1
ATOM 2637 C CA . PHE A 1 347 ? 55.918 11.254 42.114 1.00 18.56 347 PHE A CA 1
ATOM 2638 C C . PHE A 1 347 ? 55.999 10.898 43.597 1.00 19.44 347 PHE A C 1
ATOM 2639 O O . PHE A 1 347 ? 55.946 11.753 44.484 1.00 19.40 347 PHE A O 1
ATOM 2647 N N . ARG A 1 348 ? 56.093 9.594 43.850 1.00 20.71 348 ARG A N 1
ATOM 2648 C CA . ARG A 1 348 ? 56.114 9.060 45.202 1.00 22.35 348 ARG A CA 1
ATOM 2649 C C . ARG A 1 348 ? 56.878 7.745 45.191 1.00 24.23 348 ARG A C 1
ATOM 2650 O O . ARG A 1 348 ? 57.137 7.164 44.136 1.00 24.02 348 ARG A O 1
ATOM 2658 N N . GLY A 1 349 ? 57.256 7.290 46.381 1.00 26.28 349 GLY A N 1
ATOM 2659 C CA . GLY A 1 349 ? 57.963 6.025 46.496 1.00 26.93 349 GLY A CA 1
ATOM 2660 C C . GLY A 1 349 ? 59.216 5.978 45.640 1.00 27.30 349 GLY A C 1
ATOM 2661 O O . GLY A 1 349 ? 60.006 6.928 45.588 1.00 28.18 349 GLY A O 1
ATOM 2662 N N . GLU A 1 350 ? 59.389 4.855 44.938 1.00 27.02 350 GLU A N 1
ATOM 2663 C CA . GLU A 1 350 ? 60.594 4.625 44.148 1.00 29.03 350 GLU A CA 1
ATOM 2664 C C . GLU A 1 350 ? 60.736 5.582 42.971 1.00 25.22 350 GLU A C 1
ATOM 2665 O O . GLU A 1 350 ? 61.842 5.717 42.435 1.00 25.46 350 GLU A O 1
ATOM 2671 N N . VAL A 1 351 ? 59.652 6.229 42.538 1.00 22.65 351 VAL A N 1
ATOM 2672 C CA . VAL A 1 351 ? 59.768 7.199 41.450 1.00 20.78 351 VAL A CA 1
ATOM 2673 C C . VAL A 1 351 ? 60.664 8.360 41.863 1.00 19.78 351 VAL A C 1
ATOM 2674 O O . VAL A 1 351 ? 61.464 8.864 41.063 1.00 20.48 351 VAL A O 1
ATOM 2678 N N . VAL A 1 352 ? 60.557 8.795 43.121 1.00 19.71 352 VAL A N 1
ATOM 2679 C CA . VAL A 1 352 ? 61.406 9.883 43.598 1.00 20.29 352 VAL A CA 1
ATOM 2680 C C . VAL A 1 352 ? 62.874 9.476 43.552 1.00 21.28 352 VAL A C 1
ATOM 2681 O O . VAL A 1 352 ? 63.738 10.249 43.121 1.00 20.27 352 VAL A O 1
ATOM 2685 N N . ASP A 1 353 ? 63.175 8.250 43.986 1.00 21.43 353 ASP A N 1
ATOM 2686 C CA . ASP A 1 353 ? 64.551 7.764 43.953 1.00 23.43 353 ASP A CA 1
ATOM 2687 C C . ASP A 1 353 ? 65.046 7.647 42.522 1.00 22.21 353 ASP A C 1
ATOM 2688 O O . ASP A 1 353 ? 66.201 7.981 42.226 1.00 22.22 353 ASP A O 1
ATOM 2693 N N . ASP A 1 354 ? 64.182 7.169 41.622 1.00 23.19 354 ASP A N 1
ATOM 2694 C CA . ASP A 1 354 ? 64.530 7.083 40.207 1.00 23.63 354 ASP A CA 1
ATOM 2695 C C . ASP A 1 354 ? 64.867 8.464 39.651 1.00 22.10 354 ASP A C 1
ATOM 2696 O O . ASP A 1 354 ? 65.891 8.646 38.980 1.00 21.52 354 ASP A O 1
ATOM 2701 N N . ALA A 1 355 ? 64.029 9.458 39.950 1.00 20.70 355 ALA A N 1
ATOM 2702 C CA . ALA A 1 355 ? 64.283 10.819 39.487 1.00 19.43 355 ALA A CA 1
ATOM 2703 C C . ALA A 1 355 ? 65.595 11.357 40.034 1.00 19.45 355 ALA A C 1
ATOM 2704 O O . ALA A 1 355 ? 66.342 12.027 39.312 1.00 19.91 355 ALA A O 1
ATOM 2706 N N . LEU A 1 356 ? 65.882 11.090 41.314 1.00 19.81 356 LEU A N 1
ATOM 2707 C CA . LEU A 1 356 ? 67.138 11.546 41.899 1.00 19.39 356 LEU A CA 1
ATOM 2708 C C . LEU A 1 356 ? 68.339 10.891 41.225 1.00 20.16 356 LEU A C 1
ATOM 2709 O O . LEU A 1 356 ? 69.359 11.547 41.003 1.00 20.77 356 LEU A O 1
ATOM 2714 N N . GLU A 1 357 ? 68.242 9.596 40.909 1.00 21.01 357 GLU A N 1
ATOM 2715 C CA . GLU A 1 357 ? 69.342 8.922 40.230 1.00 22.55 357 GLU A CA 1
ATOM 2716 C C . GLU A 1 357 ? 69.574 9.524 38.850 1.00 21.31 357 GLU A C 1
ATOM 2717 O O . GLU A 1 357 ? 70.720 9.728 38.433 1.00 20.90 357 GLU A O 1
ATOM 2723 N N . ARG A 1 358 ? 68.494 9.820 38.127 1.00 21.09 358 ARG A N 1
ATOM 2724 C CA . ARG A 1 358 ? 68.633 10.434 36.810 1.00 20.76 358 ARG A CA 1
ATOM 2725 C C . ARG A 1 358 ? 69.222 11.836 36.915 1.00 21.20 358 ARG A C 1
ATOM 2726 O O . ARG A 1 358 ? 70.095 12.210 36.122 1.00 22.44 358 ARG A O 1
ATOM 2734 N N . LEU A 1 359 ? 68.757 12.628 37.882 1.00 20.87 359 LEU A N 1
ATOM 2735 C CA . LEU A 1 359 ? 69.343 13.949 38.088 1.00 21.36 359 LEU A CA 1
ATOM 2736 C C . LEU A 1 359 ? 70.823 13.852 38.444 1.00 21.83 359 LEU A C 1
ATOM 2737 O O . LEU A 1 359 ? 71.640 14.629 37.934 1.00 22.19 359 LEU A O 1
ATOM 2742 N N . ASP A 1 360 ? 71.189 12.899 39.310 1.00 22.08 360 ASP A N 1
ATOM 2743 C CA . ASP A 1 360 ? 72.592 12.713 39.675 1.00 24.35 360 ASP A CA 1
ATOM 2744 C C . ASP A 1 360 ? 73.449 12.480 38.438 1.00 24.48 360 ASP A C 1
ATOM 2745 O O . ASP A 1 360 ? 74.526 13.074 38.291 1.00 25.10 360 ASP A O 1
ATOM 2750 N N . ARG A 1 361 ? 72.984 11.612 37.534 1.00 24.39 361 ARG A N 1
ATOM 2751 C CA . ARG A 1 361 ? 73.728 11.346 36.306 1.00 25.59 361 ARG A CA 1
ATOM 2752 C C . ARG A 1 361 ? 73.803 12.582 35.426 1.00 25.06 361 ARG A C 1
ATOM 2753 O O . ARG A 1 361 ? 74.841 12.844 34.804 1.00 26.31 361 ARG A O 1
ATOM 2761 N N . ALA A 1 362 ? 72.714 13.355 35.357 1.00 23.50 362 ALA A N 1
ATOM 2762 C CA . ALA A 1 362 ? 72.717 14.560 34.534 1.00 23.30 362 ALA A CA 1
ATOM 2763 C C . ALA A 1 362 ? 73.680 15.603 35.084 1.00 23.59 362 ALA A C 1
ATOM 2764 O O . ALA A 1 362 ? 74.343 16.309 34.313 1.00 24.67 362 ALA A O 1
ATOM 2766 N N . LEU A 1 363 ? 73.768 15.721 36.410 1.00 23.46 363 LEU A N 1
ATOM 2767 C CA . LEU A 1 363 ? 74.704 16.673 36.999 1.00 23.10 363 LEU A CA 1
ATOM 2768 C C . LEU A 1 363 ? 76.143 16.243 36.742 1.00 24.28 363 LEU A C 1
ATOM 2769 O O . LEU A 1 363 ? 77.016 17.086 36.512 1.00 25.61 363 LEU A O 1
ATOM 2774 N N . THR A 1 364 ? 76.398 14.932 36.754 1.00 25.83 364 THR A N 1
ATOM 2775 C CA . THR A 1 364 ? 77.733 14.415 36.457 1.00 28.24 364 THR A CA 1
ATOM 2776 C C . THR A 1 364 ? 78.134 14.724 35.016 1.00 28.41 364 THR A C 1
ATOM 2777 O O . THR A 1 364 ? 79.237 15.219 34.754 1.00 28.50 364 THR A O 1
ATOM 2781 N N . THR A 1 365 ? 77.262 14.414 34.060 1.00 28.44 365 THR A N 1
ATOM 2782 C CA . THR A 1 365 ? 77.605 14.698 32.669 1.00 28.65 365 THR A CA 1
ATOM 2783 C C . THR A 1 365 ? 77.699 16.198 32.415 1.00 28.19 365 THR A C 1
ATOM 2784 O O . THR A 1 365 ? 78.541 16.645 31.624 1.00 30.46 365 THR A O 1
ATOM 2788 N N . MET A 1 366 ? 76.854 16.985 33.085 1.00 27.87 366 MET A N 1
ATOM 2789 C CA . MET A 1 366 ? 76.919 18.437 32.961 1.00 28.05 366 MET A CA 1
ATOM 2790 C C . MET A 1 366 ? 78.284 18.961 33.396 1.00 27.81 366 MET A C 1
ATOM 2791 O O . MET A 1 366 ? 78.906 19.764 32.696 1.00 29.92 366 MET A O 1
ATOM 2796 N N . ALA A 1 367 ? 78.757 18.523 34.569 1.00 28.87 367 ALA A N 1
ATOM 2797 C CA . ALA A 1 367 ? 80.049 18.979 35.072 1.00 29.77 367 ALA A CA 1
ATOM 2798 C C . ALA A 1 367 ? 81.191 18.520 34.175 1.00 31.27 367 ALA A C 1
ATOM 2799 O O . ALA A 1 367 ? 82.187 19.236 34.025 1.00 33.61 367 ALA A O 1
ATOM 2801 N N . ALA A 1 368 ? 81.064 17.340 33.566 1.00 31.93 368 ALA A N 1
ATOM 2802 C CA . ALA A 1 368 ? 82.120 16.838 32.691 1.00 33.12 368 ALA A CA 1
ATOM 2803 C C . ALA A 1 368 ? 82.103 17.511 31.328 1.00 33.37 368 ALA A C 1
ATOM 2804 O O . ALA A 1 368 ? 83.168 17.711 30.726 1.00 35.37 368 ALA A O 1
ATOM 2806 N N . ALA A 1 369 ? 80.912 17.847 30.823 1.00 32.51 369 ALA A N 1
ATOM 2807 C CA . ALA A 1 369 ? 80.775 18.493 29.522 1.00 32.40 369 ALA A CA 1
ATOM 2808 C C . ALA A 1 369 ? 81.110 19.974 29.589 1.00 32.38 369 ALA A C 1
ATOM 2809 O O . ALA A 1 369 ? 81.673 20.525 28.634 1.00 33.42 369 ALA A O 1
ATOM 2811 N N . ARG A 1 370 ? 80.791 20.623 30.709 1.00 33.23 370 ARG A N 1
ATOM 2812 C CA . ARG A 1 370 ? 80.956 22.066 30.874 1.00 31.71 370 ARG A CA 1
ATOM 2813 C C . ARG A 1 370 ? 81.721 22.334 32.162 1.00 32.47 370 ARG A C 1
ATOM 2814 O O . ARG A 1 370 ? 81.176 22.880 33.129 1.00 33.34 370 ARG A O 1
ATOM 2822 N N . PRO A 1 371 ? 83.001 21.960 32.205 1.00 33.46 371 PRO A N 1
ATOM 2823 C CA . PRO A 1 371 ? 83.792 22.203 33.421 1.00 33.24 371 PRO A CA 1
ATOM 2824 C C . PRO A 1 371 ? 83.906 23.672 33.793 1.00 34.53 371 PRO A C 1
ATOM 2825 O O . PRO A 1 371 ? 84.186 23.983 34.959 1.00 35.07 371 PRO A O 1
ATOM 2829 N N . ASP A 1 372 ? 83.699 24.584 32.843 1.00 35.45 372 ASP A N 1
ATOM 2830 C CA . ASP A 1 372 ? 83.769 26.009 33.137 1.00 36.14 372 ASP A CA 1
ATOM 2831 C C . ASP A 1 372 ? 82.652 26.460 34.062 1.00 36.15 372 ASP A C 1
ATOM 2832 O O . ASP A 1 372 ? 82.765 27.526 34.679 1.00 38.53 372 ASP A O 1
ATOM 2837 N N . LEU A 1 373 ? 81.582 25.672 34.175 1.00 34.07 373 LEU A N 1
ATOM 2838 C CA . LEU A 1 373 ? 80.468 26.018 35.046 1.00 33.74 373 LEU A CA 1
ATOM 2839 C C . LEU A 1 373 ? 80.718 25.614 36.492 1.00 32.78 373 LEU A C 1
ATOM 2840 O O . LEU A 1 373 ? 80.081 26.164 37.398 1.00 33.29 373 LEU A O 1
ATOM 2845 N N . VAL A 1 374 ? 81.620 24.662 36.729 1.00 32.36 374 VAL A N 1
ATOM 2846 C CA . VAL A 1 374 ? 81.899 24.211 38.088 1.00 32.30 374 VAL A CA 1
ATOM 2847 C C . VAL A 1 374 ? 82.522 25.345 38.890 1.00 32.19 374 VAL A C 1
ATOM 2848 O O . VAL A 1 374 ? 83.508 25.966 38.467 1.00 33.07 374 VAL A O 1
ATOM 2852 N N . GLY A 1 375 ? 81.941 25.624 40.056 1.00 31.63 375 GLY A N 1
ATOM 2853 C CA . GLY A 1 375 ? 82.427 26.680 40.915 1.00 33.11 375 GLY A CA 1
ATOM 2854 C C . GLY A 1 375 ? 81.865 28.050 40.617 1.00 33.92 375 GLY A C 1
ATOM 2855 O O . GLY A 1 375 ? 82.180 29.001 41.342 1.00 35.58 375 GLY A O 1
ATOM 2856 N N . ARG A 1 376 ? 81.046 28.180 39.581 1.00 33.39 376 ARG A N 1
ATOM 2857 C CA . ARG A 1 376 ? 80.417 29.450 39.264 1.00 35.04 376 ARG A CA 1
ATOM 2858 C C . ARG A 1 376 ? 79.415 29.838 40.347 1.00 36.71 376 ARG A C 1
ATOM 2859 O O . ARG A 1 376 ? 78.788 28.987 40.986 1.00 36.57 376 ARG A O 1
ATOM 2867 N N . GLU A 1 377 ? 79.281 31.143 40.560 1.00 37.83 377 GLU A N 1
ATOM 2868 C CA . GLU A 1 377 ? 78.390 31.675 41.578 1.00 39.48 377 GLU A CA 1
ATOM 2869 C C . GLU A 1 377 ? 77.023 31.966 40.980 1.00 36.30 377 GLU A C 1
ATOM 2870 O O . GLU A 1 377 ? 76.916 32.405 39.833 1.00 35.92 377 GLU A O 1
ATOM 2876 N N . VAL A 1 378 ? 75.980 31.722 41.766 1.00 35.00 378 VAL A N 1
ATOM 2877 C CA . VAL A 1 378 ? 74.631 32.181 41.448 1.00 32.84 378 VAL A CA 1
ATOM 2878 C C . VAL A 1 378 ? 74.489 33.607 41.963 1.00 33.78 378 VAL A C 1
ATOM 2879 O O . VAL A 1 378 ? 74.717 33.871 43.149 1.00 36.30 378 VAL A O 1
ATOM 2883 N N . THR A 1 379 ? 74.111 34.527 41.082 1.00 32.56 379 THR A N 1
ATOM 2884 C CA . THR A 1 379 ? 74.052 35.941 41.426 1.00 32.33 379 THR A CA 1
ATOM 2885 C C . THR A 1 379 ? 72.638 36.341 41.837 1.00 31.28 379 THR A C 1
ATOM 2886 O O . THR A 1 379 ? 71.668 35.617 41.594 1.00 29.42 379 THR A O 1
ATOM 2890 N N . GLN A 1 380 ? 72.533 37.515 42.475 1.00 31.73 380 GLN A N 1
ATOM 2891 C CA . GLN A 1 380 ? 71.216 38.075 42.772 1.00 32.27 380 GLN A CA 1
ATOM 2892 C C . GLN A 1 380 ? 70.378 38.180 41.510 1.00 31.66 380 GLN A C 1
ATOM 2893 O O . GLN A 1 380 ? 69.183 37.869 41.518 1.00 30.06 380 GLN A O 1
ATOM 2899 N N . LEU A 1 381 ? 70.990 38.630 40.415 1.00 31.76 381 LEU A N 1
ATOM 2900 C CA . LEU A 1 381 ? 70.241 38.797 39.175 1.00 31.47 381 LEU A CA 1
ATOM 2901 C C . LEU A 1 381 ? 69.748 37.455 38.644 1.00 29.48 381 LEU A C 1
ATOM 2902 O O . LEU A 1 381 ? 68.643 37.368 38.093 1.00 29.08 381 LEU A O 1
ATOM 2907 N N . ASP A 1 382 ? 70.543 36.395 38.817 1.00 28.69 382 ASP A N 1
ATOM 2908 C CA . ASP A 1 382 ? 70.073 35.058 38.473 1.00 28.16 382 ASP A CA 1
ATOM 2909 C C . ASP A 1 382 ? 68.811 34.721 39.252 1.00 26.99 382 ASP A C 1
ATOM 2910 O O . ASP A 1 382 ? 67.847 34.189 38.694 1.00 26.82 382 ASP A O 1
ATOM 2915 N N . ARG A 1 383 ? 68.814 35.005 40.560 1.00 26.16 383 ARG A N 1
ATOM 2916 C CA . ARG A 1 383 ? 67.655 34.690 41.393 1.00 25.48 383 ARG A CA 1
ATOM 2917 C C . ARG A 1 383 ? 66.447 35.519 40.988 1.00 24.38 383 ARG A C 1
ATOM 2918 O O . ARG A 1 383 ? 65.333 34.993 40.889 1.00 23.40 383 ARG A O 1
ATOM 2926 N N . VAL A 1 384 ? 66.651 36.813 40.733 1.00 24.03 384 VAL A N 1
ATOM 2927 C CA . VAL A 1 384 ? 65.534 37.672 40.356 1.00 24.28 384 VAL A CA 1
ATOM 2928 C C . VAL A 1 384 ? 64.952 37.235 39.020 1.00 22.93 384 VAL A C 1
ATOM 2929 O O . VAL A 1 384 ? 63.730 37.127 38.864 1.00 22.33 384 VAL A O 1
ATOM 2933 N N . ASN A 1 385 ? 65.820 36.982 38.033 1.00 24.46 385 ASN A N 1
ATOM 2934 C CA . ASN A 1 385 ? 65.352 36.530 36.723 1.00 24.74 385 ASN A CA 1
ATOM 2935 C C . ASN A 1 385 ? 64.560 35.234 36.848 1.00 23.28 385 ASN A C 1
ATOM 2936 O O . ASN A 1 385 ? 63.493 35.083 36.239 1.00 23.16 385 ASN A O 1
ATOM 2941 N N . ALA A 1 386 ? 65.057 34.289 37.652 1.00 23.56 386 ALA A N 1
ATOM 2942 C CA . ALA A 1 386 ? 64.350 33.024 37.825 1.00 22.26 386 ALA A CA 1
ATOM 2943 C C . ALA A 1 386 ? 62.982 33.242 38.453 1.00 21.54 386 ALA A C 1
ATOM 2944 O O . ALA A 1 386 ? 61.993 32.621 38.039 1.00 22.36 386 ALA A O 1
ATOM 2946 N N . ALA A 1 387 ? 62.904 34.124 39.452 1.00 21.15 387 ALA A N 1
ATOM 2947 C CA . ALA A 1 387 ? 61.616 34.407 40.075 1.00 20.38 387 ALA A CA 1
ATOM 2948 C C . ALA A 1 387 ? 60.670 35.075 39.084 1.00 21.64 387 ALA A C 1
ATOM 2949 O O . ALA A 1 387 ? 59.487 34.721 39.009 1.00 22.10 387 ALA A O 1
ATOM 2951 N N . PHE A 1 388 ? 61.180 36.023 38.294 1.00 21.96 388 PHE A N 1
ATOM 2952 C CA . PHE A 1 388 ? 60.315 36.735 37.359 1.00 21.60 388 PHE A CA 1
ATOM 2953 C C . PHE A 1 388 ? 59.715 35.793 36.318 1.00 21.72 388 PHE A C 1
ATOM 2954 O O . PHE A 1 388 ? 58.531 35.909 35.984 1.00 22.29 388 PHE A O 1
ATOM 2962 N N . CYS A 1 389 ? 60.502 34.845 35.797 1.00 23.47 389 CYS A N 1
ATOM 2963 C CA . CYS A 1 389 ? 59.913 33.852 34.896 1.00 25.25 389 CYS A CA 1
ATOM 2964 C C . CYS A 1 389 ? 58.872 32.980 35.577 1.00 23.72 389 CYS A C 1
ATOM 2965 O O . CYS A 1 389 ? 57.843 32.653 34.973 1.00 25.87 389 CYS A O 1
ATOM 2968 N N . GLN A 1 390 ? 59.137 32.551 36.809 1.00 23.22 390 GLN A N 1
ATOM 2969 C CA . GLN A 1 390 ? 58.270 31.569 37.444 1.00 23.75 390 GLN A CA 1
ATOM 2970 C C . GLN A 1 390 ? 56.955 32.187 37.897 1.00 22.72 390 GLN A C 1
ATOM 2971 O O . GLN A 1 390 ? 55.884 31.603 37.705 1.00 23.88 390 GLN A O 1
ATOM 2977 N N . MET A 1 391 ? 57.010 33.363 38.499 1.00 20.67 391 MET A N 1
ATOM 2978 C CA . MET A 1 391 ? 55.845 33.963 39.121 1.00 21.29 391 MET A CA 1
ATOM 2979 C C . MET A 1 391 ? 55.331 35.185 38.365 1.00 20.81 391 MET A C 1
ATOM 2980 O O . MET A 1 391 ? 54.271 35.714 38.710 1.00 22.15 391 MET A O 1
ATOM 2985 N N . ASP A 1 392 ? 56.006 35.592 37.287 1.00 20.66 392 ASP A N 1
ATOM 2986 C CA . ASP A 1 392 ? 55.537 36.689 36.435 1.00 22.35 392 ASP A CA 1
ATOM 2987 C C . ASP A 1 392 ? 55.425 37.990 37.214 1.00 22.48 392 ASP A C 1
ATOM 2988 O O . ASP A 1 392 ? 54.538 38.814 36.970 1.00 24.38 392 ASP A O 1
ATOM 2993 N N . GLY A 1 393 ? 56.340 38.161 38.158 1.00 20.31 393 GLY A N 1
ATOM 2994 C CA . GLY A 1 393 ? 56.367 39.332 39.009 1.00 21.28 393 GLY A CA 1
ATOM 2995 C C . GLY A 1 393 ? 57.650 39.310 39.805 1.00 20.10 393 GLY A C 1
ATOM 2996 O O . GLY A 1 393 ? 58.457 38.381 39.699 1.00 21.80 393 GLY A O 1
ATOM 2997 N N . LEU A 1 394 ? 57.834 40.352 40.605 1.00 20.68 394 LEU A N 1
ATOM 2998 C CA . LEU A 1 394 ? 59.042 40.417 41.419 1.00 20.11 394 LEU A CA 1
ATOM 2999 C C . LEU A 1 394 ? 58.771 39.835 42.803 1.00 21.36 394 LEU A C 1
ATOM 3000 O O . LEU A 1 394 ? 57.695 40.050 43.364 1.00 21.93 394 LEU A O 1
ATOM 3005 N N . PRO A 1 395 ? 59.727 39.093 43.371 1.00 21.87 395 PRO A N 1
ATOM 3006 C CA . PRO A 1 395 ? 59.529 38.463 44.688 1.00 22.87 395 PRO A CA 1
ATOM 3007 C C . PRO A 1 395 ? 59.802 39.435 45.831 1.00 24.28 395 PRO A C 1
ATOM 3008 O O . PRO A 1 395 ? 60.686 39.227 46.670 1.00 26.12 395 PRO A O 1
ATOM 3012 N N . GLY A 1 396 ? 59.024 40.513 45.877 1.00 23.74 396 GLY A N 1
ATOM 3013 C CA . GLY A 1 396 ? 59.380 41.667 46.668 1.00 24.80 396 GLY A CA 1
ATOM 3014 C C . GLY A 1 396 ? 60.462 42.468 45.977 1.00 25.12 396 GLY A C 1
ATOM 3015 O O . GLY A 1 396 ? 61.072 42.040 44.997 1.00 25.68 396 GLY A O 1
ATOM 3016 N N . ARG A 1 397 ? 60.699 43.662 46.492 1.00 25.65 397 ARG A N 1
ATOM 3017 C CA . ARG A 1 397 ? 61.742 44.498 45.929 1.00 27.83 397 ARG A CA 1
ATOM 3018 C C . ARG A 1 397 ? 63.082 43.878 46.304 1.00 27.60 397 ARG A C 1
ATOM 3019 O O . ARG A 1 397 ? 63.346 43.676 47.496 1.00 29.53 397 ARG A O 1
ATOM 3027 N N . PRO A 1 398 ? 63.932 43.517 45.342 1.00 27.42 398 PRO A N 1
ATOM 3028 C CA . PRO A 1 398 ? 65.210 42.883 45.690 1.00 28.58 398 PRO A CA 1
ATOM 3029 C C . PRO A 1 398 ? 66.075 43.795 46.552 1.00 31.83 398 PRO A C 1
ATOM 3030 O O . PRO A 1 398 ? 65.987 45.023 46.481 1.00 32.14 398 PRO A O 1
ATOM 3034 N N . ASP A 1 399 ? 66.910 43.177 47.386 1.00 34.45 399 ASP A N 1
ATOM 3035 C CA . ASP A 1 399 ? 67.754 43.940 48.296 1.00 38.64 399 ASP A CA 1
ATOM 3036 C C . ASP A 1 399 ? 68.657 44.888 47.523 1.00 36.45 399 ASP A C 1
ATOM 3037 O O . ASP A 1 399 ? 69.318 44.492 46.559 1.00 35.47 399 ASP A O 1
ATOM 3042 N N . GLY A 1 400 ? 68.673 46.150 47.945 1.00 35.89 400 GLY A N 1
ATOM 3043 C CA . GLY A 1 400 ? 69.472 47.167 47.305 1.00 35.82 400 GLY A CA 1
ATOM 3044 C C . GLY A 1 400 ? 68.826 47.828 46.108 1.00 36.48 400 GLY A C 1
ATOM 3045 O O . GLY A 1 400 ? 69.395 48.787 45.572 1.00 39.07 400 GLY A O 1
ATOM 3046 N N . TRP A 1 401 ? 67.666 47.350 45.660 1.00 34.75 401 TRP A N 1
ATOM 3047 C CA . TRP A 1 401 ? 66.991 47.943 44.513 1.00 33.19 401 TRP A CA 1
ATOM 3048 C C . TRP A 1 401 ? 65.984 48.988 44.969 1.00 33.52 401 TRP A C 1
ATOM 3049 O O . TRP A 1 401 ? 65.211 48.758 45.901 1.00 34.58 401 TRP A O 1
ATOM 3060 N N . SER A 1 402 ? 65.981 50.125 44.286 1.00 33.09 402 SER A N 1
ATOM 3061 C CA . SER A 1 402 ? 64.923 51.103 44.465 1.00 33.72 402 SER A CA 1
ATOM 3062 C C . SER A 1 402 ? 63.664 50.647 43.732 1.00 33.21 402 SER A C 1
ATOM 3063 O O . SER A 1 402 ? 63.688 49.738 42.892 1.00 31.47 402 SER A O 1
ATOM 3066 N N . LEU A 1 403 ? 62.541 51.295 44.051 1.00 33.10 403 LEU A N 1
ATOM 3067 C CA . LEU A 1 403 ? 61.317 51.002 43.312 1.00 33.95 403 LEU A CA 1
ATOM 3068 C C . LEU A 1 403 ? 61.478 51.359 41.840 1.00 34.68 403 LEU A C 1
ATOM 3069 O O . LEU A 1 403 ? 60.986 50.637 40.962 1.00 34.20 403 LEU A O 1
ATOM 3074 N N . ASP A 1 404 ? 62.182 52.459 41.551 1.00 34.68 404 ASP A N 1
ATOM 3075 C CA . ASP A 1 404 ? 62.460 52.818 40.161 1.00 35.79 404 ASP A CA 1
ATOM 3076 C C . ASP A 1 404 ? 63.228 51.714 39.451 1.00 34.13 404 ASP A C 1
ATOM 3077 O O . ASP A 1 404 ? 62.923 51.374 38.305 1.00 32.79 404 ASP A O 1
ATOM 3082 N N . GLN A 1 405 ? 64.243 51.149 40.112 1.00 33.80 405 GLN A N 1
ATOM 3083 C CA . GLN A 1 405 ? 64.994 50.064 39.489 1.00 33.35 405 GLN A CA 1
ATOM 3084 C C . GLN A 1 405 ? 64.115 48.844 39.244 1.00 31.23 405 GLN A C 1
ATOM 3085 O O . GLN A 1 405 ? 64.283 48.144 38.238 1.00 30.37 405 GLN A O 1
ATOM 3091 N N . CYS A 1 406 ? 63.166 48.576 40.149 1.00 29.68 406 CYS A N 1
ATOM 3092 C CA . CYS A 1 406 ? 62.216 47.487 39.925 1.00 28.13 406 CYS A CA 1
ATOM 3093 C C . CYS A 1 406 ? 61.357 47.746 38.696 1.00 28.00 406 CYS A C 1
ATOM 3094 O O . CYS A 1 406 ? 61.132 46.840 37.882 1.00 27.11 406 CYS A O 1
ATOM 3097 N N . VAL A 1 407 ? 60.856 48.974 38.557 1.00 27.64 407 VAL A N 1
ATOM 3098 C CA . VAL A 1 407 ? 60.025 49.318 37.409 1.00 28.88 407 VAL A CA 1
ATOM 3099 C C . VAL A 1 407 ? 60.824 49.222 36.115 1.00 29.06 407 VAL A C 1
ATOM 3100 O O . VAL A 1 407 ? 60.335 48.689 35.110 1.00 28.30 407 VAL A O 1
ATOM 3104 N N . GLU A 1 408 ? 62.070 49.709 36.119 1.00 30.45 408 GLU A N 1
ATOM 3105 C CA . GLU A 1 408 ? 62.899 49.595 34.920 1.00 32.20 408 GLU A CA 1
ATOM 3106 C C . GLU A 1 408 ? 63.193 48.139 34.576 1.00 29.88 408 GLU A C 1
ATOM 3107 O O . GLU A 1 408 ? 63.168 47.758 33.401 1.00 29.72 408 GLU A O 1
ATOM 3113 N N . TYR A 1 409 ? 63.477 47.312 35.586 1.00 27.01 409 TYR A N 1
ATOM 3114 C CA . TYR A 1 409 ? 63.724 45.894 35.339 1.00 26.30 409 TYR A CA 1
ATOM 3115 C C . TYR A 1 409 ? 62.520 45.228 34.679 1.00 26.04 409 TYR A C 1
ATOM 3116 O O . TYR A 1 409 ? 62.654 44.535 33.663 1.00 26.81 409 TYR A O 1
ATOM 3125 N N . VAL A 1 410 ? 61.335 45.399 35.266 1.00 25.04 410 VAL A N 1
ATOM 3126 C CA . VAL A 1 410 ? 60.141 44.757 34.724 1.00 24.29 410 VAL A CA 1
ATOM 3127 C C . VAL A 1 410 ? 59.868 45.251 33.309 1.00 24.66 410 VAL A C 1
ATOM 3128 O O . VAL A 1 410 ? 59.547 44.467 32.403 1.00 25.34 410 VAL A O 1
ATOM 3132 N N . THR A 1 411 ? 59.988 46.562 33.098 1.00 26.34 411 THR A N 1
ATOM 3133 C CA . THR A 1 411 ? 59.763 47.124 31.772 1.00 27.85 411 THR A CA 1
ATOM 3134 C C . THR A 1 411 ? 60.690 46.493 30.744 1.00 29.13 411 THR A C 1
ATOM 3135 O O . THR A 1 411 ? 60.275 46.209 29.611 1.00 28.77 411 THR A O 1
ATOM 3139 N N . ALA A 1 412 ? 61.946 46.243 31.131 1.00 28.87 412 ALA A N 1
ATOM 3140 C CA . ALA A 1 412 ? 62.928 45.659 30.228 1.00 30.59 412 ALA A CA 1
ATOM 3141 C C . ALA A 1 412 ? 62.644 44.196 29.915 1.00 31.82 412 ALA A C 1
ATOM 3142 O O . ALA A 1 412 ? 63.177 43.677 28.929 1.00 32.83 412 ALA A O 1
ATOM 3144 N N . GLN A 1 413 ? 61.826 43.519 30.725 1.00 31.24 413 GLN A N 1
ATOM 3145 C CA . GLN A 1 413 ? 61.500 42.123 30.465 1.00 32.67 413 GLN A CA 1
ATOM 3146 C C . GLN A 1 413 ? 60.391 41.958 29.439 1.00 33.52 413 GLN A C 1
ATOM 3147 O O . GLN A 1 413 ? 60.249 40.870 28.874 1.00 35.39 413 GLN A O 1
ATOM 3153 N N . LEU A 1 414 ? 59.597 42.995 29.201 1.00 34.35 414 LEU A N 1
ATOM 3154 C CA . LEU A 1 414 ? 58.445 42.880 28.312 1.00 35.90 414 LEU A CA 1
ATOM 3155 C C . LEU A 1 414 ? 58.850 42.957 26.845 1.00 38.44 414 LEU A C 1
ATOM 3156 O O . LEU A 1 414 ? 58.142 42.442 25.974 1.00 40.87 414 LEU A O 1
#

Secondary structure (DSSP, 8-state):
---TT-SSS-S-GGGTTS-EEEEEBTEEEETT--EEEESSHHHHT-SS-BT-HHHHHHHHHHHHHT--TT--HHHHHHHHHHHHHTSSS-EEEEEESSHHHHHHHHHHHHHHHH---EEEEES---SSGGG----TT---TTSEEE-TT-HHHHHHHHHHHGGGEEEEEE----SSS-HHHHHHHHHHHHHTT--EEEE-TTTTTTSSSS-HHHHTT---SEEEE-GGGSTTSS-EEEEEEHHHHGGGTT---TTTT-HHHHHHHHHHHHHHHHTTHHHHHHHHHHHHHHHHHHHHHHHT-S-EEEEETTEEEEE--HHHHHHHHHHHHHTTEE--TTS-B---TTS-THHHHHHHHHHHHHHHHHHHH-GGGTTPPPPHHHHHHHHHHHHSS-SSSPTT--HHHHHHHHHHH-

InterPro domains:
  IPR005814 Aminotransferase class-III [PF00202] (18-126)
  IPR005814 Aminotransferase class-III [PF00202] (150-363)
  IPR015421 Pyridoxal phosphate-dependent transferase, major domain [G3DSA:3.40.640.10] (53-274)
  IPR015422 Pyridoxal phosphate-dependent transferase, small domain [G3DSA:3.90.1150.10] (23-355)
  IPR015424 Pyridoxal phosphate-dependent transferase [SSF53383] (18-364)